Protein AF-A0A2T4GS84-F1 (afdb_monomer_lite)

pLDDT: mean 74.69, std 25.05, range [23.33, 98.88]

Foldseek 3Di:
DVVVVVLCVVQDDPPAWDDPADWVGPVNVVVLVVCVVPDPSPVPRFAWDLVPWGFQWTAGPVGTIDRDPCCVVQFAQTGGPPPLLVVLCPDPLVPDQALCQVDNDPCVVVLCVLFVQLPFPDQQNDWFFDDALQLALVLLVLLLVLLLVVDPDDDPCLVVQVVVCHPPVNDDEAEEAAALAQRDQPAASLQRHHNAPVSPPPDDHDPHHYFYDQDADPPCVVCVVVSVVRLVVRLVSVLVSQVDPPGHYQEYEDECFRVSSPRGHHDLVSVLSVVVSCVVVVHAYEYEQQNVALCLQPDRGPNVVSPHPDDHQKYWYDRHLQTTIMTGRPPSSPRPDPPSSRDRRRIGSSSSSVNRVSRDDDPDDPDPVPVSVVVVDPVVVDVPPPPPDPPPDDRDDVVSVVPDDDDPDDDDDDDDDDDDDCVVVVVVVVVVVVVVVVVVVVVVVVVVVVVVVVVVVVVVVVVVVVVVVVVVVVVVVVVVVVVVVVVVCVVCVVVVHHPVPPLDLPDDDPDPPDPVCVVVRVVSVVVNVVRPPPDDDDDPPCPPPVVVVVVVVVVVSCVVVD

Secondary structure (DSSP, 8-state):
-TTTGGGTTT-PPPSS-B--S-SS-HHHHHHHHHHTTTS--TT-S--EEEEEEEBTEEEESS--EEE-SSHHHHT-SS-BT-HHHHHHTTSGGGG----TTTS--TTHHHHIIIIIGGG--TT--EEEEESSHHHHHHHHHHHHHHHHH--SS--HHHHHHHTTT-TTTS---EEEEETT----SSHHHHHH--S-GGGTTT-------EEPPP---SSSGGGHHHHHHHHHHHHHHHHHHHHT-SS-EEEEEE-SSBTTTTSB---HHHHHHHHHHHHHHT-EEEEE-TTTTTTTTSSSSGGGGT--SS--SEEEE-GGGSSEEEEESSGGGS-SSTTSS--SSSS-HHHHHHHHHHHS--TT---HHHHHHHTTSSSSSS---S------PPSPPTTTTT--------------------HHHHHHHHHHHHHHHHHHHHHHHHHHHHHHHHHHHHHHHHHHHHHHHHHHHHHHHHHHHHHHHHHHHHHHHHTT--HHHHT-PPPPPP--S-HHHHHHHHHHHHHHHHHTTSSS--TTTHHHHHHHHHHHHHHHHHTTT-

Structure (mmCIF, N/CA/C/O backbone):
data_AF-A0A2T4GS84-F1
#
_entry.id   AF-A0A2T4GS84-F1
#
loop_
_atom_site.group_PDB
_atom_site.id
_atom_site.type_symbol
_atom_site.label_atom_id
_atom_site.label_alt_id
_atom_site.label_comp_id
_atom_site.label_asym_id
_atom_site.label_entity_id
_atom_site.label_seq_id
_atom_site.pdbx_PDB_ins_code
_atom_site.Cartn_x
_atom_site.Cartn_y
_atom_site.Cartn_z
_atom_site.occupancy
_atom_site.B_iso_or_equiv
_atom_site.auth_seq_id
_atom_site.auth_comp_id
_atom_site.auth_asym_id
_atom_site.auth_atom_id
_atom_site.pdbx_PDB_model_num
ATOM 1 N N . MET A 1 1 ? 3.187 22.545 -26.526 1.00 31.88 1 MET A N 1
ATOM 2 C CA . MET A 1 1 ? 2.895 21.251 -27.189 1.00 31.88 1 MET A CA 1
ATOM 3 C C . MET A 1 1 ? 3.954 20.871 -28.225 1.00 31.88 1 MET A C 1
ATOM 5 O O . MET A 1 1 ? 4.515 19.795 -28.086 1.00 31.88 1 MET A O 1
ATOM 9 N N . GLY A 1 2 ? 4.294 21.730 -29.199 1.00 28.81 2 GLY A N 1
ATOM 10 C CA . GLY A 1 2 ? 5.196 21.397 -30.325 1.00 28.81 2 GLY A CA 1
ATOM 11 C C . GLY A 1 2 ? 6.639 20.938 -30.027 1.00 28.81 2 GLY A C 1
ATOM 12 O O . GLY A 1 2 ? 7.370 20.663 -30.965 1.00 28.81 2 GLY A O 1
ATOM 13 N N . SER A 1 3 ? 7.059 20.828 -28.762 1.00 42.59 3 SER A N 1
ATOM 14 C CA . SER A 1 3 ? 8.371 20.295 -28.351 1.00 42.59 3 SER A CA 1
ATOM 15 C C . SER A 1 3 ? 8.328 18.879 -27.754 1.00 42.59 3 SER A C 1
ATOM 17 O O . SER A 1 3 ? 9.366 18.373 -27.338 1.00 42.59 3 SER A O 1
ATOM 19 N N . LEU A 1 4 ? 7.153 18.234 -27.693 1.00 39.06 4 LEU A N 1
ATOM 20 C CA . LEU A 1 4 ? 7.020 16.824 -27.288 1.00 39.06 4 LEU A CA 1
ATOM 21 C C . LEU A 1 4 ? 7.089 15.859 -28.480 1.00 39.06 4 LEU A C 1
ATOM 23 O O . LEU A 1 4 ? 7.761 14.841 -28.378 1.00 39.06 4 LEU A O 1
ATOM 27 N N . ALA A 1 5 ? 6.459 16.189 -29.613 1.00 36.66 5 ALA A N 1
ATOM 28 C CA . ALA A 1 5 ? 6.432 15.317 -30.794 1.00 36.66 5 ALA A CA 1
ATOM 29 C C . ALA A 1 5 ? 7.845 14.991 -31.319 1.00 36.66 5 ALA A C 1
ATOM 31 O O . ALA A 1 5 ? 8.177 13.831 -31.543 1.00 36.66 5 ALA A O 1
ATOM 32 N N . THR A 1 6 ? 8.719 15.996 -31.415 1.00 38.97 6 THR A N 1
ATOM 33 C CA . THR A 1 6 ? 10.112 15.838 -31.872 1.00 38.97 6 THR A CA 1
ATOM 34 C C . THR A 1 6 ? 10.964 14.958 -30.949 1.00 38.97 6 THR A C 1
ATOM 36 O O . THR A 1 6 ? 11.972 14.416 -31.386 1.00 38.97 6 THR A O 1
ATOM 39 N N . LEU A 1 7 ? 10.563 14.808 -29.682 1.00 43.84 7 LEU A N 1
ATOM 40 C CA . LEU A 1 7 ? 11.260 14.026 -28.652 1.00 43.84 7 LEU A CA 1
ATOM 41 C C . LEU A 1 7 ? 10.879 12.533 -28.669 1.00 43.84 7 LEU A C 1
ATOM 43 O O . LEU A 1 7 ? 11.503 11.740 -27.969 1.00 43.84 7 LEU A O 1
ATOM 47 N N . ILE A 1 8 ? 9.865 12.152 -29.454 1.00 46.38 8 ILE A N 1
ATOM 48 C CA . ILE A 1 8 ? 9.403 10.763 -29.609 1.00 46.38 8 ILE A CA 1
ATOM 49 C C . ILE A 1 8 ? 10.127 10.068 -30.775 1.00 46.38 8 ILE A C 1
ATOM 51 O O . ILE A 1 8 ? 10.397 8.875 -30.700 1.00 46.38 8 ILE A O 1
ATOM 55 N N . ASN A 1 9 ? 10.536 10.805 -31.814 1.00 40.22 9 ASN A N 1
ATOM 56 C CA . ASN A 1 9 ? 11.158 10.235 -33.020 1.00 40.22 9 ASN A CA 1
ATOM 57 C C . ASN A 1 9 ? 12.556 9.610 -32.809 1.00 40.22 9 ASN A C 1
ATOM 59 O O . ASN A 1 9 ? 13.092 9.017 -33.740 1.00 40.22 9 ASN A O 1
ATOM 63 N N . SER A 1 10 ? 13.151 9.726 -31.617 1.00 47.19 10 SER A N 1
ATOM 64 C CA . SER A 1 10 ? 14.379 9.012 -31.227 1.00 47.19 10 SER A CA 1
ATOM 65 C C . SER A 1 10 ? 14.136 7.895 -30.200 1.00 47.19 10 SER A C 1
ATOM 67 O O . SER A 1 10 ? 15.094 7.373 -29.637 1.00 47.19 10 SER A O 1
ATOM 69 N N . PHE A 1 11 ? 12.876 7.561 -29.905 1.00 61.47 11 PHE A N 1
ATOM 70 C CA . PHE A 1 11 ? 12.477 6.526 -28.949 1.00 61.47 11 PHE A CA 1
ATOM 71 C C . PHE A 1 11 ? 12.016 5.276 -29.711 1.00 61.47 11 PHE A C 1
ATOM 73 O O . PHE A 1 11 ? 10.823 5.013 -29.846 1.00 61.47 11 PHE A O 1
ATOM 80 N N . ALA A 1 12 ? 12.978 4.530 -30.253 1.00 73.25 12 ALA A N 1
ATOM 81 C CA . ALA A 1 12 ? 12.735 3.203 -30.810 1.00 73.25 12 ALA A CA 1
ATOM 82 C C . ALA A 1 12 ? 12.964 2.146 -29.721 1.00 73.25 12 ALA A C 1
ATOM 84 O O . ALA A 1 12 ? 14.000 2.157 -29.055 1.00 73.25 12 ALA A O 1
ATOM 85 N N . GLU A 1 13 ? 12.009 1.237 -29.541 1.00 84.19 13 GLU A N 1
ATOM 86 C CA . GLU A 1 13 ? 12.245 0.008 -28.779 1.00 84.19 13 GLU A CA 1
ATOM 87 C C . GLU A 1 13 ? 13.040 -0.997 -29.638 1.00 84.19 13 GLU A C 1
ATOM 89 O O . GLU A 1 13 ? 12.967 -0.933 -30.870 1.00 84.19 13 GLU A O 1
ATOM 94 N N . PRO A 1 14 ? 13.795 -1.929 -29.029 1.00 86.38 14 PRO A N 1
ATOM 95 C CA . PRO A 1 14 ? 14.330 -3.093 -29.727 1.00 86.38 14 PRO A CA 1
ATOM 96 C C . PRO A 1 14 ? 13.262 -3.844 -30.539 1.00 86.38 14 PRO A C 1
ATOM 98 O O . PRO A 1 14 ? 12.121 -3.989 -30.104 1.00 86.38 14 PRO A O 1
ATOM 101 N N . ASN A 1 15 ? 13.655 -4.391 -31.695 1.00 86.88 15 ASN A N 1
ATOM 102 C CA . ASN A 1 15 ? 12.763 -5.172 -32.569 1.00 86.88 15 ASN A CA 1
ATOM 103 C C . ASN A 1 15 ? 12.246 -6.478 -31.925 1.00 86.88 15 ASN A C 1
ATOM 105 O O . ASN A 1 15 ? 11.344 -7.112 -32.467 1.00 86.88 15 ASN A O 1
ATOM 109 N N . GLY A 1 16 ? 12.848 -6.907 -30.815 1.00 89.38 16 GLY A N 1
ATOM 110 C CA . GLY A 1 16 ? 12.534 -8.132 -30.091 1.00 89.38 16 GLY A CA 1
ATOM 111 C C . GLY A 1 16 ? 13.564 -8.407 -28.987 1.00 89.38 16 GLY A C 1
ATOM 112 O O . GLY A 1 16 ? 14.552 -7.672 -28.872 1.00 89.38 16 GLY A O 1
ATOM 113 N N . PRO A 1 17 ? 13.351 -9.452 -28.168 1.00 94.50 17 PRO A N 1
ATOM 114 C CA . PRO A 1 17 ? 14.347 -9.927 -27.216 1.00 94.50 17 PRO A CA 1
ATOM 115 C C . PRO A 1 17 ? 15.534 -10.594 -27.933 1.00 94.50 17 PRO A C 1
ATOM 117 O O . PRO A 1 17 ? 15.393 -11.142 -29.025 1.00 94.50 17 PRO A O 1
ATOM 120 N N . GLU A 1 18 ? 16.707 -10.575 -27.303 1.00 95.81 18 GLU A N 1
ATOM 121 C CA . GLU A 1 18 ? 17.960 -11.086 -27.865 1.00 95.81 18 GLU A CA 1
ATOM 122 C C . GLU A 1 18 ? 18.850 -11.649 -26.746 1.00 95.81 18 GLU A C 1
ATOM 124 O O . GLU A 1 18 ? 19.417 -10.892 -25.953 1.00 95.81 18 GLU A O 1
ATOM 129 N N . ALA A 1 19 ? 18.998 -12.974 -26.686 1.00 93.81 19 ALA A N 1
ATOM 130 C CA . ALA A 1 19 ? 19.914 -13.640 -25.760 1.00 93.81 19 ALA A CA 1
ATOM 131 C C . ALA A 1 19 ? 21.313 -13.788 -26.385 1.00 93.81 19 ALA A C 1
ATOM 133 O O . ALA A 1 19 ? 21.458 -14.275 -27.506 1.00 93.81 19 ALA A O 1
ATOM 134 N N . LYS A 1 20 ? 22.337 -13.371 -25.638 1.00 94.19 20 LYS A N 1
ATOM 135 C CA . LYS A 1 20 ? 23.769 -13.430 -25.977 1.00 94.19 20 LYS A CA 1
ATOM 136 C C . LYS A 1 20 ? 24.567 -14.312 -25.009 1.00 94.19 20 LYS A C 1
ATOM 138 O O . LYS A 1 20 ? 25.625 -14.812 -25.383 1.00 94.19 20 LYS A O 1
ATOM 143 N N . THR A 1 21 ? 24.075 -14.503 -23.785 1.00 95.25 21 THR A N 1
ATOM 144 C CA . THR A 1 21 ? 24.619 -15.414 -22.768 1.00 95.25 21 THR A CA 1
ATOM 145 C C . THR A 1 21 ? 23.491 -16.179 -22.076 1.00 95.25 21 THR A C 1
ATOM 147 O O . THR A 1 21 ? 22.311 -15.876 -22.247 1.00 95.25 21 THR A O 1
ATOM 150 N N . GLU A 1 22 ? 23.863 -17.141 -21.236 1.00 93.12 22 GLU A N 1
ATOM 151 C CA . GLU A 1 22 ? 22.982 -17.667 -20.190 1.00 93.12 22 GLU A CA 1
ATOM 152 C C . GLU A 1 22 ? 22.652 -16.580 -19.146 1.00 93.12 22 GLU A C 1
ATOM 154 O O . GLU A 1 22 ? 23.317 -15.539 -19.079 1.00 93.12 22 GLU A O 1
ATOM 159 N N . ILE A 1 23 ? 21.628 -16.835 -18.327 1.00 90.75 23 ILE A N 1
ATOM 160 C CA . ILE A 1 23 ? 21.209 -15.988 -17.203 1.00 90.75 23 ILE A CA 1
ATOM 161 C C . ILE A 1 23 ? 21.508 -16.770 -15.913 1.00 90.75 23 ILE A C 1
ATOM 163 O O . ILE A 1 23 ? 20.979 -17.861 -15.736 1.00 90.75 23 ILE A O 1
ATOM 167 N N . LEU A 1 24 ? 22.314 -16.288 -14.970 1.00 91.00 24 LEU A N 1
ATOM 168 C CA . LEU A 1 24 ? 23.033 -15.012 -14.925 1.00 91.00 24 LEU A CA 1
ATOM 169 C C . LEU A 1 24 ? 24.340 -15.064 -15.744 1.00 91.00 24 LEU A C 1
ATOM 171 O O . LEU A 1 24 ? 25.122 -16.000 -15.600 1.00 91.00 24 LEU A O 1
ATOM 175 N N . GLY A 1 25 ? 24.596 -14.046 -16.571 1.00 94.56 25 GLY A N 1
ATOM 176 C CA . GLY A 1 25 ? 25.769 -14.015 -17.450 1.00 94.56 25 GLY A CA 1
ATOM 177 C C . GLY A 1 25 ? 27.116 -13.821 -16.723 1.00 94.56 25 GLY A C 1
ATOM 178 O O . GLY A 1 25 ? 27.147 -13.487 -15.532 1.00 94.56 25 GLY A O 1
ATOM 179 N N . PRO A 1 26 ? 28.261 -14.014 -17.413 1.00 96.44 26 PRO A N 1
ATOM 180 C CA . PRO A 1 26 ? 29.587 -14.000 -16.790 1.00 96.44 26 PRO A CA 1
ATOM 181 C C . PRO A 1 26 ? 29.951 -12.702 -16.054 1.00 96.44 26 PRO A C 1
ATOM 183 O O . PRO A 1 26 ? 30.554 -12.766 -14.980 1.00 96.44 26 PRO A O 1
ATOM 186 N N . LYS A 1 27 ? 29.587 -11.522 -16.578 1.00 97.19 27 LYS A N 1
ATOM 187 C CA . LYS A 1 27 ? 29.788 -10.250 -15.859 1.00 97.19 27 LYS A CA 1
ATOM 188 C C . LYS A 1 27 ? 28.789 -10.123 -14.713 1.00 97.19 27 LYS A C 1
ATOM 190 O O . LYS A 1 27 ? 29.162 -9.672 -13.631 1.00 97.19 27 LYS A O 1
ATOM 195 N N . GLY A 1 28 ? 27.544 -10.546 -14.932 1.00 96.62 28 GLY A N 1
ATOM 196 C CA . GLY A 1 28 ? 26.498 -10.590 -13.918 1.00 96.62 28 GLY A CA 1
ATOM 197 C C . GLY A 1 28 ? 26.928 -11.370 -12.677 1.00 96.62 28 GLY A C 1
ATOM 198 O O . GLY A 1 28 ? 26.796 -10.853 -11.572 1.00 96.62 28 GLY A O 1
ATOM 199 N N . ILE A 1 29 ? 27.530 -12.552 -12.846 1.00 96.31 29 ILE A N 1
ATOM 200 C CA . ILE A 1 29 ? 28.062 -13.382 -11.751 1.00 96.31 29 ILE A CA 1
ATOM 201 C C . ILE A 1 29 ? 29.158 -12.641 -10.967 1.00 96.31 29 ILE A C 1
ATOM 203 O O . ILE A 1 29 ? 29.160 -12.663 -9.733 1.00 96.31 29 ILE A O 1
ATOM 207 N N . VAL A 1 30 ? 30.082 -11.960 -11.655 1.00 97.56 30 VAL A N 1
ATOM 208 C CA . VAL A 1 30 ? 31.152 -11.182 -11.001 1.00 97.56 30 VAL A CA 1
ATOM 209 C C . VAL A 1 30 ? 30.569 -10.024 -10.187 1.00 97.56 30 VAL A C 1
ATOM 211 O O . VAL A 1 30 ? 30.905 -9.883 -9.011 1.00 97.56 30 VAL A O 1
ATOM 214 N N . LEU A 1 31 ? 29.653 -9.246 -10.769 1.00 96.81 31 LEU A N 1
ATOM 215 C CA . LEU A 1 31 ? 29.044 -8.090 -10.107 1.00 96.81 31 LEU A CA 1
ATOM 216 C C . LEU A 1 31 ? 28.073 -8.493 -8.983 1.00 96.81 31 LEU A C 1
ATOM 218 O O . LEU A 1 31 ? 28.022 -7.822 -7.955 1.00 96.81 31 LEU A O 1
ATOM 222 N N . GLN A 1 32 ? 27.348 -9.608 -9.120 1.00 96.19 32 GLN A N 1
ATOM 223 C CA . GLN A 1 32 ? 26.542 -10.176 -8.034 1.00 96.19 32 GLN A CA 1
ATOM 224 C C . GLN A 1 32 ? 27.443 -10.606 -6.868 1.00 96.19 32 GLN A C 1
ATOM 226 O O . GLN A 1 32 ? 27.147 -10.298 -5.717 1.00 96.19 32 GLN A O 1
ATOM 231 N N . LYS A 1 33 ? 28.570 -11.274 -7.147 1.00 96.06 33 LYS A N 1
ATOM 232 C CA . LYS A 1 33 ? 29.539 -11.682 -6.120 1.00 96.06 33 LYS A CA 1
ATOM 233 C C . LYS A 1 33 ? 30.172 -10.485 -5.405 1.00 96.06 33 LYS A C 1
ATOM 235 O O . LYS A 1 33 ? 30.371 -10.559 -4.194 1.00 96.06 33 LYS A O 1
ATOM 240 N N . GLU A 1 34 ? 30.475 -9.407 -6.127 1.00 97.00 34 GLU A N 1
ATOM 241 C CA . GLU A 1 34 ? 30.950 -8.144 -5.552 1.00 97.00 34 GLU A CA 1
ATOM 242 C C . GLU A 1 34 ? 29.878 -7.517 -4.649 1.00 97.00 34 GLU A C 1
ATOM 244 O O . GLU A 1 34 ? 30.142 -7.259 -3.473 1.00 97.00 34 GLU A O 1
ATOM 249 N N . LEU A 1 35 ? 28.643 -7.382 -5.146 1.00 96.00 35 LEU A N 1
ATOM 250 C CA . LEU A 1 35 ? 27.502 -6.873 -4.383 1.00 96.00 35 LEU A CA 1
ATOM 251 C C . LEU A 1 35 ? 27.278 -7.671 -3.088 1.00 96.00 35 LEU A C 1
ATOM 253 O O . LEU A 1 35 ? 27.113 -7.070 -2.026 1.00 96.00 35 LEU A O 1
ATOM 257 N N . ASN A 1 36 ? 27.384 -9.004 -3.147 1.00 96.25 36 ASN A N 1
ATOM 258 C CA . ASN A 1 36 ? 27.209 -9.904 -2.003 1.00 96.25 36 ASN A CA 1
ATOM 259 C C . ASN A 1 36 ? 28.227 -9.705 -0.866 1.00 96.25 36 ASN A C 1
ATOM 261 O O . ASN A 1 36 ? 28.043 -10.242 0.226 1.00 96.25 36 ASN A O 1
ATOM 265 N N . THR A 1 37 ? 29.305 -8.942 -1.085 1.00 96.94 37 THR A N 1
ATOM 266 C CA . THR A 1 37 ? 30.232 -8.556 -0.007 1.00 96.94 37 THR A CA 1
ATOM 267 C C . THR A 1 37 ? 29.666 -7.461 0.907 1.00 96.94 37 THR A C 1
ATOM 269 O O . THR A 1 37 ? 30.186 -7.258 2.008 1.00 96.94 37 THR A O 1
ATOM 272 N N . HIS A 1 38 ? 28.619 -6.749 0.471 1.00 95.56 38 HIS A N 1
ATOM 273 C CA . HIS A 1 38 ? 28.065 -5.567 1.146 1.00 95.56 38 HIS A CA 1
ATOM 274 C C . HIS A 1 38 ? 26.530 -5.584 1.285 1.00 95.56 38 HIS A C 1
ATOM 276 O O . HIS A 1 38 ? 26.002 -5.015 2.241 1.00 95.56 38 HIS A O 1
ATOM 282 N N . LEU A 1 39 ? 25.813 -6.243 0.371 1.00 93.62 39 LEU A N 1
ATOM 283 C CA . LEU A 1 39 ? 24.357 -6.388 0.356 1.00 93.62 39 LEU A CA 1
ATOM 284 C C . LEU A 1 39 ? 23.998 -7.820 -0.053 1.00 93.62 39 LEU A C 1
ATOM 286 O O . LEU A 1 39 ? 24.470 -8.287 -1.082 1.00 93.62 39 LEU A O 1
ATOM 290 N N . ASP A 1 40 ? 23.142 -8.498 0.715 1.00 93.25 40 ASP A N 1
ATOM 291 C CA . ASP A 1 40 ? 22.683 -9.862 0.409 1.00 93.25 40 ASP A CA 1
ATOM 292 C C . ASP A 1 40 ? 22.035 -9.930 -0.984 1.00 93.25 40 ASP A C 1
ATOM 294 O O . ASP A 1 40 ? 20.929 -9.428 -1.196 1.00 93.25 40 ASP A O 1
ATOM 298 N N . SER A 1 41 ? 22.743 -10.536 -1.938 1.00 93.56 41 SER A N 1
ATOM 299 C CA . SER A 1 41 ? 22.372 -10.542 -3.355 1.00 93.56 41 SER A CA 1
ATOM 300 C C . SER A 1 41 ? 21.744 -11.864 -3.802 1.00 93.56 41 SER A C 1
ATOM 302 O O . SER A 1 41 ? 21.620 -12.109 -5.004 1.00 93.56 41 SER A O 1
ATOM 304 N N . ARG A 1 42 ? 21.357 -12.741 -2.864 1.00 91.12 42 ARG A N 1
ATOM 305 C CA . ARG A 1 42 ? 20.774 -14.068 -3.155 1.00 91.12 42 ARG A CA 1
ATOM 306 C C . ARG A 1 42 ? 19.402 -14.012 -3.840 1.00 91.12 42 ARG A C 1
ATOM 308 O O . ARG A 1 42 ? 18.909 -15.036 -4.293 1.00 91.12 42 ARG A O 1
ATOM 315 N N . THR A 1 43 ? 18.791 -12.831 -3.908 1.00 89.81 43 THR A N 1
ATOM 316 C CA . THR A 1 43 ? 17.533 -12.546 -4.619 1.00 89.81 43 THR A CA 1
ATOM 317 C C . THR A 1 43 ? 17.742 -11.864 -5.978 1.00 89.81 43 THR A C 1
ATOM 319 O O . THR A 1 43 ? 16.767 -11.528 -6.650 1.00 89.81 43 THR A O 1
ATOM 322 N N . VAL A 1 44 ? 18.993 -11.628 -6.390 1.00 92.25 44 VAL A N 1
ATOM 323 C CA . VAL A 1 44 ? 19.321 -11.038 -7.694 1.00 92.25 44 VAL A CA 1
ATOM 324 C C . VAL A 1 44 ? 19.257 -12.117 -8.771 1.00 92.25 44 VAL A C 1
ATOM 326 O O . VAL A 1 44 ? 20.126 -12.981 -8.834 1.00 92.25 44 VAL A O 1
ATOM 329 N N . ASN A 1 45 ? 18.251 -12.023 -9.640 1.00 90.25 45 ASN A N 1
ATOM 330 C CA . ASN A 1 45 ? 18.102 -12.905 -10.803 1.00 90.25 45 ASN A CA 1
ATOM 331 C C . ASN A 1 45 ? 18.865 -12.382 -12.038 1.00 90.25 45 ASN A C 1
ATOM 333 O O . ASN A 1 45 ? 19.338 -13.168 -12.850 1.00 90.25 45 ASN A O 1
ATOM 337 N N . ILE A 1 46 ? 18.966 -11.054 -12.193 1.00 93.06 46 ILE A N 1
ATOM 338 C CA . ILE A 1 46 ? 19.577 -10.366 -13.344 1.00 93.06 46 ILE A CA 1
ATOM 339 C C . ILE A 1 46 ? 20.323 -9.121 -12.840 1.00 93.06 46 ILE A C 1
ATOM 341 O O . ILE A 1 46 ? 19.768 -8.341 -12.064 1.00 93.06 46 ILE A O 1
ATOM 345 N N . MET A 1 47 ? 21.555 -8.897 -13.310 1.00 95.50 47 MET A N 1
ATOM 346 C CA . MET A 1 47 ? 22.287 -7.638 -13.103 1.00 95.50 47 MET A CA 1
ATOM 347 C C . MET A 1 47 ? 22.004 -6.681 -14.268 1.00 95.50 47 MET A C 1
ATOM 349 O O . MET A 1 47 ? 22.519 -6.858 -15.367 1.00 95.50 47 MET A O 1
ATOM 353 N N . CYS A 1 48 ? 21.142 -5.693 -14.034 1.00 96.81 48 CYS A N 1
ATOM 354 C CA . CYS A 1 48 ? 20.549 -4.858 -15.083 1.00 96.81 48 CYS A CA 1
ATOM 355 C C . CYS A 1 48 ? 21.473 -3.720 -15.561 1.00 96.81 48 CYS A C 1
ATOM 357 O O . CYS A 1 48 ? 22.179 -3.109 -14.761 1.00 96.81 48 CYS A O 1
ATOM 359 N N . ASP A 1 49 ? 21.381 -3.383 -16.847 1.00 97.06 49 ASP A N 1
ATOM 360 C CA . ASP A 1 49 ? 21.937 -2.183 -17.478 1.00 97.06 49 ASP A CA 1
ATOM 361 C C . ASP A 1 49 ? 20.773 -1.234 -17.814 1.00 97.06 49 ASP A C 1
ATOM 363 O O . ASP A 1 49 ? 20.108 -1.332 -18.854 1.00 97.06 49 ASP A O 1
ATOM 367 N N . TYR A 1 50 ? 20.452 -0.344 -16.873 1.00 96.38 50 TYR A N 1
ATOM 368 C CA . TYR A 1 50 ? 19.302 0.552 -17.004 1.00 96.38 50 TYR A CA 1
ATOM 369 C C . TYR A 1 50 ? 19.537 1.664 -18.031 1.00 96.38 50 TYR A C 1
ATOM 371 O O . TYR A 1 50 ? 18.574 2.198 -18.574 1.00 96.38 50 TYR A O 1
ATOM 379 N N . GLU A 1 51 ? 20.788 1.992 -18.340 1.00 94.50 51 GLU A N 1
ATOM 380 C CA . GLU A 1 51 ? 21.188 2.966 -19.352 1.00 94.50 51 GLU A CA 1
ATOM 381 C C . GLU A 1 51 ? 20.883 2.489 -20.782 1.00 94.50 51 GLU A C 1
ATOM 383 O O . GLU A 1 51 ? 20.516 3.317 -21.618 1.00 94.50 51 GLU A O 1
ATOM 388 N N . LYS A 1 52 ? 20.988 1.180 -21.059 1.00 94.50 52 LYS A N 1
ATOM 389 C CA . LYS A 1 52 ? 20.587 0.560 -22.340 1.00 94.50 52 LYS A CA 1
ATOM 390 C C . LYS A 1 52 ? 19.134 0.078 -22.380 1.00 94.50 52 LYS A C 1
ATOM 392 O O . LYS A 1 52 ? 18.601 -0.129 -23.468 1.00 94.50 52 LYS A O 1
ATOM 397 N N . SER A 1 53 ? 18.494 -0.112 -21.227 1.00 95.19 53 SER A N 1
ATOM 398 C CA . SER A 1 53 ? 17.090 -0.545 -21.138 1.00 95.19 53 SER A CA 1
ATOM 399 C C . SER A 1 53 ? 16.143 0.494 -21.751 1.00 95.19 53 SER A C 1
ATOM 401 O O . SER A 1 53 ? 16.266 1.691 -21.481 1.00 95.19 53 SER A O 1
ATOM 403 N N . GLN A 1 54 ? 15.182 0.065 -22.572 1.00 91.88 54 GLN A N 1
ATOM 404 C CA . GLN A 1 54 ? 14.429 0.964 -23.448 1.00 91.88 54 GLN A CA 1
ATOM 405 C C . GLN A 1 54 ? 12.972 0.517 -23.627 1.00 91.88 54 GLN A C 1
ATOM 407 O O . GLN A 1 54 ? 12.699 -0.543 -24.187 1.00 91.88 54 GLN A O 1
ATOM 412 N N . GLY A 1 55 ? 12.021 1.347 -23.182 1.00 88.38 55 GLY A N 1
ATOM 413 C CA . GLY A 1 55 ? 10.593 1.065 -23.352 1.00 88.38 55 GLY A CA 1
ATOM 414 C C . GLY A 1 55 ? 10.156 -0.194 -22.598 1.00 88.38 55 GLY A C 1
ATOM 415 O O . GLY A 1 55 ? 10.382 -0.278 -21.392 1.00 88.38 55 GLY A O 1
ATOM 416 N N . ASN A 1 56 ? 9.555 -1.167 -23.282 1.00 90.38 56 ASN A N 1
ATOM 417 C CA . ASN A 1 56 ? 9.205 -2.471 -22.697 1.00 90.38 56 ASN A CA 1
ATOM 418 C C . ASN A 1 56 ? 10.405 -3.422 -22.488 1.00 90.38 56 ASN A C 1
ATOM 420 O O . ASN A 1 56 ? 10.220 -4.516 -21.954 1.00 90.38 56 ASN A O 1
ATOM 424 N N . TYR A 1 57 ? 11.621 -3.042 -22.899 1.00 94.75 57 TYR A N 1
ATOM 425 C CA . TYR A 1 57 ? 12.783 -3.934 -22.887 1.00 94.75 57 TYR A CA 1
ATOM 426 C C . TYR A 1 57 ? 13.791 -3.608 -21.782 1.00 94.75 57 TYR A C 1
ATOM 428 O O . TYR A 1 57 ? 14.286 -2.482 -21.677 1.00 94.75 57 TYR A O 1
ATOM 436 N N . LEU A 1 58 ? 14.130 -4.627 -20.992 1.00 95.81 58 LEU A N 1
ATOM 437 C CA . LEU A 1 58 ? 15.182 -4.613 -19.978 1.00 95.81 58 LEU A CA 1
ATOM 438 C C . LEU A 1 58 ? 16.465 -5.196 -20.580 1.00 95.81 58 LEU A C 1
ATOM 440 O O . LEU A 1 58 ? 16.430 -6.258 -21.197 1.00 95.81 58 LEU A O 1
ATOM 444 N N . VAL A 1 59 ? 17.595 -4.522 -20.392 1.00 96.88 59 VAL A N 1
ATOM 445 C CA . VAL A 1 59 ? 18.919 -4.985 -20.832 1.00 96.88 59 VAL A CA 1
ATOM 446 C C . VAL A 1 59 ? 19.761 -5.345 -19.608 1.00 96.88 59 VAL A C 1
ATOM 448 O O . VAL A 1 59 ? 19.612 -4.722 -18.556 1.00 96.88 59 VAL A O 1
ATOM 451 N N . ASP A 1 60 ? 20.639 -6.343 -19.719 1.00 97.62 60 ASP A N 1
ATOM 452 C CA . ASP A 1 60 ? 21.601 -6.698 -18.667 1.00 97.62 60 ASP A CA 1
ATOM 453 C C . ASP A 1 60 ? 23.055 -6.308 -18.994 1.00 97.62 60 ASP A C 1
ATOM 455 O O . ASP A 1 60 ? 23.397 -5.895 -20.105 1.00 97.62 60 ASP A O 1
ATOM 459 N N . VAL A 1 61 ? 23.926 -6.415 -17.987 1.00 97.75 61 VAL A N 1
ATOM 460 C CA . VAL A 1 61 ? 25.356 -6.064 -18.087 1.00 97.75 61 VAL A CA 1
ATOM 461 C C . VAL A 1 61 ? 26.134 -6.922 -19.093 1.00 97.75 61 VAL A C 1
ATOM 463 O O . VAL A 1 61 ? 27.151 -6.478 -19.646 1.00 97.75 61 VAL A O 1
ATOM 466 N N . ASP A 1 62 ? 25.678 -8.149 -19.347 1.00 97.69 62 ASP A N 1
ATOM 467 C CA . ASP A 1 62 ? 26.281 -9.060 -20.316 1.00 97.69 62 ASP A CA 1
ATOM 468 C C . ASP A 1 62 ? 25.893 -8.693 -21.752 1.00 97.69 62 ASP A C 1
ATOM 470 O O . ASP A 1 62 ? 26.752 -8.755 -22.637 1.00 97.69 62 ASP A O 1
ATOM 474 N N . GLY A 1 63 ? 24.698 -8.129 -21.932 1.00 96.25 63 GLY A N 1
ATOM 475 C CA . GLY A 1 63 ? 24.183 -7.551 -23.169 1.00 96.25 63 GLY A CA 1
ATOM 476 C C . GLY A 1 63 ? 22.926 -8.249 -23.684 1.00 96.25 63 GLY A C 1
ATOM 477 O O . GLY A 1 63 ? 22.574 -8.052 -24.849 1.00 96.25 63 GLY A O 1
ATOM 478 N N . ASN A 1 64 ? 22.281 -9.075 -22.858 1.00 97.12 64 ASN A N 1
ATOM 479 C CA . ASN A 1 64 ? 21.003 -9.703 -23.171 1.00 97.12 64 ASN A CA 1
ATOM 480 C C . ASN A 1 64 ? 19.884 -8.655 -23.158 1.00 97.12 64 ASN A C 1
ATOM 482 O O . ASN A 1 64 ? 19.885 -7.756 -22.318 1.00 97.12 64 ASN A O 1
ATOM 486 N N . THR A 1 65 ? 18.921 -8.797 -24.065 1.00 96.56 65 THR A N 1
ATOM 487 C CA . THR A 1 65 ? 17.743 -7.928 -24.180 1.00 96.56 65 THR A CA 1
ATOM 488 C C . THR A 1 65 ? 16.492 -8.755 -23.902 1.00 96.56 65 THR A C 1
ATOM 490 O O . THR A 1 65 ? 16.195 -9.694 -24.639 1.00 96.56 65 THR A O 1
ATOM 493 N N . PHE A 1 66 ? 15.737 -8.405 -22.865 1.00 95.19 66 PHE A N 1
ATOM 494 C CA . PHE A 1 66 ? 14.536 -9.115 -22.424 1.00 95.19 66 PHE A CA 1
ATOM 495 C C . PHE A 1 66 ? 13.289 -8.259 -22.632 1.00 95.19 66 PHE A C 1
ATOM 497 O O . PHE A 1 66 ? 13.305 -7.068 -22.333 1.00 95.19 66 PHE A O 1
ATOM 504 N N . LEU A 1 67 ? 12.189 -8.868 -23.079 1.00 94.44 67 LEU A N 1
ATOM 505 C CA . LEU A 1 67 ? 10.864 -8.254 -22.985 1.00 94.44 67 LEU A CA 1
ATOM 506 C C . LEU A 1 67 ? 10.397 -8.338 -21.522 1.00 94.44 67 LEU A C 1
ATOM 508 O O . LEU A 1 67 ? 10.158 -9.433 -21.013 1.00 94.44 67 LEU A O 1
ATOM 512 N N . ASP A 1 68 ? 10.291 -7.203 -20.832 1.00 91.88 68 ASP A N 1
ATOM 513 C CA . ASP A 1 68 ? 10.007 -7.174 -19.395 1.00 91.88 68 ASP A CA 1
ATOM 514 C C . ASP A 1 68 ? 8.502 -7.132 -19.095 1.00 91.88 68 ASP A C 1
ATOM 516 O O . ASP A 1 68 ? 7.913 -6.082 -18.828 1.00 91.88 68 ASP A O 1
ATOM 520 N N . ALA A 1 69 ? 7.886 -8.314 -19.067 1.00 86.62 69 ALA A N 1
ATOM 521 C CA . ALA A 1 69 ? 6.511 -8.493 -18.600 1.00 86.62 69 ALA A CA 1
ATOM 522 C C . ALA A 1 69 ? 6.340 -8.312 -17.070 1.00 86.62 69 ALA A C 1
ATOM 524 O O . ALA A 1 69 ? 5.212 -8.264 -16.582 1.00 86.62 69 ALA A O 1
ATOM 525 N N . TYR A 1 70 ? 7.427 -8.199 -16.294 1.00 88.69 70 TYR A N 1
ATOM 526 C CA . TYR A 1 70 ? 7.390 -8.081 -14.831 1.00 88.69 70 TYR A CA 1
ATOM 527 C C . TYR A 1 70 ? 7.461 -6.625 -14.339 1.00 88.69 70 TYR A C 1
ATOM 529 O O . TYR A 1 70 ? 7.000 -6.318 -13.236 1.00 88.69 70 TYR A O 1
ATOM 537 N N . SER A 1 71 ? 7.990 -5.712 -15.163 1.00 88.69 71 SER A N 1
ATOM 538 C CA . SER A 1 71 ? 8.038 -4.251 -14.970 1.00 88.69 71 SER A CA 1
ATOM 539 C C . SER A 1 71 ? 8.510 -3.818 -13.571 1.00 88.69 71 SER A C 1
ATOM 541 O O . SER A 1 71 ? 7.928 -2.932 -12.937 1.00 88.69 71 SER A O 1
ATOM 543 N N . GLN A 1 72 ? 9.566 -4.475 -13.072 1.00 92.69 72 GLN A N 1
ATOM 544 C CA . GLN A 1 72 ? 10.105 -4.346 -11.706 1.00 92.69 72 GLN A CA 1
ATOM 545 C C . GLN A 1 72 ? 9.029 -4.518 -10.615 1.00 92.69 72 GLN A C 1
ATOM 547 O O . GLN A 1 72 ? 8.713 -3.587 -9.870 1.00 92.69 72 GLN A O 1
ATOM 552 N N . ILE A 1 73 ? 8.446 -5.718 -10.512 1.00 92.50 73 ILE A N 1
ATOM 553 C CA . ILE A 1 73 ? 7.343 -6.045 -9.584 1.00 92.50 73 ILE A CA 1
ATOM 554 C C . ILE A 1 73 ? 6.122 -5.121 -9.784 1.00 92.50 73 ILE A C 1
ATOM 556 O O . ILE A 1 73 ? 5.514 -4.644 -8.816 1.00 92.50 73 ILE A O 1
ATOM 560 N N . ALA A 1 74 ? 5.782 -4.848 -11.047 1.00 90.50 74 ALA A N 1
ATOM 561 C CA . ALA A 1 74 ? 4.724 -3.932 -11.471 1.00 90.50 74 ALA A CA 1
ATOM 562 C C . ALA A 1 74 ? 4.882 -2.498 -10.924 1.00 90.50 74 ALA A C 1
ATOM 564 O O . ALA A 1 74 ? 3.931 -1.929 -10.382 1.00 90.50 74 ALA A O 1
ATOM 565 N N . SER A 1 75 ? 6.080 -1.910 -11.052 1.00 92.31 75 SER A N 1
ATOM 566 C CA . SER A 1 75 ? 6.400 -0.548 -10.587 1.00 92.31 75 SER A CA 1
ATOM 567 C C . SER A 1 75 ? 6.870 0.446 -11.656 1.00 92.31 75 SER A C 1
ATOM 569 O O . SER A 1 75 ? 6.840 1.649 -11.388 1.00 92.31 75 SER A O 1
ATOM 571 N N . ILE A 1 76 ? 7.217 0.006 -12.870 1.00 89.06 76 ILE A N 1
ATOM 572 C CA . ILE A 1 76 ? 7.509 0.898 -14.007 1.00 89.06 76 ILE A CA 1
ATOM 573 C C . ILE A 1 76 ? 6.202 1.209 -14.772 1.00 89.06 76 ILE A C 1
ATOM 575 O O . ILE A 1 76 ? 5.590 0.285 -15.300 1.00 89.06 76 ILE A O 1
ATOM 579 N N . PRO A 1 77 ? 5.735 2.476 -14.857 1.00 83.06 77 PRO A N 1
ATOM 580 C CA . PRO A 1 77 ? 4.415 2.793 -15.422 1.00 83.06 77 PRO A CA 1
ATOM 581 C C . PRO A 1 77 ? 4.379 3.034 -16.939 1.00 83.06 77 PRO A C 1
ATOM 583 O O . PRO A 1 77 ? 3.318 2.889 -17.538 1.00 83.06 77 PRO A O 1
ATOM 586 N N . VAL A 1 78 ? 5.485 3.482 -17.549 1.00 85.38 78 VAL A N 1
ATOM 587 C CA . VAL A 1 78 ? 5.534 3.950 -18.957 1.00 85.38 78 VAL A CA 1
ATOM 588 C C . VAL A 1 78 ? 6.846 3.573 -19.672 1.00 85.38 78 VAL A C 1
ATOM 590 O O . VAL A 1 78 ? 7.342 4.322 -20.519 1.00 85.38 78 VAL A O 1
ATOM 593 N N . GLY A 1 79 ? 7.413 2.421 -19.304 1.00 86.69 79 GLY A N 1
ATOM 594 C CA . GLY A 1 79 ? 8.646 1.868 -19.873 1.00 86.69 79 GLY A CA 1
ATOM 595 C C . GLY A 1 79 ? 9.954 2.520 -19.394 1.00 86.69 79 GLY A C 1
ATOM 596 O O . GLY A 1 79 ? 9.973 3.602 -18.798 1.00 86.69 79 GLY A O 1
ATOM 597 N N . TYR A 1 80 ? 11.066 1.838 -19.668 1.00 89.75 80 TYR A N 1
ATOM 598 C CA . TYR A 1 80 ? 12.428 2.277 -19.369 1.00 89.75 80 TYR A CA 1
ATOM 599 C C . TYR A 1 80 ? 12.855 3.481 -20.222 1.00 89.75 80 TYR A C 1
ATOM 601 O O . TYR A 1 80 ? 12.446 3.627 -21.376 1.00 89.75 80 TYR A O 1
ATOM 609 N N . ASN A 1 81 ? 13.683 4.358 -19.640 1.00 89.06 81 ASN A N 1
ATOM 610 C CA . ASN A 1 81 ? 14.237 5.568 -20.269 1.00 89.06 81 ASN A CA 1
ATOM 611 C C . ASN A 1 81 ? 13.222 6.493 -20.977 1.00 89.06 81 ASN A C 1
ATOM 613 O O . ASN A 1 81 ? 13.594 7.255 -21.873 1.00 89.06 81 ASN A O 1
ATOM 617 N N . ASN A 1 82 ? 11.948 6.474 -20.562 1.00 84.56 82 ASN A N 1
ATOM 618 C CA . ASN A 1 82 ? 10.888 7.309 -21.130 1.00 84.56 82 ASN A CA 1
ATOM 619 C C . ASN A 1 82 ? 11.316 8.798 -21.210 1.00 84.56 82 ASN A C 1
ATOM 621 O O . ASN A 1 82 ? 11.698 9.363 -20.177 1.00 84.56 82 ASN A O 1
ATOM 625 N N . PRO A 1 83 ? 11.236 9.483 -22.373 1.00 81.06 83 PRO A N 1
ATOM 626 C CA . PRO A 1 83 ? 11.861 10.797 -22.540 1.00 81.06 83 PRO A CA 1
ATOM 627 C C . PRO A 1 83 ? 11.168 11.888 -21.719 1.00 81.06 83 PRO A C 1
ATOM 629 O O . PRO A 1 83 ? 11.794 12.881 -21.347 1.00 81.06 83 PRO A O 1
ATOM 632 N N . VAL A 1 84 ? 9.883 11.699 -21.402 1.00 81.69 84 VAL A N 1
ATOM 633 C CA . VAL A 1 84 ? 9.103 12.632 -20.583 1.00 81.69 84 VAL A CA 1
ATOM 634 C C . VAL A 1 84 ? 9.516 12.515 -19.114 1.00 81.69 84 VAL A C 1
ATOM 636 O O . VAL A 1 84 ? 9.781 13.538 -18.483 1.00 81.69 84 VAL A O 1
ATOM 639 N N . LEU A 1 85 ? 9.687 11.288 -18.597 1.00 82.00 85 LEU A N 1
ATOM 640 C CA . LEU A 1 85 ? 10.261 11.059 -17.262 1.00 82.00 85 LEU A CA 1
ATOM 641 C C . LEU A 1 85 ? 11.707 11.577 -17.183 1.00 82.00 85 LEU A C 1
ATOM 643 O O . LEU A 1 85 ? 12.057 12.271 -16.231 1.00 82.00 85 LEU A O 1
ATOM 647 N N . LYS A 1 86 ? 12.534 11.307 -18.204 1.00 83.94 86 LYS A N 1
ATOM 648 C CA . LYS A 1 86 ? 13.937 11.753 -18.275 1.00 83.94 86 LYS A CA 1
ATOM 649 C C . LYS A 1 86 ? 14.067 13.279 -18.274 1.00 83.94 86 LYS A C 1
ATOM 651 O O . LYS A 1 86 ? 14.965 13.811 -17.631 1.00 83.94 86 LYS A O 1
ATOM 656 N N . LYS A 1 87 ? 13.139 13.986 -18.928 1.00 84.56 87 LYS A N 1
ATOM 657 C CA . LYS A 1 87 ? 13.044 15.452 -18.892 1.00 84.56 87 LYS A CA 1
ATOM 658 C C . LYS A 1 87 ? 12.539 15.979 -17.543 1.00 84.56 87 LYS A C 1
ATOM 660 O O . LYS A 1 87 ? 13.058 16.976 -17.054 1.00 84.56 87 LYS A O 1
ATOM 665 N N . ALA A 1 88 ? 11.560 15.324 -16.917 1.00 84.12 88 ALA A N 1
ATOM 666 C CA . ALA A 1 88 ? 11.084 15.707 -15.584 1.00 84.12 88 ALA A CA 1
ATOM 667 C C . ALA A 1 88 ? 12.150 15.500 -14.493 1.00 84.12 88 ALA A C 1
ATOM 669 O O . ALA A 1 88 ? 12.278 16.332 -13.595 1.00 84.12 88 ALA A O 1
ATOM 670 N N . ALA A 1 89 ? 12.987 14.468 -14.630 1.00 84.44 89 ALA A N 1
ATOM 671 C CA . ALA A 1 89 ? 14.147 14.220 -13.774 1.00 84.44 89 ALA A CA 1
ATOM 672 C C . ALA A 1 89 ? 15.243 15.311 -13.857 1.00 84.44 89 ALA A C 1
ATOM 674 O O . ALA A 1 89 ? 16.182 15.287 -13.067 1.00 84.44 89 ALA A O 1
ATOM 675 N N . GLN A 1 90 ? 15.117 16.278 -14.776 1.00 85.94 90 GLN A N 1
ATOM 676 C CA . GLN A 1 90 ? 15.981 17.460 -14.901 1.00 85.94 90 GLN A CA 1
ATOM 677 C C . GLN A 1 90 ? 15.327 18.750 -14.357 1.00 85.94 90 GLN A C 1
ATOM 679 O O . GLN A 1 90 ? 15.890 19.832 -14.514 1.00 85.94 90 GLN A O 1
ATOM 684 N N . SER A 1 91 ? 14.135 18.670 -13.751 1.00 82.81 91 SER A N 1
ATOM 685 C CA . SER A 1 91 ? 13.426 19.842 -13.209 1.00 82.81 91 SER A CA 1
ATOM 686 C C . SER A 1 91 ? 13.997 20.318 -11.856 1.00 82.81 91 SER A C 1
ATOM 688 O O . SER A 1 91 ? 14.548 19.504 -11.108 1.00 82.81 91 SER A O 1
ATOM 690 N N . PRO A 1 92 ? 13.873 21.615 -11.495 1.00 80.69 92 PRO A N 1
ATOM 691 C CA . PRO A 1 92 ? 14.379 22.155 -10.223 1.00 80.69 92 PRO A CA 1
ATOM 692 C C . PRO A 1 92 ? 13.810 21.476 -8.967 1.00 80.69 92 PRO A C 1
ATOM 694 O O . PRO A 1 92 ? 14.443 21.477 -7.909 1.00 80.69 92 PRO A O 1
ATOM 697 N N . GLU A 1 93 ? 12.627 20.872 -9.081 1.00 81.12 93 GLU A N 1
ATOM 698 C CA . GLU A 1 93 ? 11.941 20.117 -8.030 1.00 81.12 93 GLU A CA 1
ATOM 699 C C . GLU A 1 93 ? 12.798 18.943 -7.546 1.00 81.12 93 GLU A C 1
ATOM 701 O O . GLU A 1 93 ? 12.840 18.675 -6.348 1.00 81.12 93 GLU A O 1
ATOM 706 N N . MET A 1 94 ? 13.551 18.317 -8.458 1.00 84.19 94 MET A N 1
ATOM 707 C CA . MET A 1 94 ? 14.378 17.131 -8.210 1.00 84.19 94 MET A CA 1
ATOM 708 C C . MET A 1 94 ? 15.559 17.373 -7.257 1.00 84.19 94 MET A C 1
ATOM 710 O O . MET A 1 94 ? 16.158 16.416 -6.769 1.00 84.19 94 MET A O 1
ATOM 714 N N . ILE A 1 95 ? 15.915 18.637 -7.003 1.00 85.56 95 ILE A N 1
ATOM 715 C CA . ILE A 1 95 ? 17.097 19.023 -6.216 1.00 85.56 95 ILE A CA 1
ATOM 716 C C . ILE A 1 95 ? 16.797 19.019 -4.707 1.00 85.56 95 ILE A C 1
ATOM 718 O O . ILE A 1 95 ? 17.694 18.789 -3.896 1.00 85.56 95 ILE A O 1
ATOM 722 N N . ASN A 1 96 ? 15.548 19.283 -4.306 1.00 86.31 96 ASN A N 1
ATOM 723 C CA . ASN A 1 96 ? 15.202 19.598 -2.919 1.00 86.31 96 ASN A CA 1
ATOM 724 C C . ASN A 1 96 ? 14.187 18.615 -2.335 1.00 86.31 96 ASN A C 1
ATOM 726 O O . ASN A 1 96 ? 13.062 18.507 -2.816 1.00 86.31 96 ASN A O 1
ATOM 730 N N . ARG A 1 97 ? 14.556 17.980 -1.216 1.00 88.81 97 ARG A N 1
ATOM 731 C CA . ARG A 1 97 ? 13.708 17.041 -0.470 1.00 88.81 97 ARG A CA 1
ATOM 732 C C . ARG A 1 97 ? 13.258 17.641 0.875 1.00 88.81 97 ARG A C 1
ATOM 734 O O . ARG A 1 97 ? 13.868 17.342 1.905 1.00 88.81 97 ARG A O 1
ATOM 741 N N . PRO A 1 98 ? 12.250 18.533 0.888 1.00 90.88 98 PRO A N 1
ATOM 742 C CA . PRO A 1 98 ? 11.806 19.210 2.101 1.00 90.88 98 PRO A CA 1
ATOM 743 C C . PRO A 1 98 ? 11.172 18.249 3.112 1.00 90.88 98 PRO A C 1
ATOM 745 O O . PRO A 1 98 ? 10.696 17.166 2.776 1.00 90.88 98 PRO A O 1
ATOM 748 N N . ALA A 1 99 ? 11.093 18.696 4.365 1.00 93.69 99 ALA A N 1
ATOM 749 C CA . ALA A 1 99 ? 10.212 18.089 5.355 1.00 93.69 99 ALA A CA 1
ATOM 750 C C . ALA A 1 99 ? 8.784 18.624 5.152 1.00 93.69 99 ALA A C 1
ATOM 752 O O . ALA A 1 99 ? 8.358 19.549 5.847 1.00 93.69 99 ALA A O 1
ATOM 753 N N . THR A 1 100 ? 8.072 18.095 4.150 1.00 92.12 100 THR A N 1
ATOM 754 C CA . THR A 1 100 ? 6.844 18.684 3.573 1.00 92.12 100 THR A CA 1
ATOM 755 C C . THR A 1 100 ? 5.744 18.971 4.602 1.00 92.12 100 THR A C 1
ATOM 757 O O . THR A 1 100 ? 4.995 19.928 4.445 1.00 92.12 100 THR A O 1
ATOM 760 N N . GLY A 1 101 ? 5.679 18.207 5.698 1.00 91.62 101 GLY A N 1
ATOM 761 C CA . GLY A 1 101 ? 4.726 18.429 6.794 1.00 91.62 101 GLY A CA 1
ATOM 762 C C . GLY A 1 101 ? 4.970 19.669 7.669 1.00 91.62 101 GLY A C 1
ATOM 763 O O . GLY A 1 101 ? 4.082 20.048 8.427 1.00 91.62 101 GLY A O 1
ATOM 764 N N . PHE A 1 102 ? 6.145 20.302 7.580 1.00 94.50 102 PHE A N 1
ATOM 765 C CA . PHE A 1 102 ? 6.467 21.570 8.260 1.00 94.50 102 PHE A CA 1
ATOM 766 C C . PHE A 1 102 ? 6.907 22.672 7.292 1.00 94.50 102 PHE A C 1
ATOM 768 O O . PHE A 1 102 ? 6.634 23.846 7.533 1.00 94.50 102 PHE A O 1
ATOM 775 N N . PHE A 1 103 ? 7.604 22.300 6.217 1.00 94.38 103 PHE A N 1
ATOM 776 C CA . PHE A 1 103 ? 8.198 23.216 5.245 1.00 94.38 103 PHE A CA 1
ATOM 777 C C . PHE A 1 103 ? 7.809 22.803 3.813 1.00 94.38 103 PHE A C 1
ATOM 779 O O . PHE A 1 103 ? 8.684 22.439 3.023 1.00 94.38 103 PHE A O 1
ATOM 786 N N . PRO A 1 104 ? 6.506 22.783 3.467 1.00 92.25 104 PRO A N 1
ATOM 787 C CA . PRO A 1 104 ? 6.075 22.521 2.099 1.00 92.25 104 PRO A CA 1
ATOM 788 C C . PRO A 1 104 ? 6.570 23.630 1.163 1.00 92.25 104 PRO A C 1
ATOM 790 O O . PRO A 1 104 ? 6.782 24.772 1.579 1.00 92.25 104 PRO A O 1
ATOM 793 N N . ARG A 1 105 ? 6.708 23.315 -0.128 1.00 89.88 105 ARG A N 1
ATOM 794 C CA . ARG A 1 105 ? 6.879 24.354 -1.151 1.00 89.88 105 ARG A CA 1
ATOM 795 C C . ARG A 1 105 ? 5.590 25.172 -1.278 1.00 89.88 105 ARG A C 1
ATOM 797 O O . ARG A 1 105 ? 4.498 24.622 -1.141 1.00 89.88 105 ARG A O 1
ATOM 804 N N . GLY A 1 106 ? 5.708 26.458 -1.617 1.00 91.69 106 GLY A N 1
ATOM 805 C CA . GLY A 1 106 ? 4.551 27.346 -1.818 1.00 91.69 106 GLY A CA 1
ATOM 806 C C . GLY A 1 106 ? 3.617 26.935 -2.967 1.00 91.69 106 GLY A C 1
ATOM 807 O O . GLY A 1 106 ? 2.471 27.365 -3.002 1.00 91.69 106 GLY A O 1
ATOM 808 N N . ASP A 1 107 ? 4.081 26.074 -3.874 1.00 89.88 107 ASP A N 1
ATOM 809 C CA . ASP A 1 107 ? 3.326 25.504 -4.995 1.00 89.88 107 ASP A CA 1
ATOM 810 C C . ASP A 1 107 ? 2.842 24.060 -4.752 1.00 89.88 107 ASP A C 1
ATOM 812 O O . ASP A 1 107 ? 2.196 23.475 -5.620 1.00 89.88 107 ASP A O 1
ATOM 816 N N . TYR A 1 108 ? 3.110 23.467 -3.581 1.00 91.00 108 TYR A N 1
ATOM 817 C CA . TYR A 1 108 ? 2.886 22.033 -3.363 1.00 91.00 108 TYR A CA 1
ATOM 818 C C . TYR A 1 108 ? 1.409 21.616 -3.473 1.00 91.00 108 TYR A C 1
ATOM 820 O O . TYR A 1 108 ? 1.117 20.533 -3.975 1.00 91.00 108 TYR A O 1
ATOM 828 N N . ALA A 1 109 ? 0.470 22.484 -3.081 1.00 92.19 109 ALA A N 1
ATOM 829 C CA . ALA A 1 109 ? -0.962 22.240 -3.278 1.00 92.19 109 ALA A CA 1
ATOM 830 C C . ALA A 1 109 ? -1.318 22.109 -4.773 1.00 92.19 109 ALA A C 1
ATOM 832 O O . ALA A 1 109 ? -1.970 21.144 -5.162 1.00 92.19 109 ALA A O 1
ATOM 833 N N . LYS A 1 110 ? -0.785 23.000 -5.620 1.00 90.69 110 LYS A N 1
ATOM 834 C CA . LYS A 1 110 ? -0.969 22.962 -7.078 1.00 90.69 110 LYS A CA 1
ATOM 835 C C . LYS A 1 110 ? -0.374 21.692 -7.693 1.00 90.69 110 LYS A C 1
ATOM 837 O O . LYS A 1 110 ? -1.005 21.074 -8.541 1.00 90.69 110 LYS A O 1
ATOM 842 N N . LEU A 1 111 ? 0.802 21.261 -7.226 1.00 88.06 111 LEU A N 1
ATOM 843 C CA . LEU A 1 111 ? 1.434 20.008 -7.662 1.00 88.06 111 LEU A CA 1
ATOM 844 C C . LEU A 1 111 ? 0.587 18.770 -7.302 1.00 88.06 111 LEU A C 1
ATOM 846 O O . LEU A 1 111 ? 0.511 17.815 -8.078 1.00 88.06 111 LEU A O 1
ATOM 850 N N . LEU A 1 112 ? -0.091 18.782 -6.149 1.00 92.25 112 LEU A N 1
ATOM 851 C CA . LEU A 1 112 ? -1.070 17.747 -5.813 1.00 92.25 112 LEU A CA 1
ATOM 852 C C . LEU A 1 112 ? -2.316 17.836 -6.707 1.00 92.25 112 LEU A C 1
ATOM 854 O O . LEU A 1 112 ? -2.758 16.805 -7.200 1.00 92.25 112 LEU A O 1
ATOM 858 N N . GLU A 1 113 ? -2.863 19.027 -6.950 1.00 91.44 113 GLU A N 1
ATOM 859 C CA . GLU A 1 113 ? -4.062 19.249 -7.776 1.00 91.44 113 GLU A CA 1
ATOM 860 C C . GLU A 1 113 ? -3.865 18.867 -9.255 1.00 91.44 113 GLU A C 1
ATOM 862 O O . GLU A 1 113 ? -4.702 18.174 -9.836 1.00 91.44 113 GLU A O 1
ATOM 867 N N . GLU A 1 114 ? -2.749 19.269 -9.869 1.00 85.19 114 GLU A N 1
ATOM 868 C CA . GLU A 1 114 ? -2.455 19.026 -11.289 1.00 85.19 114 GLU A CA 1
ATOM 869 C C . GLU A 1 114 ? -1.967 17.595 -11.576 1.00 85.19 114 GLU A C 1
ATOM 871 O O . GLU A 1 114 ? -2.099 17.129 -12.716 1.00 85.19 114 GLU A O 1
ATOM 876 N N . GLY A 1 115 ? -1.463 16.891 -10.553 1.00 87.38 115 GLY A N 1
ATOM 877 C CA . GLY A 1 115 ? -0.934 15.529 -10.633 1.00 87.38 115 GLY A CA 1
ATOM 878 C C . GLY A 1 115 ? -1.754 14.490 -9.871 1.00 87.38 115 GLY A C 1
ATOM 879 O O . GLY A 1 115 ? -2.517 13.732 -10.468 1.00 87.38 115 GLY A O 1
ATOM 880 N N . ILE A 1 116 ? -1.562 14.408 -8.553 1.00 93.00 116 ILE A N 1
ATOM 881 C CA . ILE A 1 116 ? -2.042 13.282 -7.735 1.00 93.00 116 ILE A CA 1
ATOM 882 C C . ILE A 1 116 ? -3.571 13.298 -7.558 1.00 93.00 116 ILE A C 1
ATOM 884 O O . ILE A 1 116 ? -4.236 12.294 -7.802 1.00 93.00 116 ILE A O 1
ATOM 888 N N . LEU A 1 117 ? -4.166 14.427 -7.177 1.00 95.19 117 LEU A N 1
ATOM 889 C CA . LEU A 1 117 ? -5.610 14.564 -6.939 1.00 95.19 117 LEU A CA 1
ATOM 890 C C . LEU A 1 117 ? -6.442 14.495 -8.232 1.00 95.19 117 LEU A C 1
ATOM 892 O O . LEU A 1 117 ? -7.620 14.152 -8.193 1.00 95.19 117 LEU A O 1
ATOM 896 N N . LYS A 1 118 ? -5.828 14.731 -9.393 1.00 92.81 118 LYS A N 1
ATOM 897 C CA . LYS A 1 118 ? -6.448 14.617 -10.727 1.00 92.81 118 LYS A CA 1
ATOM 898 C C . LYS A 1 118 ? -6.925 13.206 -11.081 1.00 92.81 118 LYS A C 1
ATOM 900 O O . LYS A 1 118 ? -7.750 13.044 -11.979 1.00 92.81 118 LYS A O 1
ATOM 905 N N . VAL A 1 119 ? -6.397 12.197 -10.390 1.00 93.31 119 VAL A N 1
ATOM 906 C CA . VAL A 1 119 ? -6.820 10.790 -10.475 1.00 93.31 119 VAL A CA 1
ATOM 907 C C . VAL A 1 119 ? -7.396 10.287 -9.147 1.00 93.31 119 VAL A C 1
ATOM 909 O O . VAL A 1 119 ? -7.462 9.082 -8.921 1.00 93.31 119 VAL A O 1
ATOM 912 N N . ALA A 1 120 ? -7.838 11.195 -8.268 1.00 95.56 120 ALA A N 1
ATOM 913 C CA . ALA A 1 120 ? -8.505 10.825 -7.027 1.00 95.56 120 ALA A CA 1
ATOM 914 C C . ALA A 1 120 ? -9.782 9.989 -7.294 1.00 95.56 120 ALA A C 1
ATOM 916 O O . ALA A 1 120 ? -10.512 10.257 -8.256 1.00 95.56 120 ALA A O 1
ATOM 917 N N . PRO A 1 121 ? -10.086 8.987 -6.450 1.00 92.88 121 PRO A N 1
ATOM 918 C CA . PRO A 1 121 ? -11.294 8.172 -6.562 1.00 92.88 121 PRO A CA 1
ATOM 919 C C . PRO A 1 121 ? -12.577 8.998 -6.462 1.00 92.88 121 PRO A C 1
ATOM 921 O O . PRO A 1 121 ? -12.622 10.045 -5.807 1.00 92.88 121 PRO A O 1
ATOM 924 N N . ARG A 1 122 ? -13.672 8.483 -7.033 1.00 88.81 122 ARG A N 1
ATOM 925 C CA . ARG A 1 122 ? -14.980 9.148 -6.969 1.00 88.81 122 ARG A CA 1
ATOM 926 C C . ARG A 1 122 ? -15.443 9.271 -5.513 1.00 88.81 122 ARG A C 1
ATOM 928 O O . ARG A 1 122 ? -15.878 8.296 -4.909 1.00 88.81 122 ARG A O 1
ATOM 935 N N . GLY A 1 123 ? -15.391 10.492 -4.984 1.00 91.06 123 GLY A N 1
ATOM 936 C CA . GLY A 1 123 ? -15.785 10.808 -3.610 1.00 91.06 123 GLY A CA 1
ATOM 937 C C . GLY A 1 123 ? -14.688 10.635 -2.555 1.00 91.06 123 GLY A C 1
ATOM 938 O O . GLY A 1 123 ? -15.004 10.765 -1.380 1.00 91.06 123 GLY A O 1
ATOM 939 N N . ALA A 1 124 ? -13.426 10.409 -2.940 1.00 93.81 124 ALA A N 1
ATOM 940 C CA . ALA A 1 124 ? -12.273 10.421 -2.030 1.00 93.81 124 ALA A CA 1
ATOM 941 C C . ALA A 1 124 ? -11.309 11.583 -2.365 1.00 93.81 124 ALA A C 1
ATOM 943 O O . ALA A 1 124 ? -10.238 11.352 -2.926 1.00 93.81 124 ALA A O 1
ATOM 944 N N . PRO A 1 125 ? -11.693 12.849 -2.093 1.00 94.81 125 PRO A N 1
ATOM 945 C CA . PRO A 1 125 ? -10.970 14.033 -2.567 1.00 94.81 125 PRO A CA 1
ATOM 946 C C . PRO A 1 125 ? -9.729 14.381 -1.733 1.00 94.81 125 PRO A C 1
ATOM 948 O O . PRO A 1 125 ? -8.980 15.283 -2.102 1.00 94.81 125 PRO A O 1
ATOM 951 N N . TYR A 1 126 ? -9.520 13.726 -0.589 1.00 96.19 126 TYR A N 1
ATOM 952 C CA . TYR A 1 126 ? -8.393 13.995 0.298 1.00 96.19 126 TYR A CA 1
ATOM 953 C C . TYR A 1 126 ? -7.278 12.980 0.076 1.00 96.19 126 TYR A C 1
ATOM 955 O O . TYR A 1 126 ? -7.551 11.817 -0.206 1.00 96.19 126 TYR A O 1
ATOM 963 N N . VAL A 1 127 ? -6.027 13.409 0.257 1.00 96.50 127 VAL A N 1
ATOM 964 C CA . VAL A 1 127 ? -4.841 12.551 0.154 1.00 96.50 127 VAL A CA 1
ATOM 965 C C . VAL A 1 127 ? -3.933 12.723 1.375 1.00 96.50 127 VAL A C 1
ATOM 967 O O . VAL A 1 127 ? -3.839 13.818 1.936 1.00 96.50 127 VAL A O 1
ATOM 970 N N . TRP A 1 128 ? -3.259 11.650 1.785 1.00 96.38 128 TRP A N 1
ATOM 971 C CA . TRP A 1 128 ? -2.104 11.686 2.687 1.00 96.38 128 TRP A CA 1
ATOM 972 C C . TRP A 1 128 ? -0.910 11.019 2.001 1.00 96.38 128 TRP A C 1
ATOM 974 O O . TRP A 1 128 ? -1.063 9.995 1.335 1.00 96.38 128 TRP A O 1
ATOM 984 N N . MET A 1 129 ? 0.271 11.619 2.146 1.00 95.88 129 MET A N 1
ATOM 985 C CA . MET A 1 129 ? 1.454 11.290 1.350 1.00 95.88 129 MET A CA 1
ATOM 986 C C . MET A 1 129 ? 2.514 10.543 2.164 1.00 95.88 129 MET A C 1
ATOM 988 O O . MET A 1 129 ? 2.845 10.922 3.286 1.00 95.88 129 MET A O 1
ATOM 992 N N . ALA A 1 130 ? 3.075 9.505 1.549 1.00 95.25 130 ALA A N 1
ATOM 993 C CA . ALA A 1 130 ? 3.948 8.509 2.156 1.00 95.25 130 ALA A CA 1
ATOM 994 C C . ALA A 1 130 ? 5.200 8.253 1.300 1.00 95.25 130 ALA A C 1
ATOM 996 O O . ALA A 1 130 ? 5.334 8.743 0.179 1.00 95.25 130 ALA A O 1
ATOM 997 N N . LEU A 1 131 ? 6.123 7.449 1.820 1.00 92.00 131 LEU A N 1
ATOM 998 C CA . LEU A 1 131 ? 7.443 7.221 1.220 1.00 92.00 131 LEU A CA 1
ATOM 999 C C . LEU A 1 131 ? 7.598 5.873 0.517 1.00 92.00 131 LEU A C 1
ATOM 1001 O O . LEU A 1 131 ? 8.463 5.718 -0.340 1.00 92.00 131 LEU A O 1
ATOM 1005 N N . SER A 1 132 ? 6.791 4.888 0.898 1.00 92.12 132 SER A N 1
ATOM 1006 C CA . SER A 1 132 ? 6.814 3.538 0.338 1.00 92.12 132 SER A CA 1
ATOM 1007 C C . SER A 1 132 ? 5.445 2.888 0.485 1.00 92.12 132 SER A C 1
ATOM 1009 O O . SER A 1 132 ? 4.682 3.259 1.375 1.00 92.12 132 SER A O 1
ATOM 1011 N N . CYS A 1 133 ? 5.169 1.867 -0.327 1.00 91.25 133 CYS A N 1
ATOM 1012 C CA . CYS A 1 133 ? 4.000 0.991 -0.198 1.00 91.25 133 CYS A CA 1
ATOM 1013 C C . CYS A 1 133 ? 3.696 0.572 1.253 1.00 91.25 133 CYS A C 1
ATOM 1015 O O . CYS A 1 133 ? 2.547 0.547 1.677 1.00 91.25 133 CYS A O 1
ATOM 1017 N N . THR A 1 134 ? 4.732 0.276 2.037 1.00 92.19 134 THR A N 1
ATOM 1018 C CA . THR A 1 134 ? 4.568 -0.248 3.395 1.00 92.19 134 THR A CA 1
ATOM 1019 C C . THR A 1 134 ? 4.295 0.856 4.430 1.00 92.19 134 THR A C 1
ATOM 1021 O O . THR A 1 134 ? 3.488 0.659 5.334 1.00 92.19 134 THR A O 1
ATOM 1024 N N . ASP A 1 135 ? 4.896 2.041 4.262 1.00 93.50 135 ASP A N 1
ATOM 1025 C CA . ASP A 1 135 ? 4.613 3.251 5.063 1.00 93.50 135 ASP A CA 1
ATOM 1026 C C . ASP A 1 135 ? 3.164 3.737 4.860 1.00 93.50 135 ASP A C 1
ATOM 1028 O O . ASP A 1 135 ? 2.511 4.147 5.819 1.00 93.50 135 ASP A O 1
ATOM 1032 N N . VAL A 1 136 ? 2.611 3.595 3.644 1.00 97.12 136 VAL A N 1
ATOM 1033 C CA . VAL A 1 136 ? 1.179 3.838 3.383 1.00 97.12 136 VAL A CA 1
ATOM 1034 C C . VAL A 1 136 ? 0.300 2.922 4.226 1.00 97.12 136 VAL A C 1
ATOM 1036 O O . VAL A 1 136 ? -0.583 3.408 4.933 1.00 97.12 136 VAL A O 1
ATOM 1039 N N . ASN A 1 137 ? 0.538 1.610 4.155 1.00 98.12 137 ASN A N 1
ATOM 1040 C CA . ASN A 1 137 ? -0.349 0.635 4.778 1.00 98.12 137 ASN A CA 1
ATOM 1041 C C . ASN A 1 137 ? -0.334 0.747 6.315 1.00 98.12 137 ASN A C 1
ATOM 1043 O O . ASN A 1 137 ? -1.391 0.709 6.940 1.00 98.12 137 ASN A O 1
ATOM 1047 N N . GLU A 1 138 ? 0.813 1.030 6.943 1.00 97.56 138 GLU A N 1
ATOM 1048 C CA . GLU A 1 138 ? 0.826 1.359 8.380 1.00 97.56 138 GLU A CA 1
ATOM 1049 C C . GLU A 1 138 ? 0.223 2.741 8.694 1.00 97.56 138 GLU A C 1
ATOM 1051 O O . GLU A 1 138 ? -0.347 2.939 9.771 1.00 97.56 138 GLU A O 1
ATOM 1056 N N . GLY A 1 139 ? 0.291 3.691 7.757 1.00 97.06 139 GLY A N 1
ATOM 1057 C CA . GLY A 1 139 ? -0.419 4.970 7.814 1.00 97.06 139 GLY A CA 1
ATOM 1058 C C . GLY A 1 139 ? -1.938 4.803 7.918 1.00 97.06 139 GLY A C 1
ATOM 1059 O O . GLY A 1 139 ? -2.549 5.375 8.821 1.00 97.06 139 GLY A O 1
ATOM 1060 N N . VAL A 1 140 ? -2.544 3.974 7.062 1.00 97.69 140 VAL A N 1
ATOM 1061 C CA . VAL A 1 140 ? -4.006 3.775 7.040 1.00 97.69 140 VAL A CA 1
ATOM 1062 C C . VAL A 1 140 ? -4.526 2.952 8.213 1.00 97.69 140 VAL A C 1
ATOM 1064 O O . VAL A 1 140 ? -5.611 3.250 8.704 1.00 97.69 140 VAL A O 1
ATOM 1067 N N . TYR A 1 141 ? -3.755 1.996 8.747 1.00 98.38 141 TYR A N 1
ATOM 1068 C CA . TYR A 1 141 ? -4.147 1.314 9.990 1.00 98.38 141 TYR A CA 1
ATOM 1069 C C . TYR A 1 141 ? -4.199 2.299 11.161 1.00 98.38 141 TYR A C 1
ATOM 1071 O O . TYR A 1 141 ? -5.170 2.313 11.913 1.00 98.38 141 TYR A O 1
ATOM 1079 N N . LYS A 1 142 ? -3.202 3.189 11.282 1.00 96.94 142 LYS A N 1
ATOM 1080 C CA . LYS A 1 142 ? -3.232 4.274 12.275 1.00 96.94 142 LYS A CA 1
ATOM 1081 C C . LYS A 1 142 ? -4.416 5.218 12.043 1.00 96.94 142 LYS A C 1
ATOM 1083 O O . LYS A 1 142 ? -5.070 5.576 13.015 1.00 96.94 142 LYS A O 1
ATOM 1088 N N . ALA A 1 143 ? -4.720 5.588 10.795 1.00 96.94 143 ALA A N 1
ATOM 1089 C CA . ALA A 1 143 ? -5.888 6.411 10.469 1.00 96.94 143 ALA A CA 1
ATOM 1090 C C . ALA A 1 143 ? -7.196 5.749 10.933 1.00 96.94 143 ALA A C 1
ATOM 1092 O O . ALA A 1 143 ? -7.977 6.372 11.649 1.00 96.94 143 ALA A O 1
ATOM 1093 N N . ALA A 1 144 ? -7.385 4.465 10.616 1.00 97.62 144 ALA A N 1
ATOM 1094 C CA . ALA A 1 144 ? -8.557 3.699 11.022 1.00 97.62 144 ALA A CA 1
ATOM 1095 C C . ALA A 1 144 ? -8.660 3.522 12.546 1.00 97.62 144 ALA A C 1
ATOM 1097 O O . ALA A 1 144 ? -9.732 3.732 13.101 1.00 97.62 144 ALA A O 1
ATOM 1098 N N . PHE A 1 145 ? -7.565 3.213 13.251 1.00 97.38 145 PHE A N 1
ATOM 1099 C CA . PHE A 1 145 ? -7.570 3.109 14.718 1.00 97.38 145 PHE A CA 1
ATOM 1100 C C . PHE A 1 145 ? -7.837 4.449 15.417 1.00 97.38 145 PHE A C 1
ATOM 1102 O O . PHE A 1 145 ? -8.493 4.479 16.459 1.00 97.38 145 PHE A O 1
ATOM 1109 N N . ILE A 1 146 ? -7.339 5.559 14.862 1.00 95.12 146 ILE A N 1
ATOM 1110 C CA . ILE A 1 146 ? -7.616 6.909 15.366 1.00 95.12 146 ILE A CA 1
ATOM 1111 C C . ILE A 1 146 ? -9.096 7.243 15.172 1.00 95.12 146 ILE A C 1
ATOM 1113 O O . ILE A 1 146 ? -9.762 7.616 16.139 1.00 95.12 146 ILE A O 1
ATOM 1117 N N . TRP A 1 147 ? -9.608 7.052 13.954 1.00 94.94 147 TRP A N 1
ATOM 1118 C CA . TRP A 1 147 ? -11.000 7.321 13.613 1.00 94.94 147 TRP A CA 1
ATOM 1119 C C . TRP A 1 147 ? -11.963 6.449 14.425 1.00 94.94 147 TRP A C 1
ATOM 1121 O O . TRP A 1 147 ? -12.829 6.995 15.096 1.00 94.94 147 TRP A O 1
ATOM 1131 N N . TYR A 1 148 ? -11.749 5.131 14.493 1.00 95.31 148 TYR A N 1
ATOM 1132 C CA . TYR A 1 148 ? -12.595 4.183 15.235 1.00 95.31 148 TYR A CA 1
ATOM 1133 C C . TYR A 1 148 ? -12.685 4.480 16.744 1.00 95.31 148 TYR A C 1
ATOM 1135 O O . TYR A 1 148 ? -13.674 4.151 17.393 1.00 95.31 148 TYR A O 1
ATOM 1143 N N . ARG A 1 149 ? -11.675 5.138 17.336 1.00 91.75 149 ARG A N 1
ATOM 1144 C CA . ARG A 1 149 ? -11.752 5.607 18.732 1.00 91.75 149 ARG A CA 1
ATOM 1145 C C . ARG A 1 149 ? -12.635 6.855 18.897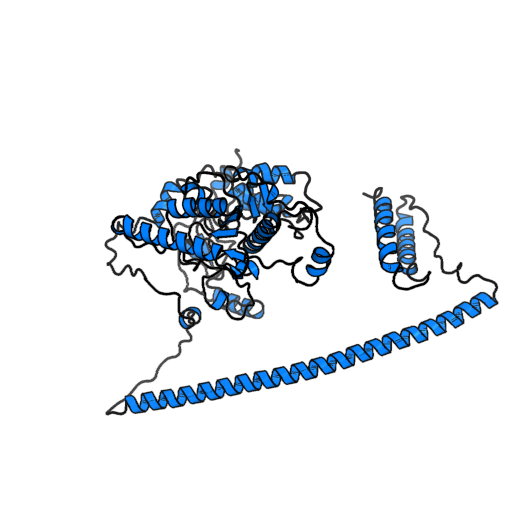 1.00 91.75 149 ARG A C 1
ATOM 1147 O O . ARG A 1 149 ? -13.111 7.074 20.009 1.00 91.75 149 ARG A O 1
ATOM 1154 N N . CYS A 1 150 ? -12.822 7.669 17.852 1.00 74.75 150 CYS A N 1
ATOM 1155 C CA . CYS A 1 150 ? -13.613 8.914 17.809 1.00 74.75 150 CYS A CA 1
ATOM 1156 C C . CYS A 1 150 ? -13.304 9.972 18.903 1.00 74.75 150 CYS A C 1
ATOM 1158 O O . CYS A 1 150 ? -14.134 10.846 19.161 1.00 74.75 150 CYS A O 1
ATOM 1160 N N . ARG A 1 151 ? -12.143 9.930 19.581 1.00 69.75 151 ARG A N 1
ATOM 1161 C CA . ARG A 1 151 ? -11.867 10.793 20.756 1.00 69.75 151 ARG A CA 1
ATOM 1162 C C . ARG A 1 151 ? -11.117 12.073 20.401 1.00 69.75 151 ARG A C 1
ATOM 1164 O O . ARG A 1 151 ? -10.000 12.004 19.893 1.00 69.75 151 ARG A O 1
ATOM 1171 N N . LYS A 1 152 ? -11.719 13.213 20.758 1.00 67.69 152 LYS A N 1
ATOM 1172 C CA . LYS A 1 152 ? -11.101 14.553 20.744 1.00 67.69 152 LYS A CA 1
ATOM 1173 C C . LYS A 1 152 ? -10.531 14.952 22.111 1.00 67.69 152 LYS A C 1
ATOM 1175 O O . LYS A 1 152 ? -9.561 15.698 22.159 1.00 67.69 152 LYS A O 1
ATOM 1180 N N . ASP A 1 153 ? -11.087 14.394 23.185 1.00 83.25 153 ASP A N 1
ATOM 1181 C CA . ASP A 1 153 ? -10.611 14.540 24.560 1.00 83.25 153 ASP A CA 1
ATOM 1182 C C . ASP A 1 153 ? -9.983 13.220 25.039 1.00 83.25 153 ASP A C 1
ATOM 1184 O O . ASP A 1 153 ? -10.542 12.142 24.810 1.00 83.25 153 ASP A O 1
ATOM 1188 N N . TRP A 1 154 ? -8.831 13.299 25.710 1.00 90.62 154 TRP A N 1
ATOM 1189 C CA . TRP A 1 154 ? -8.088 12.147 26.240 1.00 90.62 154 TRP A CA 1
ATOM 1190 C C . TRP A 1 154 ? -7.982 12.219 27.759 1.00 90.62 154 TRP A C 1
ATOM 1192 O O . TRP A 1 154 ? -7.838 13.303 28.322 1.00 90.62 154 TRP A O 1
ATOM 1202 N N . THR A 1 155 ? -8.008 11.070 28.434 1.00 93.75 155 THR A N 1
ATOM 1203 C CA . THR A 1 155 ? -7.793 11.036 29.889 1.00 93.75 155 THR A CA 1
ATOM 1204 C C . THR A 1 155 ? -6.302 11.067 30.239 1.00 93.75 155 THR A C 1
ATOM 1206 O O . THR A 1 155 ? -5.462 10.563 29.493 1.00 93.75 155 THR A O 1
ATOM 1209 N N . GLU A 1 156 ? -5.958 11.578 31.425 1.00 96.25 156 GLU A N 1
ATOM 1210 C CA . GLU A 1 156 ? -4.593 11.482 31.979 1.00 96.25 156 GLU A CA 1
ATOM 1211 C C . GLU A 1 156 ? -4.089 10.028 32.047 1.00 96.25 156 GLU A C 1
ATOM 1213 O O . GLU A 1 156 ? -2.900 9.758 31.885 1.00 96.25 156 GLU A O 1
ATOM 1218 N N . GLU A 1 157 ? -4.991 9.057 32.229 1.00 96.44 157 GLU A N 1
ATOM 1219 C CA . GLU A 1 157 ? -4.632 7.643 32.154 1.00 96.44 157 GLU A CA 1
ATOM 1220 C C . GLU A 1 157 ? -4.272 7.208 30.728 1.00 96.44 157 GLU A C 1
ATOM 1222 O O . GLU A 1 157 ? -3.276 6.510 30.555 1.00 96.44 157 GLU A O 1
ATOM 1227 N N . GLU A 1 158 ? -5.016 7.627 29.703 1.00 94.62 158 GLU A N 1
ATOM 1228 C CA . GLU A 1 158 ? -4.685 7.348 28.299 1.00 94.62 158 GLU A CA 1
ATOM 1229 C C . GLU A 1 158 ? -3.340 7.971 27.907 1.00 94.62 158 GLU A C 1
ATOM 1231 O O . GLU A 1 158 ? -2.487 7.281 27.346 1.00 94.62 158 GLU A O 1
ATOM 1236 N N . LEU A 1 159 ? -3.112 9.235 28.277 1.00 95.25 159 LEU A N 1
ATOM 1237 C CA . LEU A 1 159 ? -1.860 9.958 28.026 1.00 95.25 159 LEU A CA 1
ATOM 1238 C C . LEU A 1 159 ? -0.660 9.329 28.758 1.00 95.25 159 LEU A C 1
ATOM 1240 O O . LEU A 1 159 ? 0.449 9.292 28.223 1.00 95.25 159 LEU A O 1
ATOM 1244 N N . ARG A 1 160 ? -0.869 8.783 29.963 1.00 97.88 160 ARG A N 1
ATOM 1245 C CA . ARG A 1 160 ? 0.162 8.055 30.720 1.00 97.88 160 ARG A CA 1
ATOM 1246 C C . ARG A 1 160 ? 0.421 6.650 30.166 1.00 97.88 160 ARG A C 1
ATOM 1248 O O . ARG A 1 160 ? 1.570 6.217 30.131 1.00 97.88 160 ARG A O 1
ATOM 1255 N N . THR A 1 161 ? -0.625 5.913 29.790 1.00 97.94 161 THR A N 1
ATOM 1256 C CA . THR A 1 161 ? -0.524 4.492 29.402 1.00 97.94 161 THR A CA 1
ATOM 1257 C C . THR A 1 161 ? -0.046 4.296 27.966 1.00 97.94 161 THR A C 1
ATOM 1259 O O . THR A 1 161 ? 0.712 3.356 27.722 1.00 97.94 161 THR A O 1
ATOM 1262 N N . CYS A 1 162 ? -0.356 5.209 27.035 1.00 96.06 162 CYS A N 1
ATOM 1263 C CA . CYS A 1 162 ? 0.168 5.127 25.666 1.00 96.06 162 CYS A CA 1
ATOM 1264 C C . CYS A 1 162 ? 1.705 5.212 25.628 1.00 96.06 162 CYS A C 1
ATOM 1266 O O . CYS A 1 162 ? 2.350 4.456 24.908 1.00 96.06 162 CYS A O 1
ATOM 1268 N N . MET A 1 163 ? 2.306 6.039 26.493 1.00 97.69 163 MET A N 1
ATOM 1269 C CA . MET A 1 163 ? 3.762 6.168 26.648 1.00 97.69 163 MET A CA 1
ATOM 1270 C C . MET A 1 163 ? 4.439 4.935 27.276 1.00 97.69 163 MET A C 1
ATOM 1272 O O . MET A 1 163 ? 5.665 4.886 27.365 1.00 97.69 163 MET A O 1
ATOM 1276 N N . LEU A 1 164 ? 3.652 3.946 27.711 1.00 97.88 164 LEU A N 1
ATOM 1277 C CA . LEU A 1 164 ? 4.097 2.665 28.265 1.00 97.88 164 LEU A CA 1
ATOM 1278 C C . LEU A 1 164 ? 3.691 1.471 27.379 1.00 97.88 164 LEU A C 1
ATOM 1280 O O . LEU A 1 164 ? 3.895 0.328 27.784 1.00 97.88 164 LEU A O 1
ATOM 1284 N N . ASN A 1 165 ? 3.121 1.720 26.191 1.00 96.88 165 ASN A N 1
ATOM 1285 C CA . ASN A 1 165 ? 2.498 0.723 25.310 1.00 96.88 165 ASN A CA 1
ATOM 1286 C C . ASN A 1 165 ? 1.381 -0.093 26.002 1.00 96.88 165 ASN A C 1
ATOM 1288 O O . ASN A 1 165 ? 1.252 -1.296 25.780 1.00 96.88 165 ASN A O 1
ATOM 1292 N N . GLN A 1 166 ? 0.594 0.548 26.873 1.00 97.69 166 GLN A N 1
ATOM 1293 C CA . GLN A 1 166 ? -0.459 -0.080 27.681 1.00 97.69 166 GLN A CA 1
ATOM 1294 C C . GLN A 1 166 ? -1.849 0.477 27.346 1.00 97.69 166 GLN A C 1
ATOM 1296 O O . GLN A 1 166 ? -2.001 1.654 27.013 1.00 97.69 166 GLN A O 1
ATOM 1301 N N . ALA A 1 167 ? -2.882 -0.353 27.499 1.00 94.56 167 ALA A N 1
ATOM 1302 C CA . ALA A 1 167 ? -4.273 0.096 27.483 1.00 94.56 167 ALA A CA 1
ATOM 1303 C C . ALA A 1 167 ? -4.555 1.041 28.673 1.00 94.56 167 ALA A C 1
ATOM 1305 O O . ALA A 1 167 ? -3.933 0.917 29.724 1.00 94.56 167 ALA A O 1
ATOM 1306 N N . THR A 1 168 ? -5.482 1.999 28.583 1.00 93.00 168 THR A N 1
ATOM 1307 C CA . THR A 1 168 ? -6.381 2.345 27.453 1.00 93.00 168 THR A CA 1
ATOM 1308 C C . THR A 1 168 ? -5.721 3.216 26.362 1.00 93.00 168 THR A C 1
ATOM 1310 O O . THR A 1 168 ? -6.226 3.297 25.235 1.00 93.00 168 THR A O 1
ATOM 1313 N N . GLY A 1 169 ? -4.569 3.832 26.656 1.00 94.62 169 GLY A N 1
ATOM 1314 C CA . GLY A 1 169 ? -3.858 4.730 25.740 1.00 94.62 169 GLY A CA 1
ATOM 1315 C C . GLY A 1 169 ? -3.355 4.054 24.461 1.00 94.62 169 GLY A C 1
ATOM 1316 O O . GLY A 1 169 ? -3.503 4.603 23.370 1.00 94.62 169 GLY A O 1
ATOM 1317 N N . SER A 1 170 ? -2.827 2.838 24.584 1.00 95.69 170 SER A N 1
ATOM 1318 C CA . SER A 1 170 ? -2.590 1.898 23.485 1.00 95.69 170 SER A CA 1
ATOM 1319 C C . SER A 1 170 ? -3.680 0.819 23.531 1.00 95.69 170 SER A C 1
ATOM 1321 O O . SER A 1 170 ? -3.553 -0.124 24.313 1.00 95.69 170 SER A O 1
ATOM 1323 N N . PRO A 1 171 ? -4.787 0.952 22.776 1.00 95.06 171 PRO A N 1
ATOM 1324 C CA . PRO A 1 171 ? -5.853 -0.044 22.790 1.00 95.06 171 PRO A CA 1
ATOM 1325 C C . PRO A 1 171 ? -5.440 -1.322 22.059 1.00 95.06 171 PRO A C 1
ATOM 1327 O O . PRO A 1 171 ? -4.674 -1.269 21.097 1.00 95.06 171 PRO A O 1
ATOM 1330 N N . ASP A 1 172 ? -6.030 -2.447 22.459 1.00 95.94 172 ASP A N 1
ATOM 1331 C CA . ASP A 1 172 ? -6.058 -3.638 21.614 1.00 95.94 172 ASP A CA 1
ATOM 1332 C C . ASP A 1 172 ? -7.167 -3.468 20.564 1.00 95.94 172 ASP A C 1
ATOM 1334 O O . ASP A 1 172 ? -8.344 -3.329 20.904 1.00 95.94 172 ASP A O 1
ATOM 1338 N N . LEU A 1 173 ? -6.765 -3.388 19.296 1.00 97.94 173 LEU A N 1
ATOM 1339 C CA . LEU A 1 173 ? -7.618 -3.250 18.116 1.00 97.94 173 LEU A CA 1
ATOM 1340 C C . LEU A 1 173 ? -6.995 -4.049 16.970 1.00 97.94 173 LEU A C 1
ATOM 1342 O O . LEU A 1 173 ? -5.771 -4.205 16.900 1.00 97.94 173 LEU A O 1
ATOM 1346 N N . ALA A 1 174 ? -7.830 -4.499 16.036 1.00 98.69 174 ALA A N 1
ATOM 1347 C CA . ALA A 1 174 ? -7.403 -5.316 14.909 1.00 98.69 174 ALA A CA 1
ATOM 1348 C C . ALA A 1 174 ? -7.783 -4.748 13.536 1.00 98.69 174 ALA A C 1
ATOM 1350 O O . ALA A 1 174 ? -8.776 -4.039 13.378 1.00 98.69 174 ALA A O 1
ATOM 1351 N N . VAL A 1 175 ? -6.999 -5.120 12.521 1.00 98.88 175 VAL A N 1
ATOM 1352 C CA . VAL A 1 175 ? -7.361 -4.981 11.104 1.00 98.88 175 VAL A CA 1
ATOM 1353 C C . VAL A 1 175 ? -7.600 -6.378 10.549 1.00 98.88 175 VAL A C 1
ATOM 1355 O O . VAL A 1 175 ? -6.702 -7.221 10.587 1.00 98.88 175 VAL A O 1
ATOM 1358 N N . LEU A 1 176 ? -8.804 -6.634 10.043 1.00 98.88 176 LEU A N 1
ATOM 1359 C CA . LEU A 1 176 ? -9.109 -7.886 9.364 1.00 98.88 176 LEU A CA 1
ATOM 1360 C C . LEU A 1 176 ? -8.455 -7.879 7.980 1.00 98.88 176 LEU A C 1
ATOM 1362 O O . LEU A 1 176 ? -8.545 -6.913 7.224 1.00 98.88 176 LEU A O 1
ATOM 1366 N N . SER A 1 177 ? -7.774 -8.977 7.682 1.00 98.75 177 SER A N 1
ATOM 1367 C CA . SER A 1 177 ? -7.020 -9.205 6.448 1.00 98.75 177 SER A CA 1
ATOM 1368 C C . SER A 1 177 ? -7.488 -10.485 5.764 1.00 98.75 177 SER A C 1
ATOM 1370 O O . SER A 1 177 ? -8.382 -11.167 6.270 1.00 98.75 177 SER A O 1
ATOM 1372 N N . PHE A 1 178 ? -6.873 -10.845 4.639 1.00 98.56 178 PHE A N 1
ATOM 1373 C CA . PHE A 1 178 ? -7.205 -12.063 3.907 1.00 98.56 178 PHE A CA 1
ATOM 1374 C C . PHE A 1 178 ? -6.014 -13.024 3.812 1.00 98.56 178 PHE A C 1
ATOM 1376 O O . PHE A 1 178 ? -4.858 -12.613 3.691 1.00 98.56 178 PHE A O 1
ATOM 1383 N N . LYS A 1 179 ? -6.299 -14.331 3.844 1.00 96.44 179 LYS A N 1
ATOM 1384 C CA . LYS A 1 179 ? -5.341 -15.386 3.480 1.00 96.44 179 LYS A CA 1
ATOM 1385 C C . LYS A 1 179 ? -4.776 -15.093 2.090 1.00 96.44 179 LYS A C 1
ATOM 1387 O O . LYS A 1 179 ? -5.491 -14.562 1.247 1.00 96.44 179 LYS A O 1
ATOM 1392 N N . SER A 1 180 ? -3.500 -15.409 1.882 1.00 94.69 180 SER A N 1
ATOM 1393 C CA . SER A 1 180 ? -2.738 -15.077 0.669 1.00 94.69 180 SER A CA 1
ATOM 1394 C C . SER A 1 180 ? -2.578 -13.579 0.341 1.00 94.69 180 SER A C 1
ATOM 1396 O O . SER A 1 180 ? -1.876 -13.276 -0.613 1.00 94.69 180 SER A O 1
ATOM 1398 N N . GLY A 1 181 ? -3.114 -12.631 1.120 1.00 96.12 181 GLY A N 1
ATOM 1399 C CA . GLY A 1 181 ? -2.935 -11.195 0.843 1.00 96.12 181 GLY A CA 1
ATOM 1400 C C . GLY A 1 181 ? -1.515 -10.678 1.122 1.00 96.12 181 GLY A C 1
ATOM 1401 O O . GLY A 1 181 ? -0.808 -11.219 1.981 1.00 96.12 181 GLY A O 1
ATOM 1402 N N . PHE A 1 182 ? -1.086 -9.615 0.438 1.00 97.94 182 PHE A N 1
ATOM 1403 C CA . PHE A 1 182 ? 0.206 -8.952 0.642 1.00 97.94 182 PHE A CA 1
ATOM 1404 C C . PHE A 1 182 ? 0.077 -7.435 0.787 1.00 97.94 182 PHE A C 1
ATOM 1406 O O . PHE A 1 182 ? -0.164 -6.711 -0.171 1.00 97.94 182 PHE A O 1
ATOM 1413 N N . HIS A 1 183 ? 0.360 -6.950 1.9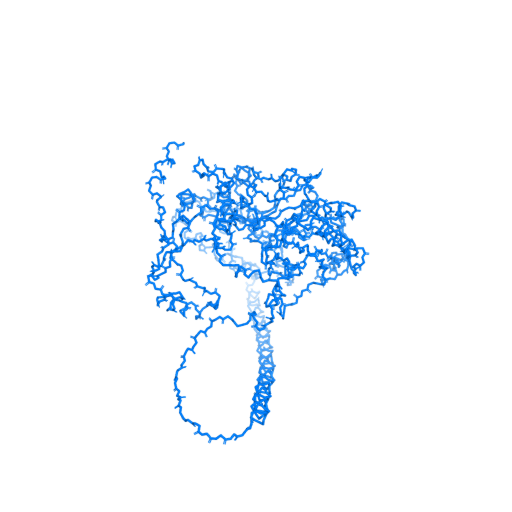95 1.00 98.12 183 HIS A N 1
ATOM 1414 C CA . HIS A 1 183 ? 0.230 -5.541 2.369 1.00 98.12 183 HIS A CA 1
ATOM 1415 C C . HIS A 1 183 ? 1.549 -4.915 2.860 1.00 98.12 183 HIS A C 1
ATOM 1417 O O . HIS A 1 183 ? 1.584 -3.723 3.164 1.00 98.12 183 HIS A O 1
ATOM 1423 N N . GLY A 1 184 ? 2.646 -5.679 2.946 1.00 96.62 184 GLY A N 1
ATOM 1424 C CA . GLY A 1 184 ? 3.986 -5.159 3.243 1.00 96.62 184 GLY A CA 1
ATOM 1425 C C . GLY A 1 184 ? 4.810 -6.000 4.224 1.00 96.62 184 GLY A C 1
ATOM 1426 O O . GLY A 1 184 ? 4.494 -7.156 4.502 1.00 96.62 184 GLY A O 1
ATOM 1427 N N . ARG A 1 185 ? 5.926 -5.427 4.704 1.00 96.25 185 ARG A N 1
ATOM 1428 C CA . ARG A 1 185 ? 6.944 -6.132 5.519 1.00 96.25 185 ARG A CA 1
ATOM 1429 C C . ARG A 1 185 ? 7.380 -5.414 6.815 1.00 96.25 185 ARG A C 1
ATOM 1431 O O . ARG A 1 185 ? 8.264 -5.912 7.501 1.00 96.25 185 ARG A O 1
ATOM 1438 N N . LEU A 1 186 ? 6.774 -4.277 7.171 1.00 96.50 186 LEU A N 1
ATOM 1439 C CA . LEU A 1 186 ? 6.880 -3.665 8.513 1.00 96.50 186 LEU A CA 1
ATOM 1440 C C . LEU A 1 186 ? 5.852 -4.306 9.468 1.00 96.50 186 LEU A C 1
ATOM 1442 O O . LEU A 1 186 ? 4.896 -4.918 9.004 1.00 96.50 186 LEU A O 1
ATOM 1446 N N . PHE A 1 187 ? 6.027 -4.198 10.786 1.00 96.19 187 PHE A N 1
ATOM 1447 C CA . PHE A 1 187 ? 5.329 -5.029 11.784 1.00 96.19 187 PHE A CA 1
ATOM 1448 C C . PHE A 1 187 ? 3.796 -5.158 11.645 1.00 96.19 187 PHE A C 1
ATOM 1450 O O . PHE A 1 187 ? 3.274 -6.270 11.766 1.00 96.19 187 PHE A O 1
ATOM 1457 N N . ALA A 1 188 ? 3.069 -4.069 11.384 1.00 96.56 188 ALA A N 1
ATOM 1458 C CA . ALA A 1 188 ? 1.613 -4.087 11.220 1.00 96.56 188 ALA A CA 1
ATOM 1459 C C . ALA A 1 188 ? 1.201 -4.508 9.799 1.00 96.56 188 ALA A C 1
ATOM 1461 O O . ALA A 1 188 ? 0.306 -5.332 9.626 1.00 96.56 188 ALA A O 1
ATOM 1462 N N . SER A 1 189 ? 1.909 -4.026 8.774 1.00 97.38 189 SER A N 1
ATOM 1463 C CA . SER A 1 189 ? 1.709 -4.471 7.379 1.00 97.38 189 SER A CA 1
ATOM 1464 C C . SER A 1 189 ? 2.026 -5.958 7.156 1.00 97.38 189 SER A C 1
ATOM 1466 O O . SER A 1 189 ? 1.443 -6.622 6.298 1.00 97.38 189 SER A O 1
ATOM 1468 N N . LEU A 1 190 ? 2.921 -6.506 7.977 1.00 97.94 190 LEU A N 1
ATOM 1469 C CA . LEU A 1 190 ? 3.258 -7.913 8.004 1.00 97.94 190 LEU A CA 1
ATOM 1470 C C . LEU A 1 190 ? 2.200 -8.713 8.766 1.00 97.94 190 LEU A C 1
ATOM 1472 O O . LEU A 1 190 ? 1.958 -9.861 8.410 1.00 97.94 190 LEU A O 1
ATOM 1476 N N . ALA A 1 191 ? 1.523 -8.138 9.766 1.00 97.56 191 ALA A N 1
ATOM 1477 C CA . ALA A 1 191 ? 0.406 -8.803 10.438 1.00 97.56 191 ALA A CA 1
ATOM 1478 C C . ALA A 1 191 ? -0.739 -9.105 9.460 1.00 97.56 191 ALA A C 1
ATOM 1480 O O . ALA A 1 191 ? -1.255 -10.224 9.466 1.00 97.56 191 ALA A O 1
ATOM 1481 N N . THR A 1 192 ? -1.069 -8.175 8.560 1.00 98.31 192 THR A N 1
ATOM 1482 C CA . THR A 1 192 ? -2.090 -8.392 7.521 1.00 98.31 192 THR A CA 1
ATOM 1483 C C . THR A 1 192 ? -1.589 -9.204 6.316 1.00 98.31 192 THR A C 1
ATOM 1485 O O . THR A 1 192 ? -2.393 -9.841 5.648 1.00 98.31 192 THR A O 1
ATOM 1488 N N . THR A 1 193 ? -0.277 -9.276 6.062 1.00 97.94 193 THR A N 1
ATOM 1489 C CA . THR A 1 193 ? 0.313 -10.100 4.981 1.00 97.94 193 THR A CA 1
ATOM 1490 C C . THR A 1 193 ? 0.307 -11.602 5.304 1.00 97.94 193 THR A C 1
ATOM 1492 O O . THR A 1 193 ? 0.658 -11.996 6.418 1.00 97.94 193 THR A O 1
ATOM 1495 N N . ARG A 1 194 ? -0.046 -12.468 4.340 1.00 94.62 194 ARG A N 1
ATOM 1496 C CA . ARG A 1 194 ? -0.255 -13.927 4.511 1.00 94.62 194 ARG A CA 1
ATOM 1497 C C . ARG A 1 194 ? 0.247 -14.808 3.340 1.00 94.62 194 ARG A C 1
ATOM 1499 O O . ARG A 1 194 ? -0.233 -15.928 3.191 1.00 94.62 194 ARG A O 1
ATOM 1506 N N . THR A 1 195 ? 1.192 -14.339 2.517 1.00 90.38 195 THR A N 1
ATOM 1507 C CA . THR A 1 195 ? 1.603 -15.020 1.263 1.00 90.38 195 THR A CA 1
ATOM 1508 C C . THR A 1 195 ? 2.523 -16.235 1.400 1.00 90.38 195 THR A C 1
ATOM 1510 O O . THR A 1 195 ? 2.165 -17.314 0.938 1.00 90.38 195 THR A O 1
ATOM 1513 N N . LYS A 1 196 ? 3.721 -16.052 1.970 1.00 90.38 196 LYS A N 1
ATOM 1514 C CA . LYS A 1 196 ? 4.824 -17.037 1.989 1.00 90.38 196 LYS A CA 1
ATOM 1515 C C . LYS A 1 196 ? 5.358 -17.199 3.416 1.00 90.38 196 LYS A C 1
ATOM 1517 O O . LYS A 1 196 ? 5.334 -16.243 4.195 1.00 90.38 196 LYS A O 1
ATOM 1522 N N . THR A 1 197 ? 5.847 -18.380 3.770 1.00 90.56 197 THR A N 1
ATOM 1523 C CA . THR A 1 197 ? 6.299 -18.725 5.130 1.00 90.56 197 THR A CA 1
ATOM 1524 C C . THR A 1 197 ? 7.540 -17.921 5.522 1.00 90.56 197 THR A C 1
ATOM 1526 O O . THR A 1 197 ? 7.559 -17.283 6.578 1.00 90.56 197 THR A O 1
ATOM 1529 N N . LEU A 1 198 ? 8.540 -17.851 4.638 1.00 91.56 198 LEU A N 1
ATOM 1530 C CA . LEU A 1 198 ? 9.770 -17.074 4.826 1.00 91.56 198 LEU A CA 1
ATOM 1531 C C . LEU A 1 198 ? 9.543 -15.553 4.898 1.00 91.56 198 LEU A C 1
ATOM 1533 O O . LEU A 1 198 ? 10.444 -14.823 5.299 1.00 91.56 198 LEU A O 1
ATOM 1537 N N . HIS A 1 199 ? 8.352 -15.047 4.557 1.00 92.81 199 HIS A N 1
ATOM 1538 C CA . HIS A 1 199 ? 8.010 -13.644 4.815 1.00 92.81 199 HIS A CA 1
ATOM 1539 C C . HIS A 1 199 ? 7.699 -13.371 6.295 1.00 92.81 199 HIS A C 1
ATOM 1541 O O . HIS A 1 199 ? 7.783 -12.217 6.706 1.00 92.81 199 HIS A O 1
ATOM 1547 N N . LYS A 1 200 ? 7.308 -14.389 7.080 1.00 94.00 200 LYS A N 1
ATOM 1548 C CA . LYS A 1 200 ? 6.762 -14.223 8.443 1.00 94.00 200 LYS A CA 1
ATOM 1549 C C . LYS A 1 200 ? 7.536 -14.941 9.549 1.00 94.00 200 LYS A C 1
ATOM 1551 O O . LYS A 1 200 ? 7.340 -14.607 10.715 1.00 94.00 200 LYS A O 1
ATOM 1556 N N . LEU A 1 201 ? 8.334 -15.952 9.204 1.00 95.56 201 LEU A N 1
ATOM 1557 C CA . LEU A 1 201 ? 9.064 -16.772 10.171 1.00 95.56 201 LEU A CA 1
ATOM 1558 C C . LEU A 1 201 ? 9.979 -15.905 11.060 1.00 95.56 201 LEU A C 1
ATOM 1560 O O . LEU A 1 201 ? 10.554 -14.928 10.592 1.00 95.56 201 LEU A O 1
ATOM 1564 N N . ASP A 1 202 ? 10.071 -16.256 12.344 1.00 96.81 202 ASP A N 1
ATOM 1565 C CA . ASP A 1 202 ? 10.872 -15.591 13.388 1.00 96.81 202 ASP A CA 1
ATOM 1566 C C . ASP A 1 202 ? 10.565 -14.100 13.683 1.00 96.81 202 ASP A C 1
ATOM 1568 O O . ASP A 1 202 ? 11.199 -13.507 14.559 1.00 96.81 202 ASP A O 1
ATOM 1572 N N . ILE A 1 203 ? 9.563 -13.487 13.036 1.00 97.44 203 ILE A N 1
ATOM 1573 C CA . ILE A 1 203 ? 9.211 -12.068 13.225 1.00 97.44 203 ILE A CA 1
ATOM 1574 C C . ILE A 1 203 ? 8.005 -11.914 14.181 1.00 97.44 203 ILE A C 1
ATOM 1576 O O . ILE A 1 203 ? 6.919 -12.421 13.884 1.00 97.44 203 ILE A O 1
ATOM 1580 N N . PRO A 1 204 ? 8.130 -11.171 15.305 1.00 96.31 204 PRO A N 1
ATOM 1581 C CA . PRO A 1 204 ? 6.994 -10.814 16.161 1.00 96.31 204 PRO A CA 1
ATOM 1582 C C . PRO A 1 204 ? 5.906 -10.060 15.385 1.00 96.31 204 PRO A C 1
ATOM 1584 O O . PRO A 1 204 ? 6.211 -9.188 14.577 1.00 96.31 204 PRO A O 1
ATOM 1587 N N . THR A 1 205 ? 4.628 -10.362 15.621 1.00 95.38 205 THR A N 1
ATOM 1588 C CA . THR A 1 205 ? 3.521 -9.768 14.850 1.00 95.38 205 THR A CA 1
ATOM 1589 C C . THR A 1 205 ? 2.216 -9.716 15.653 1.00 95.38 205 THR A C 1
ATOM 1591 O O . THR A 1 205 ? 2.103 -10.346 16.705 1.00 95.38 205 THR A O 1
ATOM 1594 N N . PHE A 1 206 ? 1.232 -8.954 15.172 1.00 96.31 206 PHE A N 1
ATOM 1595 C CA . PHE A 1 206 ? -0.046 -8.743 15.858 1.00 96.31 206 PHE A CA 1
ATOM 1596 C C . PHE A 1 206 ? -1.033 -9.900 15.624 1.00 96.31 206 PHE A C 1
ATOM 1598 O O . PHE A 1 206 ? -1.148 -10.425 14.512 1.00 96.31 206 PHE A O 1
ATOM 1605 N N . ASN A 1 207 ? -1.795 -10.272 16.660 1.00 96.12 207 ASN A N 1
ATOM 1606 C CA . ASN A 1 207 ? -2.836 -11.302 16.574 1.00 96.12 207 ASN A CA 1
ATOM 1607 C C . ASN A 1 207 ? -4.151 -10.731 16.007 1.00 96.12 207 ASN A C 1
ATOM 1609 O O . ASN A 1 207 ? -5.142 -10.550 16.722 1.00 96.12 207 ASN A O 1
ATOM 1613 N N . TRP A 1 208 ? -4.124 -10.410 14.714 1.00 98.50 208 TRP A N 1
ATOM 1614 C CA . TRP A 1 208 ? -5.247 -9.870 13.942 1.00 98.50 208 TRP A CA 1
ATOM 1615 C C . TRP A 1 208 ? -5.891 -10.935 13.032 1.00 98.50 208 TRP A C 1
ATOM 1617 O O . TRP A 1 208 ? -5.187 -11.857 12.592 1.00 98.50 208 TRP A O 1
ATOM 1627 N N . PRO A 1 209 ? -7.202 -10.828 12.723 1.00 98.50 209 PRO A N 1
ATOM 1628 C CA . PRO A 1 209 ? -7.921 -11.856 11.985 1.00 98.50 209 PRO A CA 1
ATOM 1629 C C . PRO A 1 209 ? -7.519 -11.917 10.508 1.00 98.50 209 PRO A C 1
ATOM 1631 O O . PRO A 1 209 ? -7.161 -10.917 9.877 1.00 98.50 209 PRO A O 1
ATOM 1634 N N . GLN A 1 210 ? -7.629 -13.122 9.948 1.00 97.38 210 GLN A N 1
ATOM 1635 C CA . GLN A 1 210 ? -7.482 -13.386 8.519 1.00 97.38 210 GLN A CA 1
ATOM 1636 C C . GLN A 1 210 ? -8.665 -14.215 8.006 1.00 97.38 210 GLN A C 1
ATOM 1638 O O . GLN A 1 210 ? -8.803 -15.393 8.345 1.00 97.38 210 GLN A O 1
ATOM 1643 N N . ALA A 1 211 ? -9.504 -13.609 7.173 1.00 98.19 211 ALA A N 1
ATOM 1644 C CA . ALA A 1 211 ? -10.554 -14.310 6.451 1.00 98.19 211 ALA A CA 1
ATOM 1645 C C . ALA A 1 211 ? -9.974 -15.100 5.262 1.00 98.19 211 ALA A C 1
ATOM 1647 O O . ALA A 1 211 ? -8.907 -14.764 4.746 1.00 98.19 211 ALA A O 1
ATOM 1648 N N . PRO A 1 212 ? -10.632 -16.172 4.800 1.00 97.19 212 PRO A N 1
ATOM 1649 C CA . PRO A 1 212 ? -10.358 -16.735 3.480 1.00 97.19 212 PRO A CA 1
ATOM 1650 C C . PRO A 1 212 ? -10.710 -15.740 2.359 1.00 97.19 212 PRO A C 1
ATOM 1652 O O . PRO A 1 212 ? -11.664 -14.975 2.483 1.00 97.19 212 PRO A O 1
ATOM 1655 N N . PHE A 1 213 ? -9.943 -15.770 1.269 1.00 96.56 213 PHE A N 1
ATOM 1656 C CA . PHE A 1 213 ? -10.235 -15.047 0.028 1.00 96.56 213 PHE A CA 1
ATOM 1657 C C . PHE A 1 213 ? -10.832 -16.020 -1.009 1.00 96.56 213 PHE A C 1
ATOM 1659 O O . PHE A 1 213 ? -10.469 -17.200 -0.966 1.00 96.56 213 PHE A O 1
ATOM 1666 N N . PRO A 1 214 ? -11.723 -15.578 -1.918 1.00 92.94 214 PRO A N 1
ATOM 1667 C CA . PRO A 1 214 ? -12.263 -16.414 -2.989 1.00 92.94 214 PRO A CA 1
ATOM 1668 C C . PRO A 1 214 ? -11.187 -17.131 -3.813 1.00 92.94 214 PRO A C 1
ATOM 1670 O O . PRO A 1 214 ? -10.243 -16.522 -4.306 1.00 92.94 214 PRO A O 1
ATOM 1673 N N . LEU A 1 215 ? -11.358 -18.444 -3.965 1.00 92.69 215 LEU A N 1
ATOM 1674 C CA . LEU A 1 215 ? -10.584 -19.283 -4.875 1.00 92.69 215 LEU A CA 1
ATOM 1675 C C . LEU A 1 215 ? -11.562 -19.803 -5.926 1.00 92.69 215 LEU A C 1
ATOM 1677 O O . LEU A 1 215 ? -12.221 -20.823 -5.726 1.00 92.69 215 LEU A O 1
ATOM 1681 N N . LEU A 1 216 ? -11.726 -19.025 -6.994 1.00 91.56 216 LEU A N 1
ATOM 1682 C CA . LEU A 1 216 ? -12.688 -19.317 -8.052 1.00 91.56 216 LEU A CA 1
ATOM 1683 C C . LEU A 1 216 ? -12.280 -20.588 -8.808 1.00 91.56 216 LEU A C 1
ATOM 1685 O O . LEU A 1 216 ? -11.105 -20.805 -9.104 1.00 91.56 216 LEU A O 1
ATOM 1689 N N . LYS A 1 217 ? -13.263 -21.423 -9.144 1.00 93.06 217 LYS A N 1
ATOM 1690 C CA . LYS A 1 217 ? -13.105 -22.516 -10.104 1.00 93.06 217 LYS A CA 1
ATOM 1691 C C . LYS A 1 217 ? -13.217 -21.964 -11.528 1.00 93.06 217 LYS A C 1
ATOM 1693 O O . LYS A 1 217 ? -14.018 -21.057 -11.763 1.00 93.06 217 LYS A O 1
ATOM 1698 N N . TYR A 1 218 ? -12.473 -22.565 -12.455 1.00 88.56 218 TYR A N 1
ATOM 1699 C CA . TYR A 1 218 ? -12.418 -22.205 -13.875 1.00 88.56 218 TYR A CA 1
ATOM 1700 C C . TYR A 1 218 ? -12.730 -23.435 -14.759 1.00 88.56 218 TYR A C 1
ATOM 1702 O O . TYR A 1 218 ? -12.311 -24.528 -14.370 1.00 88.56 218 TYR A O 1
ATOM 1710 N N . PRO A 1 219 ? -13.395 -23.289 -15.928 1.00 95.56 219 PRO A N 1
ATOM 1711 C CA . PRO A 1 219 ? -13.957 -22.055 -16.499 1.00 95.56 219 PRO A CA 1
ATOM 1712 C C . PRO A 1 219 ? -14.996 -21.386 -15.588 1.00 95.56 219 PRO A C 1
ATOM 1714 O O . PRO A 1 219 ? -15.625 -22.044 -14.759 1.00 95.56 219 PRO A O 1
ATOM 1717 N N . LEU A 1 220 ? -15.125 -20.059 -15.667 1.00 87.50 220 LEU A N 1
ATOM 1718 C CA . LEU A 1 220 ? -15.997 -19.306 -14.752 1.00 87.50 220 LEU A CA 1
ATOM 1719 C C . LEU A 1 220 ? -17.476 -19.564 -15.066 1.00 87.50 220 LEU A C 1
ATOM 1721 O O . LEU A 1 220 ? -18.319 -19.592 -14.169 1.00 87.50 220 LEU A O 1
ATOM 1725 N N . GLU A 1 221 ? -17.751 -19.791 -16.345 1.00 93.94 221 GLU A N 1
ATOM 1726 C CA . GLU A 1 221 ? -19.036 -20.017 -16.992 1.00 93.94 221 GLU A CA 1
ATOM 1727 C C . GLU A 1 221 ? -19.685 -21.321 -16.500 1.00 93.94 221 GLU A C 1
ATOM 1729 O O . GLU A 1 221 ? -20.870 -21.340 -16.167 1.00 93.94 221 GLU A O 1
ATOM 1734 N N . ASP A 1 222 ? -18.883 -22.379 -16.341 1.00 96.44 222 ASP A N 1
ATOM 1735 C CA . ASP A 1 222 ? -19.304 -23.691 -15.827 1.00 96.44 222 ASP A CA 1
ATOM 1736 C C . ASP A 1 222 ? -19.494 -23.709 -14.297 1.00 96.44 222 ASP A C 1
ATOM 1738 O O . ASP A 1 222 ? -20.026 -24.666 -13.721 1.00 96.44 222 ASP A O 1
ATOM 1742 N N . HIS A 1 223 ? -19.038 -22.663 -13.601 1.00 95.88 223 HIS A N 1
ATOM 1743 C CA . HIS A 1 223 ? -18.896 -22.653 -12.144 1.00 95.88 223 HIS A CA 1
ATOM 1744 C C . HIS A 1 223 ? -19.557 -21.464 -11.433 1.00 95.88 223 HIS A C 1
ATOM 1746 O O . HIS A 1 223 ? -19.385 -21.309 -10.223 1.00 95.88 223 HIS A O 1
ATOM 1752 N N . ILE A 1 224 ? -20.382 -20.680 -12.137 1.00 95.50 224 ILE A N 1
ATOM 1753 C CA . ILE A 1 224 ? -21.070 -19.472 -11.635 1.00 95.50 224 ILE A CA 1
ATOM 1754 C C . ILE A 1 224 ? -21.695 -19.679 -10.243 1.00 95.50 224 ILE A C 1
ATOM 1756 O O . ILE A 1 224 ? -21.386 -18.945 -9.304 1.00 95.50 224 ILE A O 1
ATOM 1760 N N . GLU A 1 225 ? -22.557 -20.688 -10.081 1.00 96.56 225 GLU A N 1
ATOM 1761 C CA . GLU A 1 225 ? -23.265 -20.925 -8.814 1.00 96.56 225 GLU A CA 1
ATOM 1762 C C . GLU A 1 225 ? -22.377 -21.526 -7.716 1.00 96.56 225 GLU A C 1
ATOM 1764 O O . GLU A 1 225 ? -22.672 -21.350 -6.538 1.00 96.56 225 GLU A O 1
ATOM 1769 N N . ASP A 1 226 ? -21.287 -22.213 -8.052 1.00 96.25 226 ASP A N 1
ATOM 1770 C CA . ASP A 1 226 ? -20.337 -22.718 -7.052 1.00 96.25 226 ASP A CA 1
ATOM 1771 C C . ASP A 1 226 ? -19.435 -21.598 -6.530 1.00 96.25 226 ASP A C 1
ATOM 1773 O O . ASP A 1 226 ? -19.301 -21.427 -5.318 1.00 96.25 226 ASP A O 1
ATOM 1777 N N . ASN A 1 227 ? -18.905 -20.779 -7.438 1.00 96.94 227 ASN A N 1
ATOM 1778 C CA . ASN A 1 227 ? -18.104 -19.601 -7.124 1.00 96.94 227 ASN A CA 1
ATOM 1779 C C . ASN A 1 227 ? -18.897 -18.611 -6.253 1.00 96.94 227 ASN A C 1
ATOM 1781 O O . ASN A 1 227 ? -18.415 -18.166 -5.216 1.00 96.94 227 ASN A O 1
ATOM 1785 N N . LYS A 1 228 ? -20.163 -18.356 -6.599 1.00 97.38 228 LYS A N 1
ATOM 1786 C CA . LYS A 1 228 ? -21.090 -17.507 -5.833 1.00 97.38 228 LYS A CA 1
ATOM 1787 C C . LYS A 1 228 ? -21.382 -18.030 -4.417 1.00 97.38 228 LYS A C 1
ATOM 1789 O O . LYS A 1 228 ? -21.450 -17.236 -3.479 1.00 97.38 228 LYS A O 1
ATOM 1794 N N . LYS A 1 229 ? -21.535 -19.350 -4.229 1.00 96.62 229 LYS A N 1
ATOM 1795 C CA . LYS A 1 229 ? -21.690 -19.961 -2.889 1.00 96.62 229 LYS A CA 1
ATOM 1796 C C . LYS A 1 229 ? -20.409 -19.838 -2.063 1.00 96.62 229 LYS A C 1
ATOM 1798 O O . LYS A 1 229 ? -20.486 -19.586 -0.863 1.00 96.62 229 LYS A O 1
ATOM 1803 N N . GLU A 1 230 ? -19.248 -20.006 -2.692 1.00 95.06 230 GLU A N 1
ATOM 1804 C CA . GLU A 1 230 ? -17.945 -19.907 -2.030 1.00 95.06 230 GLU A CA 1
ATOM 1805 C C . GLU A 1 230 ? -17.633 -18.463 -1.600 1.00 95.06 230 GLU A C 1
ATOM 1807 O O . GLU A 1 230 ? -17.252 -18.231 -0.452 1.00 95.06 230 GLU A O 1
ATOM 1812 N N . GLU A 1 231 ? -17.903 -17.475 -2.460 1.00 98.00 231 GLU A N 1
ATOM 1813 C CA . GLU A 1 231 ? -17.836 -16.051 -2.104 1.00 98.00 231 GLU A CA 1
ATOM 1814 C C . GLU A 1 231 ? -18.760 -15.716 -0.927 1.00 98.00 231 GLU A C 1
ATOM 1816 O O . GLU A 1 231 ? -18.323 -15.076 0.031 1.00 98.00 231 GLU A O 1
ATOM 1821 N N . GLN A 1 232 ? -20.008 -16.199 -0.944 1.00 98.31 232 GLN A N 1
ATOM 1822 C CA . GLN A 1 232 ? -20.950 -16.007 0.160 1.00 98.31 232 GLN A CA 1
ATOM 1823 C C . GLN A 1 232 ? -20.436 -16.631 1.469 1.00 98.31 232 GLN A C 1
ATOM 1825 O O . GLN A 1 232 ? -20.429 -15.966 2.506 1.00 98.31 232 GLN A O 1
ATOM 1830 N N . ARG A 1 233 ? -19.920 -17.867 1.422 1.00 97.25 233 ARG A N 1
ATOM 1831 C CA . ARG A 1 233 ? -19.320 -18.552 2.580 1.00 97.25 233 ARG A CA 1
ATOM 1832 C C . ARG A 1 233 ? -18.154 -17.760 3.178 1.00 97.25 233 ARG A C 1
ATOM 1834 O O . ARG A 1 233 ? -17.974 -17.753 4.396 1.00 97.25 233 ARG A O 1
ATOM 1841 N N . TYR A 1 234 ? -17.370 -17.083 2.345 1.00 97.44 234 TYR A N 1
ATOM 1842 C CA . TYR A 1 234 ? -16.258 -16.245 2.790 1.00 97.44 234 TYR A CA 1
ATOM 1843 C C . TYR A 1 234 ? -16.705 -14.884 3.329 1.00 97.44 234 TYR A C 1
ATOM 1845 O O . TYR A 1 234 ? -16.159 -14.435 4.334 1.00 97.44 234 TYR A O 1
ATOM 1853 N N . LEU A 1 235 ? -17.756 -14.279 2.772 1.00 98.69 235 LEU A N 1
ATOM 1854 C CA . LEU A 1 235 ? -18.397 -13.092 3.349 1.00 98.69 235 LEU A CA 1
ATOM 1855 C C . LEU A 1 235 ? -19.000 -13.376 4.735 1.00 98.69 235 LEU A C 1
ATOM 1857 O O . LEU A 1 235 ? -18.924 -12.526 5.622 1.00 98.69 235 LEU A O 1
ATOM 1861 N N . ASP A 1 236 ? -19.560 -14.565 4.955 1.00 98.56 236 ASP A N 1
ATOM 1862 C CA . ASP A 1 236 ? -20.090 -14.963 6.264 1.00 98.56 236 ASP A CA 1
ATOM 1863 C C . ASP A 1 236 ? -18.982 -15.287 7.282 1.00 98.56 236 ASP A C 1
ATOM 1865 O O . ASP A 1 236 ? -19.108 -14.937 8.457 1.00 98.56 236 ASP A O 1
ATOM 1869 N N . GLU A 1 237 ? -17.847 -15.840 6.843 1.00 98.50 237 GLU A N 1
ATOM 1870 C CA . GLU A 1 237 ? -16.651 -15.985 7.687 1.00 98.50 237 GLU A CA 1
ATOM 1871 C C . GLU A 1 237 ? -16.011 -14.626 8.032 1.00 98.50 237 GLU A C 1
ATOM 1873 O O . GLU A 1 237 ? -15.549 -14.453 9.158 1.00 98.50 237 GLU A O 1
ATOM 1878 N N . VAL A 1 238 ? -16.039 -13.626 7.135 1.00 98.75 238 VAL A N 1
ATOM 1879 C CA . VAL A 1 238 ? -15.632 -12.238 7.451 1.00 98.75 238 VAL A CA 1
ATOM 1880 C C . VAL A 1 238 ? -16.508 -11.652 8.562 1.00 98.75 238 VAL A C 1
ATOM 1882 O O . VAL A 1 238 ? -15.971 -11.107 9.528 1.00 98.75 238 VAL A O 1
ATOM 1885 N N . LYS A 1 239 ? -17.841 -11.797 8.469 1.00 98.75 239 LYS A N 1
ATOM 1886 C CA . LYS A 1 239 ? -18.779 -11.363 9.524 1.00 98.75 239 LYS A CA 1
ATOM 1887 C C . LYS A 1 239 ? -18.455 -12.055 10.847 1.00 98.75 239 LYS A C 1
ATOM 1889 O O . LYS A 1 239 ? -18.210 -11.381 11.841 1.00 98.75 239 LYS A O 1
ATOM 1894 N N . ARG A 1 240 ? -18.362 -13.391 10.845 1.00 98.69 240 ARG A N 1
ATOM 1895 C CA . ARG A 1 240 ? -18.064 -14.186 12.045 1.00 98.69 240 ARG A CA 1
ATOM 1896 C C . ARG A 1 240 ? -16.723 -13.799 12.677 1.00 98.69 240 ARG A C 1
ATOM 1898 O O . ARG A 1 240 ? -16.640 -13.690 13.895 1.00 98.69 240 ARG A O 1
ATOM 1905 N N . LEU A 1 241 ? -15.681 -13.585 11.870 1.00 98.69 241 LEU A N 1
ATOM 1906 C CA . LEU A 1 241 ? -14.363 -13.173 12.356 1.00 98.69 241 LEU A CA 1
ATOM 1907 C C . LEU A 1 241 ? -14.362 -11.763 12.944 1.00 98.69 241 LEU A C 1
ATOM 1909 O O . LEU A 1 241 ? -13.659 -11.557 13.922 1.00 98.69 241 LEU A O 1
ATOM 1913 N N . HIS A 1 242 ? -15.129 -10.819 12.393 1.00 98.38 242 HIS A N 1
ATOM 1914 C CA . HIS A 1 242 ? -15.328 -9.512 13.020 1.00 98.38 242 HIS A CA 1
ATOM 1915 C C . HIS A 1 242 ? -16.075 -9.649 14.354 1.00 98.38 242 HIS A C 1
ATOM 1917 O O . HIS A 1 242 ? -15.600 -9.189 15.389 1.00 98.38 242 HIS A O 1
ATOM 1923 N N . ASP A 1 243 ? -17.234 -10.310 14.327 1.00 98.00 243 ASP A N 1
ATOM 1924 C CA . ASP A 1 243 ? -18.188 -10.336 15.438 1.00 98.00 243 ASP A CA 1
ATOM 1925 C C . ASP A 1 243 ? -17.710 -11.207 16.620 1.00 98.00 243 ASP A C 1
ATOM 1927 O O . ASP A 1 243 ? -18.229 -11.078 17.727 1.00 98.00 243 ASP A O 1
ATOM 1931 N N . SER A 1 244 ? -16.726 -12.092 16.400 1.00 97.94 244 SER A N 1
ATOM 1932 C CA . SER A 1 244 ? -16.178 -13.010 17.410 1.00 97.94 244 SER A CA 1
ATOM 1933 C C . SER A 1 244 ? -14.656 -12.902 17.622 1.00 97.94 244 SER A C 1
ATOM 1935 O O . SER A 1 244 ? -14.051 -13.865 18.110 1.00 97.94 244 SER A O 1
ATOM 1937 N N . TRP A 1 245 ? -13.998 -11.802 17.231 1.00 98.44 245 TRP A N 1
ATOM 1938 C CA . TRP A 1 245 ? -12.573 -11.618 17.551 1.00 98.44 245 TRP A CA 1
ATOM 1939 C C . TRP A 1 245 ? -12.357 -11.281 19.034 1.00 98.44 245 TRP A C 1
ATOM 1941 O O . TRP A 1 245 ? -13.265 -10.831 19.728 1.00 98.44 245 TRP A O 1
ATOM 1951 N N . HIS A 1 246 ? -11.137 -11.506 19.532 1.00 97.25 246 HIS A N 1
ATOM 1952 C CA . HIS A 1 246 ? -10.799 -11.278 20.947 1.00 97.25 246 HIS A CA 1
ATOM 1953 C C . HIS A 1 246 ? -10.706 -9.784 21.316 1.00 97.25 246 HIS A C 1
ATOM 1955 O O . HIS A 1 246 ? -10.914 -9.426 22.473 1.00 97.25 246 HIS A O 1
ATOM 1961 N N . CYS A 1 247 ? -10.462 -8.923 20.324 1.00 97.44 247 CYS A N 1
ATOM 1962 C CA . CYS A 1 247 ? -10.458 -7.465 20.427 1.00 97.44 247 CYS A CA 1
ATOM 1963 C C . CYS A 1 247 ? -11.200 -6.836 19.226 1.00 97.44 247 CYS A C 1
ATOM 1965 O O . CYS A 1 247 ? -11.324 -7.493 18.187 1.00 97.44 247 CYS A O 1
ATOM 1967 N N . PRO A 1 248 ? -11.700 -5.587 19.319 1.00 98.06 248 PRO A N 1
ATOM 1968 C CA . PRO A 1 248 ? -12.497 -4.990 18.249 1.00 98.06 248 PRO A CA 1
ATOM 1969 C C . PRO A 1 248 ? -11.719 -4.824 16.937 1.00 98.06 248 PRO A C 1
ATOM 1971 O O . PRO A 1 248 ? -10.602 -4.299 16.908 1.00 98.06 248 PRO A O 1
ATOM 1974 N N . VAL A 1 249 ? -12.337 -5.228 15.829 1.00 98.69 249 VAL A N 1
ATOM 1975 C CA . VAL A 1 249 ? -11.834 -4.956 14.478 1.00 98.69 249 VAL A CA 1
ATOM 1976 C C . VAL A 1 249 ? -12.236 -3.531 14.087 1.00 98.69 249 VAL A C 1
ATOM 1978 O O . VAL A 1 249 ? -13.408 -3.186 14.142 1.00 98.69 249 VAL A O 1
ATOM 1981 N N . ALA A 1 250 ? -11.270 -2.705 13.682 1.00 98.44 250 ALA A N 1
ATOM 1982 C CA . ALA A 1 250 ? -11.486 -1.305 13.296 1.00 98.44 250 ALA A CA 1
ATOM 1983 C C . ALA A 1 250 ? -11.506 -1.083 11.770 1.00 98.44 250 ALA A C 1
ATOM 1985 O O . ALA A 1 250 ? -11.956 -0.037 11.296 1.00 98.44 250 ALA A O 1
ATOM 1986 N N . ALA A 1 251 ? -10.997 -2.046 10.993 1.00 98.75 251 ALA A N 1
ATOM 1987 C CA . ALA A 1 251 ? -10.929 -1.973 9.535 1.00 98.75 251 ALA A CA 1
ATOM 1988 C C . ALA A 1 251 ? -10.866 -3.355 8.869 1.00 98.75 251 ALA A C 1
ATOM 1990 O O . ALA A 1 251 ? -10.421 -4.329 9.482 1.00 98.75 251 ALA A O 1
ATOM 1991 N N . ILE A 1 252 ? -11.227 -3.401 7.586 1.00 98.88 252 ILE A N 1
ATOM 1992 C CA . ILE A 1 252 ? -10.922 -4.497 6.656 1.00 98.88 252 ILE A CA 1
ATOM 1993 C C . ILE A 1 252 ? -9.971 -3.955 5.582 1.00 98.88 252 ILE A C 1
ATOM 1995 O O . ILE A 1 252 ? -10.266 -2.912 4.999 1.00 98.88 252 ILE A O 1
ATOM 1999 N N . ILE A 1 253 ? -8.870 -4.661 5.292 1.00 98.88 253 ILE A N 1
ATOM 2000 C CA . ILE A 1 253 ? -8.005 -4.387 4.129 1.00 98.88 253 ILE A CA 1
ATOM 2001 C C . ILE A 1 253 ? -8.080 -5.517 3.096 1.00 98.88 253 ILE A C 1
ATOM 2003 O O . ILE A 1 253 ? -8.065 -6.690 3.470 1.00 98.88 253 ILE A O 1
ATOM 2007 N N . VAL A 1 254 ? -8.165 -5.174 1.804 1.00 98.75 254 VAL A N 1
ATOM 2008 C CA . VAL A 1 254 ? -8.226 -6.142 0.694 1.00 98.75 254 VAL A CA 1
ATOM 2009 C C . VAL A 1 254 ? -7.535 -5.619 -0.576 1.00 98.75 254 VAL A C 1
ATOM 2011 O O . VAL A 1 254 ? -7.718 -4.463 -0.947 1.00 98.75 254 VAL A O 1
ATOM 2014 N N . GLU A 1 255 ? -6.759 -6.461 -1.263 1.00 98.69 255 GLU A N 1
ATOM 2015 C CA . GLU A 1 255 ? -6.296 -6.206 -2.643 1.00 98.69 255 GLU A CA 1
ATOM 2016 C C . GLU A 1 255 ? -7.442 -6.482 -3.640 1.00 98.69 255 GLU A C 1
ATOM 2018 O O . GLU A 1 255 ? -8.151 -7.476 -3.463 1.00 98.69 255 GLU A O 1
ATOM 2023 N N . PRO A 1 256 ? -7.622 -5.701 -4.725 1.00 97.44 256 PRO A N 1
ATOM 2024 C CA . PRO A 1 256 ? -8.620 -6.027 -5.747 1.00 97.44 256 PRO A CA 1
ATOM 2025 C C . PRO A 1 256 ? -8.359 -7.323 -6.518 1.00 97.44 256 PRO A C 1
ATOM 2027 O O . PRO A 1 256 ? -9.298 -7.961 -6.990 1.00 97.44 256 PRO A O 1
ATOM 2030 N N . ILE A 1 257 ? -7.082 -7.679 -6.662 1.00 95.81 257 ILE A N 1
ATOM 2031 C CA . ILE A 1 257 ? -6.574 -8.945 -7.195 1.00 95.81 257 ILE A CA 1
ATOM 2032 C C . ILE A 1 257 ? -5.339 -9.255 -6.345 1.00 95.81 257 ILE A C 1
ATOM 2034 O O . ILE A 1 257 ? -4.405 -8.448 -6.324 1.00 95.81 257 ILE A O 1
ATOM 2038 N N . GLN A 1 258 ? -5.340 -10.365 -5.603 1.00 93.62 258 GLN A N 1
ATOM 2039 C CA . GLN A 1 258 ? -4.249 -10.672 -4.668 1.00 93.62 258 GLN A CA 1
ATOM 2040 C C . GLN A 1 258 ? -2.980 -11.052 -5.426 1.00 93.62 258 GLN A C 1
ATOM 2042 O O . GLN A 1 258 ? -2.878 -12.175 -5.905 1.00 93.62 258 GLN A O 1
ATOM 2047 N N . SER A 1 259 ? -1.998 -10.159 -5.518 1.00 89.25 259 SER A N 1
ATOM 2048 C CA . SER A 1 259 ? -0.913 -10.305 -6.498 1.00 89.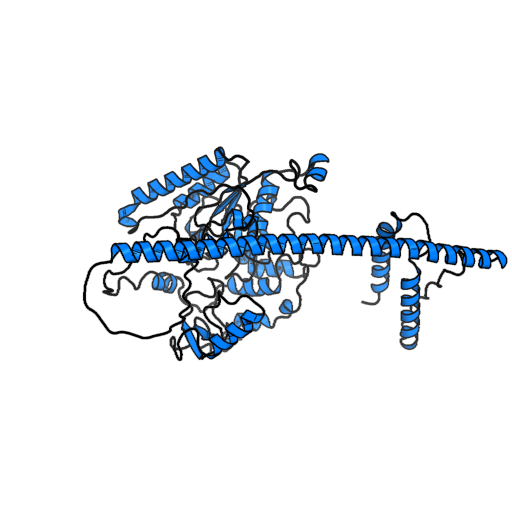25 259 SER A CA 1
ATOM 2049 C C . SER A 1 259 ? 0.141 -11.333 -6.056 1.00 89.25 259 SER A C 1
ATOM 2051 O O . SER A 1 259 ? 0.195 -12.451 -6.560 1.00 89.25 259 SER A O 1
ATOM 2053 N N . GLU A 1 260 ? 0.924 -11.030 -5.011 1.00 87.88 260 GLU A N 1
ATOM 2054 C CA . GLU A 1 260 ? 1.875 -11.990 -4.403 1.00 87.88 260 GLU A CA 1
ATOM 2055 C C . GLU A 1 260 ? 1.174 -13.231 -3.799 1.00 87.88 260 GLU A C 1
ATOM 2057 O O . GLU A 1 260 ? 1.839 -14.196 -3.410 1.00 87.88 260 GLU A O 1
ATOM 2062 N N . GLY A 1 261 ? -0.161 -13.196 -3.712 1.00 82.50 261 GLY A N 1
ATOM 2063 C CA . GLY A 1 261 ? -1.043 -14.291 -3.316 1.00 82.50 261 GLY A CA 1
ATOM 2064 C C . GLY A 1 261 ? -1.298 -15.358 -4.380 1.00 82.50 261 GLY A C 1
ATOM 2065 O O . GLY A 1 261 ? -1.971 -16.335 -4.047 1.00 82.50 261 GLY A O 1
ATOM 2066 N N . ARG A 1 262 ? -0.719 -15.206 -5.586 1.00 84.62 262 ARG A N 1
ATOM 2067 C CA . ARG A 1 262 ? -0.973 -15.969 -6.831 1.00 84.62 262 ARG A CA 1
ATOM 2068 C C . ARG A 1 262 ? -2.200 -15.495 -7.616 1.00 84.62 262 ARG A C 1
ATOM 2070 O O . ARG A 1 262 ? -3.033 -16.302 -8.012 1.00 84.62 262 ARG A O 1
ATOM 2077 N N . ASP A 1 263 ? -2.287 -14.185 -7.811 1.00 89.38 263 ASP A N 1
ATOM 2078 C CA . ASP A 1 263 ? -3.250 -13.513 -8.694 1.00 89.38 263 ASP A CA 1
ATOM 2079 C C . ASP A 1 263 ? -4.715 -13.944 -8.466 1.00 89.38 263 ASP A C 1
ATOM 2081 O O . ASP A 1 263 ? -5.493 -14.132 -9.399 1.00 89.38 263 ASP A O 1
ATOM 2085 N N . ASN A 1 264 ? -5.115 -14.108 -7.195 1.00 91.12 264 ASN A N 1
ATOM 2086 C CA . ASN A 1 264 ? -6.470 -14.560 -6.864 1.00 91.12 264 ASN A CA 1
ATOM 2087 C C . ASN A 1 264 ? -7.493 -13.456 -7.179 1.00 91.12 264 ASN A C 1
ATOM 2089 O O . ASN A 1 264 ? -7.382 -12.327 -6.685 1.00 91.12 264 ASN A O 1
ATOM 2093 N N . HIS A 1 265 ? -8.524 -13.809 -7.947 1.00 94.88 265 HIS A N 1
ATOM 2094 C CA . HIS A 1 265 ? -9.641 -12.940 -8.314 1.00 94.88 265 HIS A CA 1
ATOM 2095 C C . HIS A 1 265 ? -10.889 -13.195 -7.454 1.00 94.88 265 HIS A C 1
ATOM 2097 O O . HIS A 1 265 ? -11.103 -14.293 -6.946 1.00 94.88 265 HIS A O 1
ATOM 2103 N N . ALA A 1 266 ? -11.751 -12.182 -7.355 1.00 95.62 266 ALA A N 1
ATOM 2104 C CA . ALA A 1 266 ? -13.102 -12.277 -6.804 1.00 95.62 266 ALA A CA 1
ATOM 2105 C C . ALA A 1 266 ? -14.066 -11.400 -7.623 1.00 95.62 266 ALA A C 1
ATOM 2107 O O . ALA A 1 266 ? -13.641 -10.474 -8.322 1.00 95.62 266 ALA A O 1
ATOM 2108 N N . SER A 1 267 ? -15.365 -11.678 -7.550 1.00 97.12 267 SER A N 1
ATOM 2109 C CA . SER A 1 267 ? -16.389 -10.955 -8.300 1.00 97.12 267 SER A CA 1
ATOM 2110 C C . SER A 1 267 ? -16.605 -9.526 -7.773 1.00 97.12 267 SER A C 1
ATOM 2112 O O . SER A 1 267 ? -16.441 -9.256 -6.579 1.00 97.12 267 SER A O 1
ATOM 2114 N N . PRO A 1 268 ? -17.096 -8.595 -8.615 1.00 97.00 268 PRO A N 1
ATOM 2115 C CA . PRO A 1 268 ? -17.643 -7.315 -8.156 1.00 97.00 268 PRO A CA 1
ATOM 2116 C C . PRO A 1 268 ? -18.669 -7.437 -7.015 1.00 97.00 268 PRO A C 1
ATOM 2118 O O . PRO A 1 268 ? -18.760 -6.544 -6.173 1.00 97.00 268 PRO A O 1
ATOM 2121 N N . GLY A 1 269 ? -19.432 -8.537 -6.961 1.00 97.62 269 GLY A N 1
ATOM 2122 C CA . GLY A 1 269 ? -20.422 -8.796 -5.913 1.00 97.62 269 GLY A CA 1
ATOM 2123 C C . GLY A 1 269 ? -19.790 -9.034 -4.541 1.00 97.62 269 GLY A C 1
ATOM 2124 O O . GLY A 1 269 ? -20.288 -8.503 -3.543 1.00 97.62 269 GLY A O 1
ATOM 2125 N N . PHE A 1 270 ? -18.658 -9.743 -4.491 1.00 98.44 270 PHE A N 1
ATOM 2126 C CA . PHE A 1 270 ? -17.875 -9.943 -3.270 1.00 98.44 270 PHE A CA 1
ATOM 2127 C C . PHE A 1 270 ? -17.422 -8.600 -2.681 1.00 98.44 270 PHE A C 1
ATOM 2129 O O . PHE A 1 270 ? -17.693 -8.305 -1.517 1.00 98.44 270 PHE A O 1
ATOM 2136 N N . PHE A 1 271 ? -16.839 -7.720 -3.500 1.00 98.44 271 PHE A N 1
ATOM 2137 C CA . PHE A 1 271 ? -16.359 -6.416 -3.034 1.00 98.44 271 PHE A CA 1
ATOM 2138 C C . PHE A 1 271 ? -17.483 -5.422 -2.687 1.00 98.44 271 PHE A C 1
ATOM 2140 O O . PHE A 1 271 ? -17.353 -4.693 -1.700 1.00 98.44 271 PHE A O 1
ATOM 2147 N N . LYS A 1 272 ? -18.622 -5.428 -3.406 1.00 98.25 272 LYS A N 1
ATOM 2148 C CA . LYS A 1 272 ? -19.835 -4.692 -2.976 1.00 98.25 272 LYS A CA 1
ATOM 2149 C C . LYS A 1 272 ? -20.301 -5.163 -1.593 1.00 98.25 272 LYS A C 1
ATOM 2151 O O . LYS A 1 272 ? -20.644 -4.338 -0.747 1.00 98.25 272 LYS A O 1
ATOM 2156 N N . SER A 1 273 ? -20.268 -6.472 -1.349 1.00 98.31 273 SER A N 1
ATOM 2157 C CA . SER A 1 273 ? -20.680 -7.068 -0.074 1.00 98.31 273 SER A CA 1
ATOM 2158 C C . SER A 1 273 ? -19.700 -6.761 1.061 1.00 98.31 273 SER A C 1
ATOM 2160 O O . SER A 1 273 ? -20.146 -6.494 2.173 1.00 98.31 273 SER A O 1
ATOM 2162 N N . LEU A 1 274 ? -18.387 -6.702 0.795 1.00 98.50 274 LEU A N 1
ATOM 2163 C CA . LEU A 1 274 ? -17.403 -6.216 1.770 1.00 98.50 274 LEU A CA 1
ATOM 2164 C C . LEU A 1 274 ? -17.661 -4.754 2.163 1.00 98.50 274 LEU A C 1
ATOM 2166 O O . LEU A 1 274 ? -17.713 -4.467 3.357 1.00 98.50 274 LEU A O 1
ATOM 2170 N N . GLN A 1 275 ? -17.913 -3.853 1.201 1.00 97.88 275 GLN A N 1
ATOM 2171 C CA . GLN A 1 275 ? -18.261 -2.456 1.510 1.00 97.88 275 GLN A CA 1
ATOM 2172 C C . GLN A 1 275 ? -19.562 -2.347 2.329 1.00 97.88 275 GLN A C 1
ATOM 2174 O O . GLN A 1 275 ? -19.714 -1.426 3.130 1.00 97.88 275 GLN A O 1
ATOM 2179 N N . GLN A 1 276 ? -20.521 -3.258 2.140 1.00 98.38 276 GLN A N 1
ATOM 2180 C CA . GLN A 1 276 ? -21.729 -3.273 2.966 1.00 98.38 276 GLN A CA 1
ATOM 2181 C C . GLN A 1 276 ? -21.430 -3.775 4.387 1.00 98.38 276 GLN A C 1
ATOM 2183 O O . GLN A 1 276 ? -21.808 -3.117 5.350 1.00 98.38 276 GLN A O 1
ATOM 2188 N N . ILE A 1 277 ? -20.662 -4.862 4.527 1.00 98.50 277 ILE A N 1
ATOM 2189 C CA . ILE A 1 277 ? -20.244 -5.413 5.827 1.00 98.50 277 ILE A CA 1
ATOM 2190 C C . ILE A 1 277 ? -19.500 -4.372 6.675 1.00 98.50 277 ILE A C 1
ATOM 2192 O O . ILE A 1 277 ? -19.728 -4.327 7.885 1.00 98.50 277 ILE A O 1
ATOM 2196 N N . THR A 1 278 ? -18.637 -3.541 6.074 1.00 98.31 278 THR A N 1
ATOM 2197 C CA . THR A 1 278 ? -17.911 -2.493 6.809 1.00 98.31 278 THR A CA 1
ATOM 2198 C C . THR A 1 278 ? -18.827 -1.363 7.278 1.00 98.31 278 THR A C 1
ATOM 2200 O O . THR A 1 278 ? -18.757 -0.973 8.444 1.00 98.31 278 THR A O 1
ATOM 2203 N N . LYS A 1 279 ? -19.747 -0.896 6.420 1.00 97.38 279 LYS A N 1
ATOM 2204 C CA . LYS A 1 279 ? -20.778 0.099 6.775 1.00 97.38 279 LYS A CA 1
ATOM 2205 C C . LYS A 1 279 ? -21.674 -0.381 7.909 1.00 97.38 279 LYS A C 1
ATOM 2207 O O . LYS A 1 279 ? -21.838 0.338 8.888 1.00 97.38 279 LYS A O 1
ATOM 2212 N N . ASP A 1 280 ? -22.203 -1.601 7.795 1.00 97.88 280 ASP A N 1
ATOM 2213 C CA . ASP A 1 280 ? -23.111 -2.208 8.779 1.00 97.88 280 ASP A CA 1
ATOM 2214 C C . ASP A 1 280 ? -22.472 -2.319 10.178 1.00 97.88 280 ASP A C 1
ATOM 2216 O O . ASP A 1 280 ? -23.178 -2.427 11.179 1.00 97.88 280 ASP A O 1
ATOM 2220 N N . ARG A 1 281 ? -21.132 -2.308 10.246 1.00 97.50 281 ARG A N 1
ATOM 2221 C CA . ARG A 1 281 ? -20.326 -2.442 11.471 1.00 97.50 281 ARG A CA 1
ATOM 2222 C C . ARG A 1 281 ? -19.644 -1.147 11.922 1.00 97.50 281 ARG A C 1
ATOM 2224 O O . ARG A 1 281 ? -19.055 -1.134 12.999 1.00 97.50 281 ARG A O 1
ATOM 2231 N N . GLY A 1 282 ? -19.715 -0.069 11.138 1.00 96.50 282 GLY A N 1
ATOM 2232 C CA . GLY A 1 282 ? -19.042 1.198 11.446 1.00 96.50 282 GLY A CA 1
ATOM 2233 C C . GLY A 1 282 ? -17.510 1.107 11.435 1.00 96.50 282 GLY A C 1
ATOM 2234 O O . GLY A 1 282 ? -16.854 1.744 12.256 1.00 96.50 282 GLY A O 1
ATOM 2235 N N . ILE A 1 283 ? -16.938 0.301 10.535 1.00 97.88 283 ILE A N 1
ATOM 2236 C CA . ILE A 1 283 ? -15.486 0.074 10.401 1.00 97.88 283 ILE A CA 1
ATOM 2237 C C . ILE A 1 283 ? -14.975 0.548 9.035 1.00 97.88 283 ILE A C 1
ATOM 2239 O O . ILE A 1 283 ? -15.742 0.651 8.082 1.00 97.88 283 ILE A O 1
ATOM 2243 N N . VAL A 1 284 ? -13.672 0.812 8.918 1.00 98.38 284 VAL A N 1
ATOM 2244 C CA . VAL A 1 284 ? -13.076 1.378 7.692 1.00 98.38 284 VAL A CA 1
ATOM 2245 C C . VAL A 1 284 ? -12.842 0.303 6.623 1.00 98.38 284 VAL A C 1
ATOM 2247 O O . VAL A 1 284 ? -12.200 -0.713 6.897 1.00 98.38 284 VAL A O 1
ATOM 2250 N N . PHE A 1 285 ? -13.286 0.542 5.386 1.00 98.62 285 PHE A N 1
ATOM 2251 C CA . PHE A 1 285 ? -12.921 -0.270 4.222 1.00 98.62 285 PHE A CA 1
ATOM 2252 C C . PHE A 1 285 ? -11.683 0.293 3.512 1.00 98.62 285 PHE A C 1
ATOM 2254 O O . PHE A 1 285 ? -11.700 1.404 2.976 1.00 98.62 285 PHE A O 1
ATOM 2261 N N . ILE A 1 286 ? -10.603 -0.490 3.506 1.00 98.75 286 ILE A N 1
ATOM 2262 C CA . ILE A 1 286 ? -9.310 -0.140 2.915 1.00 98.75 286 ILE A CA 1
ATOM 2263 C C . ILE A 1 286 ? -9.085 -1.015 1.677 1.00 98.75 286 ILE A C 1
ATOM 2265 O O . ILE A 1 286 ? -8.986 -2.238 1.783 1.00 98.75 286 ILE A O 1
ATOM 2269 N N . VAL A 1 287 ? -8.965 -0.394 0.505 1.00 98.62 287 VAL A N 1
ATOM 2270 C CA . VAL A 1 287 ? -8.621 -1.099 -0.739 1.00 98.62 287 VAL A CA 1
ATOM 2271 C C . VAL A 1 287 ? -7.146 -0.890 -1.066 1.00 98.62 287 VAL A C 1
ATOM 2273 O O . VAL A 1 287 ? -6.686 0.245 -1.197 1.00 98.62 287 VAL A O 1
ATOM 2276 N N . ASP A 1 288 ? -6.402 -1.985 -1.194 1.00 98.75 288 ASP A N 1
ATOM 2277 C CA . ASP A 1 288 ? -4.972 -1.964 -1.479 1.00 98.75 288 ASP A CA 1
ATOM 2278 C C . ASP A 1 288 ? -4.699 -2.001 -2.987 1.00 98.75 288 ASP A C 1
ATOM 2280 O O . ASP A 1 288 ? -4.657 -3.062 -3.609 1.00 98.75 288 ASP A O 1
ATOM 2284 N N . GLU A 1 289 ? -4.526 -0.821 -3.586 1.00 98.12 289 GLU A N 1
ATOM 2285 C CA . GLU A 1 289 ? -4.249 -0.655 -5.018 1.00 98.12 289 GLU A CA 1
ATOM 2286 C C . GLU A 1 289 ? -2.781 -0.327 -5.308 1.00 98.12 289 GLU A C 1
ATOM 2288 O O . GLU A 1 289 ? -2.432 0.148 -6.394 1.00 98.12 289 GLU A O 1
ATOM 2293 N N . ILE A 1 290 ? -1.886 -0.650 -4.367 1.00 98.12 290 ILE A N 1
ATOM 2294 C CA . ILE A 1 290 ? -0.435 -0.492 -4.515 1.00 98.12 290 ILE A CA 1
ATOM 2295 C C . ILE A 1 290 ? 0.102 -1.217 -5.754 1.00 98.12 290 ILE A C 1
ATOM 2297 O O . ILE A 1 290 ? 1.080 -0.746 -6.333 1.00 98.12 290 ILE A O 1
ATOM 2301 N N . GLN A 1 291 ? -0.509 -2.333 -6.171 1.00 96.19 291 GLN A N 1
ATOM 2302 C CA . GLN A 1 291 ? -0.083 -3.116 -7.339 1.00 96.19 291 GLN A CA 1
ATOM 2303 C C . GLN A 1 291 ? -1.078 -3.100 -8.509 1.00 96.19 291 GLN A C 1
ATOM 2305 O O . GLN A 1 291 ? -0.640 -3.015 -9.659 1.00 96.19 291 GLN A O 1
ATOM 2310 N N . THR A 1 292 ? -2.385 -3.150 -8.244 1.00 94.12 292 THR A N 1
ATOM 2311 C CA . THR A 1 292 ? -3.435 -3.19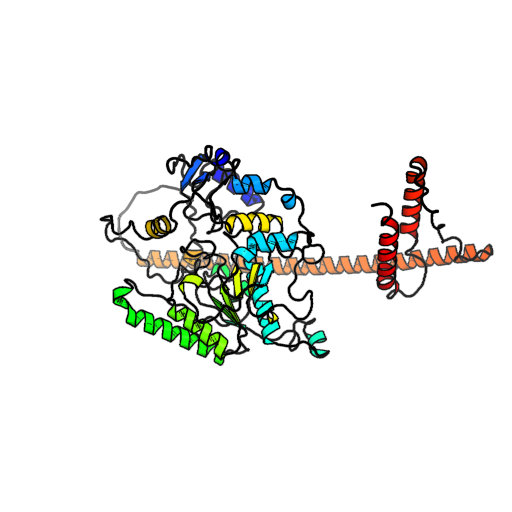7 -9.281 1.00 94.12 292 THR A CA 1
ATOM 2312 C C . THR A 1 292 ? -3.666 -1.854 -9.975 1.00 94.12 292 THR A C 1
ATOM 2314 O O . THR A 1 292 ? -4.036 -1.833 -11.155 1.00 94.12 292 THR A O 1
ATOM 2317 N N . GLY A 1 293 ? -3.407 -0.750 -9.267 1.00 90.62 293 GLY A N 1
ATOM 2318 C CA . GLY A 1 293 ? -3.629 0.612 -9.736 1.00 90.62 293 GLY A CA 1
ATOM 2319 C C . GLY A 1 293 ? -2.697 1.062 -10.866 1.00 90.62 293 GLY A C 1
ATOM 2320 O O . GLY A 1 293 ? -1.713 0.410 -11.228 1.00 90.62 293 GLY A O 1
ATOM 2321 N N . VAL A 1 294 ? -3.025 2.234 -11.413 1.00 90.12 294 VAL A N 1
ATOM 2322 C CA . VAL A 1 294 ? -2.416 2.855 -12.598 1.00 90.12 294 VAL A CA 1
ATOM 2323 C C . VAL A 1 294 ? -2.548 1.975 -13.849 1.00 90.12 294 VAL A C 1
ATOM 2325 O O . VAL A 1 294 ? -1.572 1.529 -14.447 1.00 90.12 294 VAL A O 1
ATOM 2328 N N . ARG A 1 295 ? -3.796 1.797 -14.300 1.00 86.38 295 ARG A N 1
ATOM 2329 C CA . ARG A 1 295 ? -4.172 1.343 -15.660 1.00 86.38 295 ARG A CA 1
ATOM 2330 C C . ARG A 1 295 ? -3.891 -0.107 -16.053 1.00 86.38 295 ARG A C 1
ATOM 2332 O O . ARG A 1 295 ? -4.414 -0.514 -17.087 1.00 86.38 295 ARG A O 1
ATOM 2339 N N . SER A 1 296 ? -3.196 -0.907 -15.245 1.00 81.19 296 SER A N 1
ATOM 2340 C CA . SER A 1 296 ? -2.951 -2.337 -15.532 1.00 81.19 296 SER A CA 1
ATOM 2341 C C . SER A 1 296 ? -4.223 -3.157 -15.780 1.00 81.19 296 SER A C 1
ATOM 2343 O O . SER A 1 296 ? -4.193 -4.101 -16.556 1.00 81.19 296 SER A O 1
ATOM 2345 N N . THR A 1 297 ? -5.350 -2.779 -15.173 1.00 83.44 297 THR A N 1
ATOM 2346 C CA . THR A 1 297 ? -6.651 -3.454 -15.335 1.00 83.44 297 THR A CA 1
ATOM 2347 C C . THR A 1 297 ? -7.569 -2.774 -16.364 1.00 83.44 297 THR A C 1
ATOM 2349 O O . THR A 1 297 ? -8.762 -3.061 -16.419 1.00 83.44 297 THR A O 1
ATOM 2352 N N . GLY A 1 298 ? -7.075 -1.812 -17.154 1.00 81.12 298 GLY A N 1
ATOM 2353 C CA . GLY A 1 298 ? -7.874 -1.045 -18.125 1.00 81.12 298 GLY A CA 1
ATOM 2354 C C . GLY A 1 298 ? -8.743 0.086 -17.537 1.00 81.12 298 GLY A C 1
ATOM 2355 O O . GLY A 1 298 ? -9.298 0.885 -18.296 1.00 81.12 298 GLY A O 1
ATOM 2356 N N . LYS A 1 299 ? -8.821 0.201 -16.206 1.00 85.69 299 LYS A N 1
ATOM 2357 C CA . LYS A 1 299 ? -9.331 1.357 -15.435 1.00 85.69 299 LYS A CA 1
ATOM 2358 C C . LYS A 1 299 ? -8.175 2.020 -14.682 1.00 85.69 299 LYS A C 1
ATOM 2360 O O . LYS A 1 299 ? -7.136 1.383 -14.548 1.00 85.69 299 LYS A O 1
ATOM 2365 N N . PHE A 1 300 ? -8.281 3.274 -14.217 1.00 90.12 300 PHE A N 1
ATOM 2366 C CA . PHE A 1 300 ? -7.127 3.867 -13.512 1.00 90.12 300 PHE A CA 1
ATOM 2367 C C . PHE A 1 300 ? -6.864 3.124 -12.199 1.00 90.12 300 PHE A C 1
ATOM 2369 O O . PHE A 1 300 ? -5.732 2.704 -11.962 1.00 90.12 300 PHE A O 1
ATOM 2376 N N . TRP A 1 301 ? -7.920 2.893 -11.427 1.00 95.00 301 TRP A N 1
ATOM 2377 C CA . TRP A 1 301 ? -7.960 1.999 -10.275 1.00 95.00 301 TRP A CA 1
ATOM 2378 C C . TRP A 1 301 ? -8.822 0.770 -10.600 1.00 95.00 301 TRP A C 1
ATOM 2380 O O . TRP A 1 301 ? -9.843 0.888 -11.280 1.00 95.00 301 TRP A O 1
ATOM 2390 N N . ALA A 1 302 ? -8.443 -0.415 -10.128 1.00 94.56 302 ALA A N 1
ATOM 2391 C CA . ALA A 1 302 ? -9.184 -1.650 -10.367 1.00 94.56 302 ALA A CA 1
ATOM 2392 C C . ALA A 1 302 ? -10.570 -1.672 -9.694 1.00 94.56 302 ALA A C 1
ATOM 2394 O O . ALA A 1 302 ? -11.499 -2.243 -10.268 1.00 94.56 302 ALA A O 1
ATOM 2395 N N . TYR A 1 303 ? -10.760 -0.993 -8.554 1.00 95.62 303 TYR A N 1
ATOM 2396 C CA . TYR A 1 303 ? -12.072 -0.883 -7.894 1.00 95.62 303 TYR A CA 1
ATOM 2397 C C . TYR A 1 303 ? -13.134 -0.209 -8.791 1.00 95.62 303 TYR A C 1
ATOM 2399 O O . TYR A 1 303 ? -14.334 -0.408 -8.596 1.00 95.62 303 TYR A O 1
ATOM 2407 N N . GLU A 1 304 ? -12.729 0.561 -9.813 1.00 95.19 304 GLU A N 1
ATOM 2408 C CA . GLU A 1 304 ? -13.648 1.167 -10.789 1.00 95.19 304 GLU A CA 1
ATOM 2409 C C . GLU A 1 304 ? -14.403 0.127 -11.638 1.00 95.19 304 GLU A C 1
ATOM 2411 O O . GLU A 1 304 ? -15.333 0.494 -12.362 1.00 95.19 304 GLU A O 1
ATOM 2416 N N . HIS A 1 305 ? -13.997 -1.146 -11.619 1.00 94.56 305 HIS A N 1
ATOM 2417 C CA . HIS A 1 305 ? -14.755 -2.255 -12.212 1.00 94.56 305 HIS A CA 1
ATOM 2418 C C . HIS A 1 305 ? -15.895 -2.747 -11.321 1.00 94.56 305 HIS A C 1
ATOM 2420 O O . HIS A 1 305 ? -16.781 -3.446 -11.803 1.00 94.56 305 HIS A O 1
ATOM 2426 N N . TRP A 1 306 ? -15.891 -2.401 -10.032 1.00 95.50 306 TRP A N 1
ATOM 2427 C CA . TRP A 1 306 ? -16.869 -2.931 -9.088 1.00 95.50 306 TRP A CA 1
ATOM 2428 C C . TRP A 1 306 ? -18.203 -2.203 -9.111 1.00 95.50 306 TRP A C 1
ATOM 2430 O O . TRP A 1 306 ? -19.188 -2.816 -8.733 1.00 95.50 306 TRP A O 1
ATOM 2440 N N . ASP A 1 307 ? -18.256 -0.933 -9.532 1.00 92.69 307 ASP A N 1
ATOM 2441 C CA . ASP A 1 307 ? -19.477 -0.108 -9.483 1.00 92.69 307 ASP A CA 1
ATOM 2442 C C . ASP A 1 307 ? -20.080 -0.039 -8.056 1.00 92.69 307 ASP A C 1
ATOM 2444 O O . ASP A 1 307 ? -21.214 -0.434 -7.780 1.00 92.69 307 ASP A O 1
ATOM 2448 N N . LEU A 1 308 ? -19.269 0.392 -7.086 1.00 93.81 308 LEU A N 1
ATOM 2449 C CA . LEU A 1 308 ? -19.673 0.439 -5.677 1.00 93.81 308 LEU A CA 1
ATOM 2450 C C . LEU A 1 308 ? -20.844 1.416 -5.432 1.00 93.81 308 LEU A C 1
ATOM 2452 O O . LEU A 1 308 ? -20.835 2.526 -5.971 1.00 93.81 308 LEU A O 1
ATOM 2456 N N . PRO A 1 309 ? -21.811 1.069 -4.556 1.00 91.25 309 PRO A N 1
ATOM 2457 C CA . PRO A 1 309 ? -22.973 1.915 -4.259 1.00 91.25 309 PRO A CA 1
ATOM 2458 C C . PRO A 1 309 ? -22.636 3.205 -3.485 1.00 91.25 309 PRO A C 1
ATOM 2460 O O . PRO A 1 309 ? -23.488 4.080 -3.349 1.00 91.25 309 PRO A O 1
ATOM 2463 N N . SER A 1 310 ? -21.412 3.350 -2.970 1.00 93.56 310 SER A N 1
ATOM 2464 C CA . SER A 1 310 ? -20.889 4.600 -2.399 1.00 93.56 310 SER A CA 1
ATOM 2465 C C . SER A 1 310 ? -19.382 4.733 -2.660 1.00 93.56 310 SER A C 1
ATOM 2467 O O . SER A 1 310 ? -18.750 3.741 -3.041 1.00 93.56 310 SER A O 1
ATOM 2469 N N . PRO A 1 311 ? -18.771 5.902 -2.384 1.00 93.56 311 PRO A N 1
ATOM 2470 C CA . PRO A 1 311 ? -17.318 6.024 -2.267 1.00 93.56 311 PRO A CA 1
ATOM 2471 C C . PRO A 1 311 ? -16.716 4.982 -1.311 1.00 93.56 311 PRO A C 1
ATOM 2473 O O . PRO A 1 311 ? -17.394 4.506 -0.396 1.00 93.56 311 PRO A O 1
ATOM 2476 N N . LEU A 1 312 ? -15.445 4.647 -1.536 1.00 93.75 312 LEU A N 1
ATOM 2477 C CA . LEU A 1 312 ? -14.595 3.914 -0.592 1.00 93.75 312 LEU A CA 1
ATOM 2478 C C . LEU A 1 312 ? -14.185 4.813 0.577 1.00 93.75 312 LEU A C 1
ATOM 2480 O O . LEU A 1 312 ? -14.062 6.026 0.398 1.00 93.75 312 LEU A O 1
ATOM 2484 N N . ASP A 1 313 ? -13.903 4.227 1.741 1.00 97.31 313 ASP A N 1
ATOM 2485 C CA . ASP A 1 313 ? -13.368 4.977 2.882 1.00 97.31 313 ASP A CA 1
ATOM 2486 C C . ASP A 1 313 ? -11.900 5.346 2.638 1.00 97.31 313 ASP A C 1
ATOM 2488 O O . ASP A 1 313 ? -11.537 6.520 2.739 1.00 97.31 313 ASP A O 1
ATOM 2492 N N . ILE A 1 314 ? -11.080 4.354 2.258 1.00 98.38 314 ILE A N 1
ATOM 2493 C CA . ILE A 1 314 ? -9.649 4.491 1.958 1.00 98.38 314 ILE A CA 1
ATOM 2494 C C . ILE A 1 314 ? -9.246 3.642 0.738 1.00 98.38 314 ILE A C 1
ATOM 2496 O O . ILE A 1 314 ? -9.691 2.507 0.571 1.00 98.38 314 ILE A O 1
ATOM 2500 N N . ILE A 1 315 ? -8.319 4.164 -0.070 1.00 98.12 315 ILE A N 1
ATOM 2501 C CA . ILE A 1 315 ? -7.565 3.409 -1.087 1.00 98.12 315 ILE A CA 1
ATOM 2502 C C . ILE A 1 315 ? -6.077 3.773 -1.029 1.00 98.12 315 ILE A C 1
ATOM 2504 O O . ILE A 1 315 ? -5.731 4.953 -0.942 1.00 98.12 315 ILE A O 1
ATOM 2508 N N . THR A 1 316 ? -5.195 2.776 -1.090 1.00 98.56 316 THR A N 1
ATOM 2509 C CA . THR A 1 316 ? -3.735 2.954 -1.000 1.00 98.56 316 THR A CA 1
ATOM 2510 C C . THR A 1 316 ? -3.058 2.832 -2.364 1.00 98.56 316 THR A C 1
ATOM 2512 O O . THR A 1 316 ? -3.529 2.119 -3.248 1.00 98.56 316 THR A O 1
ATOM 2515 N N . PHE A 1 317 ? -1.954 3.558 -2.564 1.00 97.94 317 PHE A N 1
ATOM 2516 C CA . PHE A 1 317 ? -1.228 3.588 -3.834 1.00 97.94 317 PHE A CA 1
ATOM 2517 C C . PHE A 1 317 ? 0.291 3.676 -3.651 1.00 97.94 317 PHE A C 1
ATOM 2519 O O . PHE A 1 317 ? 0.796 4.299 -2.714 1.00 97.94 317 PHE A O 1
ATOM 2526 N N . SER A 1 318 ? 1.034 3.061 -4.577 1.00 97.56 318 SER A N 1
ATOM 2527 C CA . SER A 1 318 ? 2.492 3.176 -4.705 1.00 97.56 318 SER A CA 1
ATOM 2528 C C . SER A 1 318 ? 2.945 2.611 -6.070 1.00 97.56 318 SER A C 1
ATOM 2530 O O . SER A 1 318 ? 2.245 2.790 -7.068 1.00 97.56 318 SER A O 1
ATOM 2532 N N . LYS A 1 319 ? 4.111 1.944 -6.123 1.00 95.44 319 LYS A N 1
ATOM 2533 C CA . LYS A 1 319 ? 4.694 1.255 -7.290 1.00 95.44 319 LYS A CA 1
ATOM 2534 C C . LYS A 1 319 ? 4.589 2.086 -8.575 1.00 95.44 319 LYS A C 1
ATOM 2536 O O . LYS A 1 319 ? 5.280 3.098 -8.681 1.00 95.44 319 LYS A O 1
ATOM 2541 N N . LYS A 1 320 ? 3.720 1.698 -9.524 1.00 93.56 320 LYS A N 1
ATOM 2542 C CA . LYS A 1 320 ? 3.535 2.370 -10.823 1.00 93.56 320 LYS A CA 1
ATOM 2543 C C . LYS A 1 320 ? 3.366 3.878 -10.674 1.00 93.56 320 LYS A C 1
ATOM 2545 O O . LYS A 1 320 ? 3.919 4.632 -11.467 1.00 93.56 320 LYS A O 1
ATOM 2550 N N . PHE A 1 321 ? 2.663 4.329 -9.636 1.00 93.56 321 PHE A N 1
ATOM 2551 C CA . PHE A 1 321 ? 2.334 5.742 -9.466 1.00 93.56 321 PHE A CA 1
ATOM 2552 C C . PHE A 1 321 ? 3.522 6.624 -9.039 1.00 93.56 321 PHE A C 1
ATOM 2554 O O . PHE A 1 321 ? 3.367 7.836 -8.980 1.00 93.56 321 PHE A O 1
ATOM 2561 N N . GLN A 1 322 ? 4.708 6.053 -8.786 1.00 91.94 322 GLN A N 1
ATOM 2562 C CA . GLN A 1 322 ? 5.965 6.721 -8.392 1.00 91.94 322 GLN A CA 1
ATOM 2563 C C . GLN A 1 322 ? 5.951 7.424 -7.025 1.00 91.94 322 GLN A C 1
ATOM 2565 O O . GLN A 1 322 ? 6.907 7.279 -6.263 1.00 91.94 322 GLN A O 1
ATOM 2570 N N . ALA A 1 323 ? 4.888 8.149 -6.685 1.00 94.50 323 ALA A N 1
ATOM 2571 C CA . ALA A 1 323 ? 4.583 8.562 -5.322 1.00 94.50 323 ALA A CA 1
ATOM 2572 C C . ALA A 1 323 ? 3.882 7.430 -4.552 1.00 94.50 323 ALA A C 1
ATOM 2574 O O . ALA A 1 323 ? 3.305 6.518 -5.146 1.00 94.50 323 ALA A O 1
ATOM 2575 N N . ALA A 1 324 ? 3.914 7.502 -3.222 1.00 96.88 324 ALA A N 1
ATOM 2576 C CA . ALA A 1 324 ? 3.149 6.629 -2.340 1.00 96.88 324 ALA A CA 1
ATOM 2577 C C . ALA A 1 324 ? 2.212 7.471 -1.464 1.00 96.88 324 ALA A C 1
ATOM 2579 O O . ALA A 1 324 ? 2.545 8.598 -1.095 1.00 96.88 324 ALA A O 1
ATOM 2580 N N . GLY A 1 325 ? 1.043 6.941 -1.131 1.00 97.44 325 GLY A N 1
ATOM 2581 C CA . GLY A 1 325 ? 0.045 7.639 -0.327 1.00 97.44 325 GLY A CA 1
ATOM 2582 C C . GLY A 1 325 ? -1.281 6.892 -0.293 1.00 97.44 325 GLY A C 1
ATOM 2583 O O . GLY A 1 325 ? -1.393 5.783 -0.813 1.00 97.44 325 GLY A O 1
ATOM 2584 N N . TYR A 1 326 ? -2.289 7.504 0.318 1.00 97.94 326 TYR A N 1
ATOM 2585 C CA . TYR A 1 326 ? -3.662 7.012 0.267 1.00 97.94 326 TYR A CA 1
ATOM 2586 C C . TYR A 1 326 ? -4.649 8.154 0.040 1.00 97.94 326 TYR A C 1
ATOM 2588 O O . TYR A 1 326 ? -4.438 9.264 0.536 1.00 97.94 326 TYR A O 1
ATOM 2596 N N . TYR A 1 327 ? -5.732 7.874 -0.687 1.00 98.19 327 TYR A N 1
ATOM 2597 C CA . TYR A 1 327 ? -6.893 8.763 -0.746 1.00 98.19 327 TYR A CA 1
ATOM 2598 C C . TYR A 1 327 ? -7.936 8.338 0.280 1.00 98.19 327 TYR A C 1
ATOM 2600 O O . TYR A 1 327 ? -8.017 7.158 0.629 1.00 98.19 327 TYR A O 1
ATOM 2608 N N . PHE A 1 328 ? -8.750 9.287 0.736 1.00 97.69 328 PHE A N 1
ATOM 2609 C CA . PHE A 1 328 ? -9.832 9.025 1.681 1.00 97.69 328 PHE A CA 1
ATOM 2610 C C . PHE A 1 328 ? -11.052 9.929 1.461 1.00 97.69 328 PHE A C 1
ATOM 2612 O O . PHE A 1 328 ? -10.930 11.047 0.950 1.00 97.69 328 PHE A O 1
ATOM 2619 N N . SER A 1 329 ? -12.237 9.422 1.818 1.00 95.50 329 SER A N 1
ATOM 2620 C CA . SER A 1 329 ? -13.530 10.095 1.603 1.00 95.50 329 SER A CA 1
ATOM 2621 C C . SER A 1 329 ? -14.039 10.852 2.826 1.00 95.50 329 SER A C 1
ATOM 2623 O O . SER A 1 329 ? -14.268 12.058 2.731 1.00 95.50 329 SER A O 1
ATOM 2625 N N . ASN A 1 330 ? -14.174 10.194 3.983 1.00 93.38 330 ASN A N 1
ATOM 2626 C CA . ASN A 1 330 ? -14.563 10.874 5.218 1.00 93.38 330 ASN A CA 1
ATOM 2627 C C . ASN A 1 330 ? -13.403 11.770 5.712 1.00 93.38 330 ASN A C 1
ATOM 2629 O O . ASN A 1 330 ? -12.346 11.235 6.058 1.00 93.38 330 ASN A O 1
ATOM 2633 N N . PRO A 1 331 ? -13.562 13.110 5.806 1.00 92.38 331 PRO A N 1
ATOM 2634 C CA . PRO A 1 331 ? -12.510 13.992 6.313 1.00 92.38 331 PRO A CA 1
ATOM 2635 C C . PRO A 1 331 ? -12.070 13.669 7.750 1.00 92.38 331 PRO A C 1
ATOM 2637 O O . PRO A 1 331 ? -10.948 14.014 8.110 1.00 92.38 331 PRO A O 1
ATOM 2640 N N . GLU A 1 332 ? -12.891 12.985 8.553 1.00 90.81 332 GLU A N 1
ATOM 2641 C CA . GLU A 1 332 ? -12.555 12.543 9.917 1.00 90.81 332 GLU A CA 1
ATOM 2642 C C . GLU A 1 332 ? -11.487 11.435 9.968 1.00 90.81 332 GLU A C 1
ATOM 2644 O O . GLU A 1 332 ? -10.908 11.190 11.023 1.00 90.81 332 GLU A O 1
ATOM 2649 N N . LEU A 1 333 ? -11.176 10.784 8.838 1.00 92.69 333 LEU A N 1
ATOM 2650 C CA . LEU A 1 333 ? -10.021 9.879 8.723 1.00 92.69 333 LEU A CA 1
ATOM 2651 C C . LEU A 1 333 ? -8.681 10.645 8.771 1.00 92.69 333 LEU A C 1
ATOM 2653 O O . LEU A 1 333 ? -7.615 10.038 8.899 1.00 92.69 333 LEU A O 1
ATOM 2657 N N . ARG A 1 334 ? -8.718 11.985 8.703 1.00 91.50 334 ARG A N 1
ATOM 2658 C CA . ARG A 1 334 ? -7.620 12.857 9.129 1.00 91.50 334 ARG A CA 1
ATOM 2659 C C . ARG A 1 334 ? -7.720 13.066 10.650 1.00 91.50 334 ARG A C 1
ATOM 2661 O O . ARG A 1 334 ? -8.730 13.605 11.097 1.00 91.50 334 ARG A O 1
ATOM 2668 N N . PRO A 1 335 ? -6.677 12.729 11.434 1.00 89.06 335 PRO A N 1
ATOM 2669 C CA . PRO A 1 335 ? -6.666 12.956 12.875 1.00 89.06 335 PRO A CA 1
ATOM 2670 C C . PRO A 1 335 ? -6.975 14.404 13.254 1.00 89.06 335 PRO A C 1
ATOM 2672 O O . PRO A 1 335 ? -6.500 15.345 12.616 1.00 89.06 335 PRO A O 1
ATOM 2675 N N . GLU A 1 336 ? -7.724 14.557 14.340 1.00 86.50 336 GLU A N 1
ATOM 2676 C CA . GLU A 1 336 ? -8.088 15.837 14.954 1.00 86.50 336 GLU A CA 1
ATOM 2677 C C . GLU A 1 336 ? -6.875 16.673 15.402 1.00 86.50 336 GLU A C 1
ATOM 2679 O O . GLU A 1 336 ? -6.903 17.899 15.298 1.00 86.50 336 GLU A O 1
ATOM 2684 N N . ALA A 1 337 ? -5.798 16.024 15.856 1.00 89.06 337 ALA A N 1
ATOM 2685 C CA . ALA A 1 337 ? -4.546 16.661 16.240 1.00 89.06 337 ALA A CA 1
ATOM 2686 C C . ALA A 1 337 ? -3.404 16.351 15.260 1.00 89.06 337 ALA A C 1
ATOM 2688 O O . ALA A 1 337 ? -3.227 15.232 14.767 1.00 89.06 337 ALA A O 1
ATOM 2689 N N . ALA A 1 338 ? -2.570 17.367 15.030 1.00 90.31 338 ALA A N 1
ATOM 2690 C CA . ALA A 1 338 ? -1.359 17.257 14.228 1.00 90.31 338 ALA A CA 1
ATOM 2691 C C . ALA A 1 338 ? -0.364 16.228 14.804 1.00 90.31 338 ALA A C 1
ATOM 2693 O O . ALA A 1 338 ? -0.440 15.817 15.959 1.00 90.31 338 ALA A O 1
ATOM 2694 N N . LEU A 1 339 ? 0.610 15.832 13.982 1.00 92.56 339 LEU A N 1
ATOM 2695 C CA . LEU A 1 339 ? 1.689 14.885 14.308 1.00 92.56 339 LEU A CA 1
ATOM 2696 C C . LEU A 1 339 ? 1.265 13.422 14.575 1.00 92.56 339 LEU A C 1
ATOM 2698 O O . LEU A 1 339 ? 2.134 12.554 14.579 1.00 92.56 339 LEU A O 1
ATOM 2702 N N . ARG A 1 340 ? -0.036 13.103 14.699 1.00 92.31 340 ARG A N 1
ATOM 2703 C CA . ARG A 1 340 ? -0.521 11.712 14.864 1.00 92.31 340 ARG A CA 1
ATOM 2704 C C . ARG A 1 340 ? -0.329 10.841 13.609 1.00 92.31 340 ARG A C 1
ATOM 2706 O O . ARG A 1 340 ? 0.023 9.669 13.724 1.00 92.31 340 ARG A O 1
ATOM 2713 N N . LEU A 1 341 ? -0.499 11.416 12.413 1.00 92.19 341 LEU A N 1
ATOM 2714 C CA . LEU A 1 341 ? -0.140 10.802 11.123 1.00 92.19 341 LEU A CA 1
ATOM 2715 C C . LEU A 1 341 ? 0.944 11.630 10.431 1.00 92.19 341 LEU A C 1
ATOM 2717 O O . LEU A 1 341 ? 0.664 12.498 9.602 1.00 92.19 341 LEU A O 1
ATOM 2721 N N . PHE A 1 342 ? 2.194 11.376 10.812 1.00 93.69 342 PHE A N 1
ATOM 2722 C CA . PHE A 1 342 ? 3.342 12.171 10.392 1.00 93.69 342 PHE A CA 1
ATOM 2723 C C . PHE A 1 342 ? 4.588 11.302 10.198 1.00 93.69 342 PHE A C 1
ATOM 2725 O O . PHE A 1 342 ? 4.808 10.342 10.936 1.00 93.69 342 PHE A O 1
ATOM 2732 N N . ASN A 1 343 ? 5.423 11.673 9.230 1.00 93.31 343 ASN A N 1
ATOM 2733 C CA . ASN A 1 343 ? 6.818 11.254 9.117 1.00 93.31 343 ASN A CA 1
ATOM 2734 C C . ASN A 1 343 ? 7.637 12.442 8.573 1.00 93.31 343 ASN A C 1
ATOM 2736 O O . ASN A 1 343 ? 7.064 13.466 8.204 1.00 93.31 343 ASN A O 1
ATOM 2740 N N . THR A 1 344 ? 8.970 12.346 8.554 1.00 93.81 344 THR A N 1
ATOM 2741 C CA . THR A 1 344 ? 9.852 13.488 8.244 1.00 93.81 344 THR A CA 1
ATOM 2742 C C . THR A 1 344 ? 9.549 14.166 6.908 1.00 93.81 344 THR A C 1
ATOM 2744 O O . THR A 1 344 ? 9.669 15.383 6.820 1.00 93.81 344 THR A O 1
ATOM 2747 N N . TRP A 1 345 ? 9.181 13.405 5.875 1.00 94.12 345 TRP A N 1
ATOM 2748 C CA . TRP A 1 345 ? 9.107 13.905 4.499 1.00 94.12 345 TRP A CA 1
ATOM 2749 C C . TRP A 1 345 ? 7.668 14.081 3.983 1.00 94.12 345 TRP A C 1
ATOM 2751 O O . TRP A 1 345 ? 7.457 14.975 3.169 1.00 94.12 345 TRP A O 1
ATOM 2761 N N . LEU A 1 346 ? 6.691 13.307 4.487 1.00 93.12 346 LEU A N 1
ATOM 2762 C CA . LEU A 1 346 ? 5.288 13.255 4.028 1.00 93.12 346 LEU A CA 1
ATOM 2763 C C . LEU A 1 346 ? 5.162 13.276 2.499 1.00 93.12 346 LEU A C 1
ATOM 2765 O O . LEU A 1 346 ? 4.728 14.255 1.892 1.00 93.12 346 LEU A O 1
ATOM 2769 N N . GLY A 1 347 ? 5.578 12.173 1.879 1.00 92.25 347 GLY A N 1
ATOM 2770 C CA . GLY A 1 347 ? 5.778 12.102 0.438 1.00 92.25 347 GLY A CA 1
ATOM 2771 C C . GLY A 1 347 ? 7.152 12.607 0.023 1.00 92.25 347 GLY A C 1
ATOM 2772 O O . GLY A 1 347 ? 8.108 12.603 0.797 1.00 92.25 347 GLY A O 1
ATOM 2773 N N . ASP A 1 348 ? 7.243 12.999 -1.242 1.00 90.75 348 ASP A N 1
ATOM 2774 C CA . ASP A 1 348 ? 8.460 13.497 -1.870 1.00 90.75 348 ASP A CA 1
ATOM 2775 C C . ASP A 1 348 ? 8.050 14.318 -3.112 1.00 90.75 348 ASP A C 1
ATOM 2777 O O . ASP A 1 348 ? 7.409 13.750 -4.005 1.00 90.75 348 ASP A O 1
ATOM 2781 N N . PRO A 1 349 ? 8.341 15.634 -3.200 1.00 89.69 349 PRO A N 1
ATOM 2782 C CA . PRO A 1 349 ? 7.949 16.449 -4.352 1.00 89.69 349 PRO A CA 1
ATOM 2783 C C . PRO A 1 349 ? 8.479 15.906 -5.683 1.00 89.69 349 PRO A C 1
ATOM 2785 O O . PRO A 1 349 ? 7.746 15.904 -6.669 1.00 89.69 349 PRO A O 1
ATOM 2788 N N . CYS A 1 350 ? 9.690 15.340 -5.695 1.00 90.19 350 CYS A N 1
ATOM 2789 C CA . CYS A 1 350 ? 10.285 14.699 -6.868 1.00 90.19 350 CYS A CA 1
ATOM 2790 C C . CYS A 1 350 ? 9.401 13.547 -7.372 1.00 90.19 350 CYS A C 1
ATOM 2792 O O . CYS A 1 350 ? 9.188 13.370 -8.570 1.00 90.19 350 CYS A O 1
ATOM 2794 N N . ARG A 1 351 ? 8.836 12.766 -6.441 1.00 91.19 351 ARG A N 1
ATOM 2795 C CA . ARG A 1 351 ? 7.927 11.658 -6.763 1.00 91.19 351 ARG A CA 1
ATOM 2796 C C . ARG A 1 351 ? 6.533 12.138 -7.145 1.00 91.19 351 ARG A C 1
ATOM 2798 O O . ARG A 1 351 ? 5.911 11.482 -7.969 1.00 91.19 351 ARG A O 1
ATOM 2805 N N . ALA A 1 352 ? 6.070 13.278 -6.632 1.00 89.94 352 ALA A N 1
ATOM 2806 C CA . ALA A 1 352 ? 4.815 13.889 -7.070 1.00 89.94 352 ALA A CA 1
ATOM 2807 C C . ALA A 1 352 ? 4.876 14.378 -8.534 1.00 89.94 352 ALA A C 1
ATOM 2809 O O . ALA A 1 352 ? 3.925 14.140 -9.275 1.00 89.94 352 ALA A O 1
ATOM 2810 N N . VAL A 1 353 ? 6.005 14.942 -8.992 1.00 88.25 353 VAL A N 1
ATOM 2811 C CA . VAL A 1 353 ? 6.210 15.279 -10.421 1.00 88.25 353 VAL A CA 1
ATOM 2812 C C . VAL A 1 353 ? 6.175 14.023 -11.308 1.00 88.25 353 VAL A C 1
ATOM 2814 O O . VAL A 1 353 ? 5.526 14.000 -12.352 1.00 88.25 353 VAL A O 1
ATOM 2817 N N . LEU A 1 354 ? 6.832 12.936 -10.889 1.00 87.25 354 LEU A N 1
ATOM 2818 C CA . LEU A 1 354 ? 6.786 11.668 -11.632 1.00 87.25 354 LEU A CA 1
ATOM 2819 C C . LEU A 1 354 ? 5.388 11.012 -11.583 1.00 87.25 354 LEU A C 1
ATOM 2821 O O . LEU A 1 354 ? 4.973 10.377 -12.554 1.00 87.25 354 LEU A O 1
ATOM 2825 N N . ALA A 1 355 ? 4.643 11.207 -10.490 1.00 89.12 355 ALA A N 1
ATOM 2826 C CA . ALA A 1 355 ? 3.262 10.757 -10.339 1.00 89.12 355 ALA A CA 1
ATOM 2827 C C . ALA A 1 355 ? 2.292 11.522 -11.248 1.00 89.12 355 ALA A C 1
ATOM 2829 O O . ALA A 1 355 ? 1.407 10.898 -11.825 1.00 89.12 355 ALA A O 1
ATOM 2830 N N . GLU A 1 356 ? 2.474 12.834 -11.450 1.00 86.31 356 GLU A N 1
ATOM 2831 C CA . GLU A 1 356 ? 1.703 13.604 -12.437 1.00 86.31 356 GLU A CA 1
ATOM 2832 C C . GLU A 1 356 ? 1.815 12.974 -13.830 1.00 86.31 356 GLU A C 1
ATOM 2834 O O . GLU A 1 356 ? 0.804 12.751 -14.497 1.00 86.31 356 GLU A O 1
ATOM 2839 N N . LEU A 1 357 ? 3.027 12.619 -14.261 1.00 81.38 357 LEU A N 1
ATOM 2840 C CA . LEU A 1 357 ? 3.230 12.010 -15.575 1.00 81.38 357 LEU A CA 1
ATOM 2841 C C . LEU A 1 357 ? 2.526 10.650 -15.694 1.00 81.38 357 LEU A C 1
ATOM 2843 O O . LEU A 1 357 ? 1.876 10.397 -16.708 1.00 81.38 357 LEU A O 1
ATOM 2847 N N . ALA A 1 358 ? 2.547 9.827 -14.642 1.00 78.69 358 ALA A N 1
ATOM 2848 C CA . ALA A 1 358 ? 1.749 8.601 -14.577 1.00 78.69 358 ALA A CA 1
ATOM 2849 C C . ALA A 1 358 ? 0.224 8.871 -14.513 1.00 78.69 358 ALA A C 1
ATOM 2851 O O . ALA A 1 358 ? -0.564 8.103 -15.072 1.00 78.69 358 ALA A O 1
ATOM 2852 N N . ALA A 1 359 ? -0.217 9.972 -13.894 1.00 80.56 359 ALA A N 1
ATOM 2853 C CA . ALA A 1 359 ? -1.616 10.400 -13.857 1.00 80.56 359 ALA A CA 1
ATOM 2854 C C . ALA A 1 359 ? -2.123 10.850 -15.236 1.00 80.56 359 ALA A C 1
ATOM 2856 O O . ALA A 1 359 ? -3.253 10.525 -15.613 1.00 80.56 359 ALA A O 1
ATOM 2857 N N . THR A 1 360 ? -1.311 11.560 -16.025 1.00 72.56 360 THR A N 1
ATOM 2858 C CA . THR A 1 360 ? -1.711 12.001 -17.372 1.00 72.56 360 THR A CA 1
ATOM 2859 C C . THR A 1 360 ? -2.050 10.822 -18.293 1.00 72.56 360 THR A C 1
ATOM 2861 O O . THR A 1 360 ? -1.484 9.735 -18.192 1.00 72.56 360 THR A O 1
ATOM 2864 N N . LYS A 1 361 ? -3.010 11.021 -19.207 1.00 56.62 361 LYS A N 1
ATOM 2865 C CA . LYS A 1 361 ? -3.185 10.124 -20.357 1.00 56.62 361 LYS A CA 1
ATOM 2866 C C . LYS A 1 361 ? -2.125 10.502 -21.400 1.00 56.62 361 LYS A C 1
ATOM 2868 O O . LYS A 1 361 ? -2.217 11.617 -21.921 1.00 56.62 361 LYS A O 1
ATOM 2873 N N . PRO A 1 362 ? -1.154 9.639 -21.737 1.00 51.16 362 PRO A N 1
ATOM 2874 C CA . PRO A 1 362 ? -0.238 9.940 -22.825 1.00 51.16 362 PRO A CA 1
ATOM 2875 C C . PRO A 1 362 ? -1.003 9.880 -24.155 1.00 51.16 362 PRO A C 1
ATOM 2877 O O . PRO A 1 362 ? -1.821 8.989 -24.371 1.00 51.16 362 PRO A O 1
ATOM 2880 N N . GLN A 1 363 ? -0.765 10.843 -25.046 1.00 38.00 363 GLN A N 1
ATOM 2881 C CA . GLN A 1 363 ? -1.598 11.053 -26.240 1.00 38.00 363 GLN A CA 1
ATOM 2882 C C . GLN A 1 363 ? -1.389 10.015 -27.364 1.00 38.00 363 GLN A C 1
ATOM 2884 O O . GLN A 1 363 ? -2.073 10.096 -28.380 1.00 38.00 363 GLN A O 1
ATOM 2889 N N . SER A 1 364 ? -0.456 9.068 -27.206 1.00 34.59 364 SER A N 1
ATOM 2890 C CA . SER A 1 364 ? 0.048 8.224 -28.302 1.00 34.59 364 SER A CA 1
ATOM 2891 C C . SER A 1 364 ? 0.230 6.730 -27.990 1.00 34.59 364 SER A C 1
ATOM 2893 O O . SER A 1 364 ? 0.609 5.991 -28.893 1.00 34.59 364 SER A O 1
ATOM 2895 N N . PHE A 1 365 ? -0.036 6.249 -26.768 1.00 38.22 365 PHE A N 1
ATOM 2896 C CA . PHE A 1 365 ? -0.007 4.802 -26.496 1.00 38.22 365 PHE A CA 1
ATOM 2897 C C . PHE A 1 365 ? -1.362 4.188 -26.857 1.00 38.22 365 PHE A C 1
ATOM 2899 O O . PHE A 1 365 ? -2.370 4.436 -26.190 1.00 38.22 365 PHE A O 1
ATOM 2906 N N . GLY A 1 366 ? -1.385 3.414 -27.943 1.00 33.12 366 GLY A N 1
ATOM 2907 C CA . GLY A 1 366 ? -2.590 2.757 -28.437 1.00 33.12 366 GLY A CA 1
ATOM 2908 C C . GLY A 1 366 ? -3.140 1.722 -27.453 1.00 33.12 366 GLY A C 1
ATOM 2909 O O . GLY A 1 366 ? -2.389 0.960 -26.859 1.00 33.12 366 GLY A O 1
ATOM 2910 N N . ASN A 1 367 ? -4.467 1.708 -27.306 1.00 34.53 367 ASN A N 1
ATOM 2911 C CA . ASN A 1 367 ? -5.284 0.637 -26.727 1.00 34.53 367 ASN A CA 1
ATOM 2912 C C . ASN A 1 367 ? -4.635 -0.253 -25.642 1.00 34.53 367 ASN A C 1
ATOM 2914 O O . ASN A 1 367 ? -4.286 -1.404 -25.891 1.00 34.53 367 ASN A O 1
ATOM 2918 N N . VAL A 1 368 ? -4.711 0.189 -24.380 1.00 41.47 368 VAL A N 1
ATOM 2919 C CA . VAL A 1 368 ? -4.670 -0.731 -23.215 1.00 41.47 368 VAL A CA 1
ATOM 2920 C C . VAL A 1 368 ? -5.829 -1.750 -23.274 1.00 41.47 368 VAL A C 1
ATOM 2922 O O . VAL A 1 368 ? -5.703 -2.865 -22.787 1.00 41.47 368 VAL A O 1
ATOM 2925 N N . ARG A 1 369 ? -6.931 -1.412 -23.969 1.00 34.94 369 ARG A N 1
ATOM 2926 C CA . ARG A 1 369 ? -8.005 -2.344 -24.388 1.00 34.94 369 ARG A CA 1
ATOM 2927 C C . ARG A 1 369 ? -7.603 -3.342 -25.496 1.00 34.94 369 ARG A C 1
ATOM 2929 O O . ARG A 1 369 ? -8.457 -4.080 -25.969 1.00 34.94 369 ARG A O 1
ATOM 2936 N N . GLY A 1 370 ? -6.357 -3.296 -25.959 1.00 26.72 370 GLY A N 1
ATOM 2937 C CA . GLY A 1 370 ? -5.747 -4.284 -26.843 1.00 26.72 370 GLY A CA 1
ATOM 2938 C C . GLY A 1 370 ? -4.777 -5.139 -26.040 1.00 26.72 370 GLY A C 1
ATOM 2939 O O . GLY A 1 370 ? -5.063 -6.295 -25.773 1.00 26.72 370 GLY A O 1
ATOM 2940 N N . SER A 1 371 ? -3.677 -4.554 -25.558 1.00 32.38 371 SER A N 1
ATOM 2941 C CA . SER A 1 371 ? -2.623 -5.306 -24.856 1.00 32.38 371 SER A CA 1
ATOM 2942 C C . SER A 1 371 ? -3.068 -5.959 -23.540 1.00 32.38 371 SER A C 1
ATOM 2944 O O . SER A 1 371 ? -2.617 -7.059 -23.228 1.00 32.38 371 SER A O 1
ATOM 2946 N N . GLY A 1 372 ? -3.993 -5.336 -22.798 1.00 29.62 372 GLY A N 1
ATOM 2947 C CA . GLY A 1 372 ? -4.596 -5.925 -21.596 1.00 29.62 372 GLY A CA 1
ATOM 2948 C C . GLY A 1 372 ? -5.484 -7.143 -21.879 1.00 29.62 372 GLY A C 1
ATOM 2949 O O . GLY A 1 372 ? -5.754 -7.920 -20.970 1.00 29.62 372 GLY A O 1
ATOM 2950 N N . THR A 1 373 ? -5.909 -7.331 -23.131 1.00 26.00 373 THR A N 1
ATOM 2951 C CA . THR A 1 373 ? -6.534 -8.563 -23.625 1.00 26.00 373 THR A CA 1
ATOM 2952 C C . THR A 1 373 ? -5.530 -9.473 -24.337 1.00 26.00 373 THR A C 1
ATOM 2954 O O . THR A 1 373 ? -5.685 -10.677 -24.231 1.00 26.00 373 THR A O 1
ATOM 2957 N N . THR A 1 374 ? -4.469 -8.965 -24.975 1.00 26.02 374 THR A N 1
ATOM 2958 C CA . THR A 1 374 ? -3.450 -9.797 -25.654 1.00 26.02 374 THR A CA 1
ATOM 2959 C C . THR A 1 374 ? -2.655 -10.685 -24.691 1.00 26.02 374 THR A C 1
ATOM 2961 O O . THR A 1 374 ? -2.361 -11.822 -25.031 1.00 26.02 374 THR A O 1
ATOM 2964 N N . ILE A 1 375 ? -2.346 -10.225 -23.471 1.00 29.28 375 ILE A N 1
ATOM 2965 C CA . ILE A 1 375 ? -1.683 -11.081 -22.459 1.00 29.28 375 ILE A CA 1
ATOM 2966 C C . ILE A 1 375 ? -2.667 -12.104 -21.845 1.00 29.28 375 ILE A C 1
ATOM 2968 O O . ILE A 1 375 ? -2.240 -13.115 -21.297 1.00 29.28 375 ILE A O 1
ATOM 2972 N N . ALA A 1 376 ? -3.980 -11.882 -21.976 1.00 26.91 376 ALA A N 1
ATOM 2973 C CA . ALA A 1 376 ? -5.017 -12.822 -21.542 1.00 26.91 376 ALA A CA 1
ATOM 2974 C C . ALA A 1 376 ? -5.480 -13.791 -22.653 1.00 26.91 376 ALA A C 1
ATOM 2976 O O . ALA A 1 376 ? -5.981 -14.865 -22.339 1.00 26.91 376 ALA A O 1
ATOM 2977 N N . TRP A 1 377 ? -5.317 -13.425 -23.930 1.00 24.55 377 TRP A N 1
ATOM 2978 C CA . TRP A 1 377 ? -5.898 -14.120 -25.083 1.00 24.55 377 TRP A CA 1
ATOM 2979 C C . TRP A 1 377 ? -4.959 -14.130 -26.299 1.00 24.55 377 TRP A C 1
ATOM 2981 O O . TRP A 1 377 ? -5.178 -13.424 -27.280 1.00 24.55 377 TRP A O 1
ATOM 2991 N N . ASP A 1 378 ? -3.942 -14.990 -26.241 1.00 23.33 378 ASP A N 1
ATOM 2992 C CA . ASP A 1 378 ? -3.400 -15.668 -27.437 1.00 23.33 378 ASP A CA 1
ATOM 2993 C C . ASP A 1 378 ? -3.123 -17.171 -27.166 1.00 23.33 378 ASP A C 1
ATOM 2995 O O . ASP A 1 378 ? -2.404 -17.857 -27.889 1.00 23.33 378 ASP A O 1
ATOM 2999 N N . LEU A 1 379 ? -3.726 -17.705 -26.091 1.00 30.00 379 LEU A N 1
ATOM 3000 C CA . LEU A 1 379 ? -3.694 -19.128 -25.721 1.00 30.00 379 LEU A CA 1
ATOM 3001 C C . LEU A 1 379 ? -4.877 -19.932 -26.297 1.00 30.00 379 LEU A C 1
ATOM 3003 O O . LEU A 1 379 ? -4.839 -21.154 -26.259 1.00 30.00 379 LEU A O 1
ATOM 3007 N N . GLU A 1 380 ? -5.891 -19.276 -26.874 1.00 29.52 380 GLU A N 1
ATOM 3008 C CA . GLU A 1 380 ? -6.923 -19.946 -27.692 1.00 29.52 380 GLU A CA 1
ATOM 3009 C C . GLU A 1 380 ? -6.456 -20.211 -29.134 1.00 29.52 380 GLU A C 1
ATOM 3011 O O . GLU A 1 380 ? -6.987 -21.091 -29.806 1.00 29.52 380 GLU A O 1
ATOM 3016 N N . GLY A 1 381 ? -5.478 -19.441 -29.629 1.00 25.38 381 GLY A N 1
ATOM 3017 C CA . GLY A 1 381 ? -5.034 -19.477 -31.027 1.00 25.38 381 GLY A CA 1
ATOM 3018 C C . GLY A 1 381 ? -3.995 -20.552 -31.353 1.00 25.38 381 GLY A C 1
ATOM 3019 O O . GLY A 1 381 ? -3.656 -20.737 -32.522 1.00 25.38 381 GLY A O 1
ATOM 3020 N N . THR A 1 382 ? -3.475 -21.264 -30.350 1.00 25.33 382 THR A N 1
ATOM 3021 C CA . THR A 1 382 ? -2.478 -22.323 -30.542 1.00 25.33 382 THR A CA 1
ATOM 3022 C C . THR A 1 382 ? -3.022 -23.679 -30.115 1.00 25.33 382 THR A C 1
ATOM 3024 O O . THR A 1 382 ? -3.536 -23.832 -29.012 1.00 25.33 382 THR A O 1
ATOM 3027 N N . GLU A 1 383 ? -2.781 -24.712 -30.931 1.00 29.08 383 GLU A N 1
ATOM 3028 C CA . GLU A 1 383 ? -2.763 -26.108 -30.465 1.00 29.08 383 GLU A CA 1
ATOM 3029 C C . GLU A 1 383 ? -1.510 -26.359 -29.601 1.00 29.08 383 GLU A C 1
ATOM 3031 O O . GLU A 1 383 ? -0.707 -27.268 -29.838 1.00 29.08 383 GLU A O 1
ATOM 3036 N N . ALA A 1 384 ? -1.321 -25.525 -28.575 1.00 26.33 384 ALA A N 1
ATOM 3037 C CA . ALA A 1 384 ? -0.494 -25.881 -27.445 1.00 26.33 384 ALA A CA 1
ATOM 3038 C C . ALA A 1 384 ? -1.051 -27.195 -26.888 1.00 26.33 384 ALA A C 1
ATOM 3040 O O . ALA A 1 384 ? -2.247 -27.322 -26.621 1.00 26.33 384 ALA A O 1
ATOM 3041 N N . ARG A 1 385 ? -0.184 -28.204 -26.751 1.00 27.42 385 ARG A N 1
ATOM 3042 C CA . ARG A 1 385 ? -0.565 -29.474 -26.123 1.00 27.42 385 ARG A CA 1
ATOM 3043 C C . ARG A 1 385 ? -1.195 -29.156 -24.770 1.00 27.42 385 ARG A C 1
ATOM 3045 O O . ARG A 1 385 ? -0.675 -28.302 -24.055 1.00 27.42 385 ARG A O 1
ATOM 3052 N N . ASN A 1 386 ? -2.269 -29.863 -24.412 1.00 28.12 386 ASN A N 1
ATOM 3053 C CA . ASN A 1 386 ? -3.033 -29.652 -23.172 1.00 28.12 386 ASN A CA 1
ATOM 3054 C C . ASN A 1 386 ? -2.281 -30.079 -21.886 1.00 28.12 386 ASN A C 1
ATOM 3056 O O . ASN A 1 386 ? -2.881 -30.473 -20.892 1.00 28.12 386 ASN A O 1
ATOM 3060 N N . ASP A 1 387 ? -0.960 -29.916 -21.901 1.00 27.28 387 ASP A N 1
ATOM 3061 C CA . ASP A 1 387 ? -0.045 -29.840 -20.770 1.00 27.28 387 ASP A CA 1
ATOM 3062 C C . ASP A 1 387 ? 0.033 -28.391 -20.230 1.00 27.28 387 ASP A C 1
ATOM 3064 O O . ASP A 1 387 ? 1.044 -27.983 -19.654 1.00 27.28 387 ASP A O 1
ATOM 3068 N N . VAL A 1 388 ? -1.037 -27.593 -20.390 1.00 29.28 388 VAL A N 1
ATOM 3069 C CA . VAL A 1 388 ? -1.252 -26.380 -19.587 1.00 29.28 388 VAL A CA 1
ATOM 3070 C C . VAL A 1 388 ? -1.519 -26.845 -18.162 1.00 29.28 388 VAL A C 1
ATOM 3072 O O . VAL A 1 388 ? -2.659 -27.003 -17.719 1.00 29.28 388 VAL A O 1
ATOM 3075 N N . VAL A 1 389 ? -0.424 -27.098 -17.446 1.00 29.58 389 VAL A N 1
ATOM 3076 C CA . VAL A 1 389 ? -0.433 -27.395 -16.022 1.00 29.58 389 VAL A CA 1
ATOM 3077 C C . VAL A 1 389 ? -0.844 -26.119 -15.296 1.00 29.58 389 VAL A C 1
ATOM 3079 O O . VAL A 1 389 ? -0.029 -25.376 -14.750 1.00 29.58 389 VAL A O 1
ATOM 3082 N N . THR A 1 390 ? -2.159 -25.906 -15.229 1.00 30.95 390 THR A N 1
ATOM 3083 C CA . THR A 1 390 ? -2.738 -25.368 -14.007 1.00 30.95 390 THR A CA 1
ATOM 3084 C C . THR A 1 390 ? -2.121 -26.164 -12.862 1.00 30.95 390 THR A C 1
ATOM 3086 O O . THR A 1 390 ? -2.190 -27.391 -12.823 1.00 30.95 390 THR A O 1
ATOM 3089 N N . LEU A 1 391 ? -1.442 -25.468 -11.955 1.00 29.03 391 LEU A N 1
ATOM 3090 C CA . LEU A 1 391 ? -1.028 -26.035 -10.684 1.00 29.03 391 LEU A CA 1
ATOM 3091 C C . LEU A 1 391 ? -2.126 -25.683 -9.673 1.00 29.03 391 LEU A C 1
ATOM 3093 O O . LEU A 1 391 ? -2.016 -24.636 -9.028 1.00 29.03 391 LEU A O 1
ATOM 3097 N N . PRO A 1 392 ? -3.166 -26.527 -9.478 1.00 38.88 392 PRO A N 1
ATOM 3098 C CA . PRO A 1 392 ? -4.025 -26.476 -8.297 1.00 38.88 392 PRO A CA 1
ATOM 3099 C C . PRO A 1 392 ? -3.203 -26.946 -7.085 1.00 38.88 392 PRO A C 1
ATOM 3101 O O . PRO A 1 392 ? -3.427 -28.002 -6.497 1.00 38.88 392 PRO A O 1
ATOM 3104 N N . GLY A 1 393 ? -2.163 -26.178 -6.774 1.00 37.78 393 GLY A N 1
ATOM 3105 C CA . GLY A 1 393 ? -1.130 -26.496 -5.810 1.00 37.78 393 GLY A CA 1
ATOM 3106 C C . GLY A 1 393 ? -1.351 -25.722 -4.526 1.00 37.78 393 GLY A C 1
ATOM 3107 O O . GLY A 1 393 ? -1.573 -24.511 -4.542 1.00 37.78 393 GLY A O 1
ATOM 3108 N N . THR A 1 394 ? -1.219 -26.413 -3.403 1.00 43.91 394 THR A N 1
ATOM 3109 C CA . THR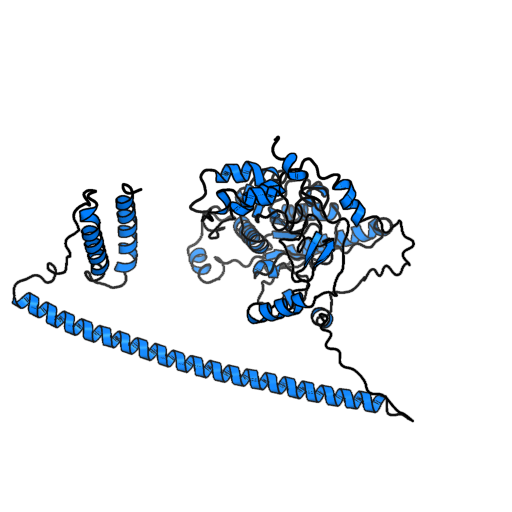 A 1 394 ? -1.130 -25.836 -2.057 1.00 43.91 394 THR A CA 1
ATOM 3110 C C . THR A 1 394 ? -0.082 -24.717 -1.960 1.00 43.91 394 THR A C 1
ATOM 3112 O O . THR A 1 394 ? 0.752 -24.548 -2.857 1.00 43.91 394 THR A O 1
ATOM 3115 N N . GLN A 1 395 ? -0.080 -23.954 -0.854 1.00 44.59 395 GLN A N 1
ATOM 3116 C CA . GLN A 1 395 ? 1.063 -23.083 -0.531 1.00 44.59 395 GLN A CA 1
ATOM 3117 C C . GLN A 1 395 ? 2.375 -23.879 -0.657 1.00 44.59 395 GLN A C 1
ATOM 3119 O O . GLN A 1 395 ? 2.368 -25.070 -0.320 1.00 44.59 395 GLN A O 1
ATOM 3124 N N . PRO A 1 396 ? 3.470 -23.268 -1.156 1.00 46.41 396 PRO A N 1
ATOM 3125 C CA . PRO A 1 396 ? 4.724 -23.988 -1.307 1.00 46.41 396 PRO A CA 1
ATOM 3126 C C . PRO A 1 396 ? 5.158 -24.473 0.073 1.00 46.41 396 PRO A C 1
ATOM 3128 O O . PRO A 1 396 ? 5.063 -23.741 1.062 1.00 46.41 396 PRO A O 1
ATOM 3131 N N . THR A 1 397 ? 5.614 -25.715 0.162 1.00 54.53 397 THR A N 1
ATOM 3132 C CA . THR A 1 397 ? 6.217 -26.202 1.397 1.00 54.53 397 THR A CA 1
ATOM 3133 C C . THR A 1 397 ? 7.444 -25.353 1.721 1.00 54.53 397 THR A C 1
ATOM 3135 O O . THR A 1 397 ? 8.110 -24.827 0.830 1.00 54.53 397 THR A O 1
ATOM 3138 N N . LEU A 1 398 ? 7.818 -25.269 3.000 1.00 50.59 398 LEU A N 1
ATOM 3139 C CA . LEU A 1 398 ? 9.035 -24.556 3.409 1.00 50.59 398 LEU A CA 1
ATOM 3140 C C . LEU A 1 398 ? 10.299 -25.073 2.687 1.00 50.59 398 LEU A C 1
ATOM 3142 O O . LEU A 1 398 ? 11.275 -24.345 2.578 1.00 50.59 398 LEU A O 1
ATOM 3146 N N . LYS A 1 399 ? 10.281 -26.307 2.161 1.00 52.84 399 LYS A N 1
ATOM 3147 C CA . LYS A 1 399 ? 11.340 -26.841 1.298 1.00 52.84 399 LYS A CA 1
ATOM 3148 C C . LYS A 1 399 ? 11.347 -26.176 -0.085 1.00 52.84 399 LYS A C 1
ATOM 3150 O O . LYS A 1 399 ? 12.404 -25.773 -0.543 1.00 52.84 399 LYS A O 1
ATOM 3155 N N . GLU A 1 400 ? 10.191 -26.017 -0.723 1.00 57.41 400 GLU A N 1
ATOM 3156 C CA . GLU A 1 400 ? 10.058 -25.342 -2.025 1.00 57.41 400 GLU A CA 1
ATOM 3157 C C . GLU A 1 400 ? 10.290 -23.824 -1.925 1.00 57.41 400 GLU A C 1
ATOM 3159 O O . GLU A 1 400 ? 10.765 -23.221 -2.879 1.00 57.41 400 GLU A O 1
ATOM 3164 N N . GLU A 1 401 ? 10.038 -23.201 -0.765 1.00 56.28 401 GLU A N 1
ATOM 3165 C CA . GLU A 1 401 ? 10.468 -21.814 -0.505 1.00 56.28 401 GLU A CA 1
ATOM 3166 C C . GLU A 1 401 ? 11.993 -21.672 -0.284 1.00 56.28 401 GLU A C 1
ATOM 3168 O O . GLU A 1 401 ? 12.507 -20.555 -0.338 1.00 56.28 401 GLU A O 1
ATOM 3173 N N . LEU A 1 402 ? 12.716 -22.770 -0.019 1.00 50.47 402 LEU A N 1
ATOM 3174 C CA . LEU A 1 402 ? 14.161 -22.781 0.267 1.00 50.47 402 LEU A CA 1
ATOM 3175 C C . LEU A 1 402 ? 15.026 -23.318 -0.885 1.00 50.47 402 LEU A C 1
ATOM 3177 O O . LEU A 1 402 ? 16.167 -22.877 -1.021 1.00 50.47 402 LEU A O 1
ATOM 3181 N N . ASP A 1 403 ? 14.509 -24.230 -1.712 1.00 46.97 403 ASP A N 1
ATOM 3182 C CA . ASP A 1 403 ? 15.199 -24.800 -2.879 1.00 46.97 403 ASP A CA 1
ATOM 3183 C C . ASP A 1 403 ? 15.185 -23.829 -4.084 1.00 46.97 403 ASP A C 1
ATOM 3185 O O . ASP A 1 403 ? 14.751 -24.168 -5.186 1.00 46.97 403 ASP A O 1
ATOM 3189 N N . LEU A 1 404 ? 15.681 -22.602 -3.883 1.00 42.94 404 LEU A N 1
ATOM 3190 C CA . LEU A 1 404 ? 16.059 -21.721 -4.992 1.00 42.94 404 LEU A CA 1
ATOM 3191 C C . LEU A 1 404 ? 17.228 -22.359 -5.769 1.00 42.94 404 LEU A C 1
ATOM 3193 O O . LEU A 1 404 ? 18.156 -22.878 -5.139 1.00 42.94 404 LEU A O 1
ATOM 3197 N N . PRO A 1 405 ? 17.216 -22.335 -7.115 1.00 32.88 405 PRO A N 1
ATOM 3198 C CA . PRO A 1 405 ? 18.191 -23.065 -7.915 1.00 32.88 405 PRO A CA 1
ATOM 3199 C C . PRO A 1 405 ? 19.601 -22.489 -7.749 1.00 32.88 405 PRO A C 1
ATOM 3201 O O . PRO A 1 405 ? 19.891 -21.365 -8.154 1.00 32.88 405 PRO A O 1
ATOM 3204 N N . ILE A 1 406 ? 20.493 -23.300 -7.181 1.00 31.50 406 ILE A N 1
ATOM 3205 C CA . ILE A 1 406 ? 21.941 -23.090 -7.201 1.00 31.50 406 ILE A CA 1
ATOM 3206 C C . ILE A 1 406 ? 22.553 -24.359 -7.788 1.00 31.50 406 ILE A C 1
ATOM 3208 O O . ILE A 1 406 ? 22.750 -25.350 -7.081 1.00 31.50 406 ILE A O 1
ATOM 3212 N N . GLU A 1 407 ? 22.850 -24.343 -9.086 1.00 32.38 407 GLU A N 1
ATOM 3213 C CA . GLU A 1 407 ? 23.614 -25.422 -9.705 1.00 32.38 407 GLU A CA 1
ATOM 3214 C C . GLU A 1 407 ? 25.089 -25.323 -9.298 1.00 32.38 407 GLU A C 1
ATOM 3216 O O . GLU A 1 407 ? 25.866 -24.545 -9.846 1.00 32.38 407 GLU A O 1
ATOM 3221 N N . THR A 1 408 ? 25.499 -26.152 -8.339 1.00 31.31 408 THR A N 1
ATOM 3222 C CA . THR A 1 408 ? 26.900 -26.567 -8.208 1.00 31.31 408 THR A CA 1
ATOM 3223 C C . THR A 1 408 ? 27.039 -27.955 -8.816 1.00 31.31 408 THR A C 1
ATOM 3225 O O . THR A 1 408 ? 26.882 -28.961 -8.120 1.00 31.31 408 THR A O 1
ATOM 3228 N N . GLY A 1 409 ? 27.272 -28.008 -10.125 1.00 30.33 409 GLY A N 1
ATOM 3229 C CA . GLY A 1 409 ? 27.568 -29.262 -10.806 1.00 30.33 409 GLY A CA 1
ATOM 3230 C C . GLY A 1 409 ? 28.937 -29.808 -10.398 1.00 30.33 409 GLY A C 1
ATOM 3231 O O . GLY A 1 409 ? 29.908 -29.060 -10.324 1.00 30.33 409 GLY A O 1
ATOM 3232 N N . ASP A 1 410 ? 29.012 -31.118 -10.186 1.00 31.05 410 ASP A N 1
ATOM 3233 C CA . ASP A 1 410 ? 30.246 -31.887 -10.347 1.00 31.05 410 ASP A CA 1
ATOM 3234 C C . ASP A 1 410 ? 29.883 -33.303 -10.823 1.00 31.05 410 ASP A C 1
ATOM 3236 O O . ASP A 1 410 ? 28.749 -33.754 -10.616 1.00 31.05 410 ASP A O 1
ATOM 3240 N N . LYS A 1 411 ? 30.794 -33.976 -11.530 1.00 31.72 411 LYS A N 1
ATOM 3241 C CA . LYS A 1 411 ? 30.460 -35.131 -12.380 1.00 31.72 411 LYS A CA 1
ATOM 3242 C C . LYS A 1 411 ? 31.330 -36.371 -12.153 1.00 31.72 411 LYS A C 1
ATOM 3244 O O . LYS A 1 411 ? 32.463 -36.299 -11.697 1.00 31.72 411 LYS A O 1
ATOM 3249 N N . ASP A 1 412 ? 30.751 -37.493 -12.574 1.00 32.75 412 ASP A N 1
ATOM 3250 C CA . ASP A 1 412 ? 31.373 -38.771 -12.930 1.00 32.75 412 ASP A CA 1
ATOM 3251 C C . ASP A 1 412 ? 32.124 -39.568 -11.841 1.00 32.75 412 ASP A C 1
ATOM 3253 O O . ASP A 1 412 ? 33.242 -39.253 -11.428 1.00 32.75 412 ASP A O 1
ATOM 3257 N N . LYS A 1 413 ? 31.575 -40.753 -11.526 1.00 30.59 413 LYS A N 1
ATOM 3258 C CA . LYS A 1 413 ? 32.210 -42.034 -11.906 1.00 30.59 413 LYS A CA 1
ATOM 3259 C C . LYS A 1 413 ? 31.252 -43.222 -11.788 1.00 30.59 413 LYS A C 1
ATOM 3261 O O . LYS A 1 413 ? 30.382 -43.248 -10.922 1.00 30.59 413 LYS A O 1
ATOM 3266 N N . GLU A 1 414 ? 31.439 -44.192 -12.677 1.00 28.98 414 GLU A N 1
ATOM 3267 C CA . GLU A 1 414 ? 30.546 -45.328 -12.933 1.00 28.98 414 GLU A CA 1
ATOM 3268 C C . GLU A 1 414 ? 31.360 -46.635 -13.100 1.00 28.98 414 GLU A C 1
ATOM 3270 O O . GLU A 1 414 ? 32.587 -46.577 -13.162 1.00 28.98 414 GLU A O 1
ATOM 3275 N N . GLU A 1 415 ? 30.654 -47.775 -13.183 1.00 29.89 415 GLU A N 1
ATOM 3276 C CA . GLU A 1 415 ? 31.121 -49.182 -13.255 1.00 29.89 415 GLU A CA 1
ATOM 3277 C C . GLU A 1 415 ? 31.589 -49.857 -11.932 1.00 29.89 415 GLU A C 1
ATOM 3279 O O . GLU A 1 415 ? 32.365 -49.292 -11.167 1.00 29.89 415 GLU A O 1
ATOM 3284 N N . ILE A 1 416 ? 31.175 -51.097 -11.596 1.00 27.31 416 ILE A N 1
ATOM 3285 C CA . ILE A 1 416 ? 29.996 -51.864 -12.069 1.00 27.31 416 ILE A CA 1
ATOM 3286 C C . ILE A 1 416 ? 29.483 -52.888 -11.011 1.00 27.31 416 ILE A C 1
ATOM 3288 O O . ILE A 1 416 ? 29.911 -52.910 -9.860 1.00 27.31 416 ILE A O 1
ATOM 3292 N N . ALA A 1 417 ? 28.494 -53.684 -11.422 1.00 27.64 417 ALA A N 1
ATOM 3293 C CA . ALA A 1 417 ? 27.712 -54.730 -10.760 1.00 27.64 417 ALA A CA 1
ATOM 3294 C C . ALA A 1 417 ? 28.448 -56.102 -10.650 1.00 27.64 417 ALA A C 1
ATOM 3296 O O . ALA A 1 417 ? 29.621 -56.192 -10.989 1.00 27.64 417 ALA A O 1
ATOM 3297 N N . LEU A 1 418 ? 27.886 -57.235 -10.196 1.00 28.88 418 LEU A N 1
ATOM 3298 C CA . LEU A 1 418 ? 26.517 -57.722 -9.907 1.00 28.88 418 LEU A CA 1
ATOM 3299 C C . LEU A 1 418 ? 26.560 -58.598 -8.620 1.00 28.88 418 LEU A C 1
ATOM 3301 O O . LEU A 1 418 ? 27.652 -58.999 -8.231 1.00 28.88 418 LEU A O 1
ATOM 3305 N N . THR A 1 419 ? 25.514 -59.085 -7.928 1.00 35.22 419 THR A N 1
ATOM 3306 C CA . THR A 1 419 ? 24.071 -58.816 -7.634 1.00 35.22 419 THR A CA 1
ATOM 3307 C C . THR A 1 419 ? 23.701 -59.887 -6.576 1.00 35.22 419 THR A C 1
ATOM 3309 O O . THR A 1 419 ? 24.227 -60.992 -6.668 1.00 35.22 419 THR A O 1
ATOM 3312 N N . TYR A 1 420 ? 22.827 -59.766 -5.572 1.00 38.41 420 TYR A N 1
ATOM 3313 C CA . TYR A 1 420 ? 21.839 -58.775 -5.095 1.00 38.41 420 TYR A CA 1
ATOM 3314 C C . TYR A 1 420 ? 22.136 -58.544 -3.567 1.00 38.41 420 TYR A C 1
ATOM 3316 O O . TYR A 1 420 ? 23.301 -58.709 -3.210 1.00 38.41 420 TYR A O 1
ATOM 3324 N N . PRO A 1 421 ? 21.216 -58.250 -2.604 1.00 45.09 421 PRO A N 1
ATOM 3325 C CA . PRO A 1 421 ? 19.829 -57.758 -2.652 1.00 45.09 421 PRO A CA 1
ATOM 3326 C C . PRO A 1 421 ? 19.508 -56.577 -1.699 1.00 45.09 421 PRO A C 1
ATOM 3328 O O . PRO A 1 421 ? 18.336 -56.254 -1.517 1.00 45.09 421 PRO A O 1
ATOM 3331 N N . ASP A 1 422 ? 20.497 -55.955 -1.051 1.00 44.62 422 ASP A N 1
ATOM 3332 C CA . ASP A 1 422 ? 20.368 -55.161 0.193 1.00 44.62 422 ASP A CA 1
ATOM 3333 C C . ASP A 1 422 ? 19.529 -53.851 0.172 1.00 44.62 422 ASP A C 1
ATOM 3335 O O . ASP A 1 422 ? 19.631 -53.038 1.092 1.00 44.62 422 ASP A O 1
ATOM 3339 N N . PHE A 1 423 ? 18.652 -53.624 -0.810 1.00 43.50 423 PHE A N 1
ATOM 3340 C CA . PHE A 1 423 ? 17.966 -52.348 -1.085 1.00 43.50 423 PHE A CA 1
ATOM 3341 C C . PHE A 1 423 ? 17.292 -51.675 0.132 1.00 43.50 423 PHE A C 1
ATOM 3343 O O . PHE A 1 423 ? 17.404 -50.461 0.322 1.00 43.50 423 PHE A O 1
ATOM 3350 N N . TYR A 1 424 ? 16.624 -52.444 0.999 1.00 40.72 424 TYR A N 1
ATOM 3351 C CA . TYR A 1 424 ? 16.022 -51.914 2.234 1.00 40.72 424 TYR A CA 1
ATOM 3352 C C . TYR A 1 424 ? 17.043 -51.707 3.361 1.00 40.72 424 TYR A C 1
ATOM 3354 O O . TYR A 1 424 ? 16.930 -50.757 4.138 1.00 40.72 424 TYR A O 1
ATOM 3362 N N . LYS A 1 425 ? 18.061 -52.567 3.442 1.00 41.59 425 LYS A N 1
ATOM 3363 C CA . LYS A 1 425 ? 19.110 -52.537 4.470 1.00 41.59 425 LYS A CA 1
ATOM 3364 C C . LYS A 1 425 ? 20.022 -51.326 4.279 1.00 41.59 425 LYS A C 1
ATOM 3366 O O . LYS A 1 425 ? 20.334 -50.631 5.246 1.00 41.59 425 LYS A O 1
ATOM 3371 N N . ASP A 1 426 ? 20.368 -51.023 3.030 1.00 46.75 426 ASP A N 1
ATOM 3372 C CA . ASP A 1 426 ? 21.106 -49.823 2.644 1.00 46.75 426 ASP A CA 1
ATOM 3373 C C . ASP A 1 426 ? 20.276 -48.548 2.867 1.00 46.75 426 ASP A C 1
ATOM 3375 O O . ASP A 1 426 ? 20.753 -47.637 3.540 1.00 46.75 426 ASP A O 1
ATOM 3379 N N . LYS A 1 427 ? 18.996 -48.496 2.452 1.00 46.12 427 LYS A N 1
ATOM 3380 C CA . LYS A 1 427 ? 18.114 -47.350 2.770 1.00 46.12 427 LYS A CA 1
ATOM 3381 C C . LYS A 1 427 ? 18.025 -47.078 4.276 1.00 46.12 427 LYS A C 1
ATOM 3383 O O . LYS A 1 427 ? 18.185 -45.932 4.696 1.00 46.12 427 LYS A O 1
ATOM 3388 N N . VAL A 1 428 ? 17.835 -48.108 5.106 1.00 47.91 428 VAL A N 1
ATOM 3389 C CA . VAL A 1 428 ? 17.823 -47.965 6.575 1.00 47.91 428 VAL A CA 1
ATOM 3390 C C . VAL A 1 428 ? 19.190 -47.528 7.115 1.00 47.91 428 VAL A C 1
ATOM 3392 O O . VAL A 1 428 ? 19.247 -46.718 8.039 1.00 47.91 428 VAL A O 1
ATOM 3395 N N . THR A 1 429 ? 20.295 -48.002 6.538 1.00 49.69 429 THR A N 1
ATOM 3396 C CA . THR A 1 429 ? 21.655 -47.626 6.959 1.00 49.69 429 THR A CA 1
ATOM 3397 C C . THR A 1 429 ? 21.982 -46.178 6.588 1.00 49.69 429 THR A C 1
ATOM 3399 O O . THR A 1 429 ? 22.439 -45.423 7.446 1.00 49.69 429 THR A O 1
ATOM 3402 N N . LYS A 1 430 ? 21.651 -45.745 5.365 1.00 49.16 430 LYS A N 1
ATOM 3403 C CA . LYS A 1 430 ? 21.759 -44.355 4.895 1.00 49.16 430 LYS A CA 1
ATOM 3404 C C . LYS A 1 430 ? 20.888 -43.409 5.721 1.00 49.16 430 LYS A C 1
ATOM 3406 O O . LYS A 1 430 ? 21.374 -42.356 6.127 1.00 49.16 430 LYS A O 1
ATOM 3411 N N . LEU A 1 431 ? 19.658 -43.796 6.073 1.00 49.22 431 LEU A N 1
ATOM 3412 C CA . LEU A 1 431 ? 18.810 -43.025 6.994 1.00 49.22 431 LEU A CA 1
ATOM 3413 C C . LEU A 1 431 ? 19.411 -42.949 8.408 1.00 49.22 431 LEU A C 1
ATOM 3415 O O . LEU A 1 431 ? 19.517 -41.856 8.959 1.00 49.22 431 LEU A O 1
ATOM 3419 N N . LYS A 1 432 ? 19.895 -44.063 8.977 1.00 50.50 432 LYS A N 1
ATOM 3420 C CA . LYS A 1 432 ? 20.584 -44.080 10.285 1.00 50.50 432 LYS A CA 1
ATOM 3421 C C . LYS A 1 432 ? 21.919 -43.325 10.282 1.00 50.50 432 LYS A C 1
ATOM 3423 O O . LYS A 1 432 ? 22.382 -42.916 11.343 1.00 50.50 432 LYS A O 1
ATOM 3428 N N . HIS A 1 433 ? 22.574 -43.161 9.135 1.00 55.38 433 HIS A N 1
ATOM 3429 C CA . HIS A 1 433 ? 23.754 -42.307 8.996 1.00 55.38 433 HIS A CA 1
ATOM 3430 C C . HIS A 1 433 ? 23.344 -40.828 8.912 1.00 55.38 433 HIS A C 1
ATOM 3432 O O . HIS A 1 433 ? 23.790 -40.029 9.731 1.00 55.38 433 HIS A O 1
ATOM 3438 N N . LYS A 1 434 ? 22.399 -40.483 8.026 1.00 52.84 434 LYS A N 1
ATOM 3439 C CA . LYS A 1 434 ? 21.873 -39.118 7.857 1.00 52.84 434 LYS A CA 1
ATOM 3440 C C . LYS A 1 434 ? 21.258 -38.560 9.148 1.00 52.84 434 LYS A C 1
ATOM 3442 O O . LYS A 1 434 ? 21.466 -37.391 9.451 1.00 52.84 434 LYS A O 1
ATOM 3447 N N . LEU A 1 435 ? 20.583 -39.395 9.944 1.00 50.72 435 LEU A N 1
ATOM 3448 C CA . LEU A 1 435 ? 20.070 -39.029 11.268 1.00 50.72 435 LEU A CA 1
ATOM 3449 C C . LEU A 1 435 ? 21.201 -38.679 12.251 1.00 50.72 435 LEU A C 1
ATOM 3451 O O . LEU A 1 435 ? 21.127 -37.646 12.907 1.00 50.72 435 LEU A O 1
ATOM 3455 N N . ARG A 1 436 ? 22.274 -39.482 12.304 1.00 57.25 436 ARG A N 1
ATOM 3456 C CA . ARG A 1 436 ? 23.438 -39.224 13.174 1.00 57.25 436 ARG A CA 1
ATOM 3457 C C . ARG A 1 436 ? 24.228 -37.982 12.751 1.00 57.25 436 ARG A C 1
ATOM 3459 O O . ARG A 1 436 ? 24.709 -37.254 13.614 1.00 57.25 436 ARG A O 1
ATOM 3466 N N . GLU A 1 437 ? 24.324 -37.685 11.455 1.00 58.09 437 GLU A N 1
ATOM 3467 C CA . GLU A 1 437 ? 24.926 -36.425 10.989 1.00 58.09 437 GLU A CA 1
ATOM 3468 C C . GLU A 1 437 ? 24.042 -35.203 11.290 1.00 58.09 437 GLU A C 1
ATOM 3470 O O . GLU A 1 437 ? 24.558 -34.162 11.699 1.00 58.09 437 GLU A O 1
ATOM 3475 N N . LEU A 1 438 ? 22.713 -35.320 11.179 1.00 54.66 438 LEU A N 1
ATOM 3476 C CA . LEU A 1 438 ? 21.786 -34.270 11.621 1.00 54.66 438 LEU A CA 1
ATOM 3477 C C . LEU A 1 438 ? 21.870 -34.038 13.137 1.00 54.66 438 LEU A C 1
ATOM 3479 O O . LEU A 1 438 ? 21.916 -32.891 13.573 1.00 54.66 438 LEU A O 1
ATOM 3483 N N . GLU A 1 439 ? 21.968 -35.101 13.934 1.00 55.00 439 GLU A N 1
ATOM 3484 C CA . GLU A 1 439 ? 22.124 -35.038 1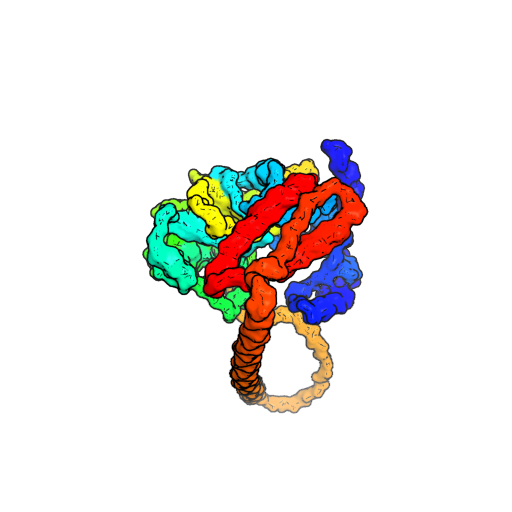5.391 1.00 55.00 439 GLU A CA 1
ATOM 3485 C C . GLU A 1 439 ? 23.462 -34.400 15.806 1.00 55.00 439 GLU A C 1
ATOM 3487 O O . GLU A 1 439 ? 23.485 -33.531 16.681 1.00 55.00 439 GLU A O 1
ATOM 3492 N N . LYS A 1 440 ? 24.575 -34.735 15.135 1.00 64.25 440 LYS A N 1
ATOM 3493 C CA . LYS A 1 440 ? 25.854 -34.017 15.290 1.00 64.25 440 LYS A CA 1
ATOM 3494 C C . LYS A 1 440 ? 25.709 -32.533 14.952 1.00 64.25 440 LYS A C 1
ATOM 3496 O O . LYS A 1 440 ? 26.190 -31.689 15.705 1.00 64.25 440 LYS A O 1
ATOM 3501 N N . ARG A 1 441 ? 25.054 -32.201 13.832 1.00 57.44 441 ARG A N 1
ATOM 3502 C CA . ARG A 1 441 ? 24.900 -30.816 13.352 1.00 57.44 441 ARG A CA 1
ATOM 3503 C C . ARG A 1 441 ? 24.018 -29.989 14.292 1.00 57.44 441 ARG A C 1
ATOM 3505 O O . ARG A 1 441 ? 24.386 -28.861 14.610 1.00 57.44 441 ARG A O 1
ATOM 3512 N N . TYR A 1 442 ? 22.937 -30.572 14.812 1.00 58.41 442 TYR A N 1
ATOM 3513 C CA . TYR A 1 442 ? 22.100 -29.995 15.867 1.00 58.41 442 TYR A CA 1
ATOM 3514 C C . TYR A 1 442 ? 22.895 -29.748 17.154 1.00 58.41 442 TYR A C 1
ATOM 3516 O O . TYR A 1 442 ? 22.900 -28.632 17.666 1.00 58.41 442 TYR A O 1
ATOM 3524 N N . ASN A 1 443 ? 23.625 -30.751 17.654 1.00 61.44 443 ASN A N 1
ATOM 3525 C CA . ASN A 1 443 ? 24.422 -30.606 18.873 1.00 61.44 443 ASN A CA 1
ATOM 3526 C C . ASN A 1 443 ? 25.562 -29.585 18.714 1.00 61.44 443 ASN A C 1
ATOM 3528 O O . ASN A 1 443 ? 25.852 -28.846 19.654 1.00 61.44 443 ASN A O 1
ATOM 3532 N N . ASN A 1 444 ? 26.171 -29.489 17.528 1.00 63.84 444 ASN A N 1
ATOM 3533 C CA . ASN A 1 444 ? 27.165 -28.462 17.223 1.00 63.84 444 ASN A CA 1
ATOM 3534 C C . ASN A 1 444 ? 26.530 -27.060 17.251 1.00 63.84 444 ASN A C 1
ATOM 3536 O O . ASN A 1 444 ? 26.977 -26.218 18.023 1.00 63.84 444 ASN A O 1
ATOM 3540 N N . LEU A 1 445 ? 25.416 -26.840 16.538 1.00 51.38 445 LEU A N 1
ATOM 3541 C CA . LEU A 1 445 ? 24.667 -25.574 16.572 1.00 51.38 445 LEU A CA 1
ATOM 3542 C C . LEU A 1 445 ? 24.221 -25.191 17.993 1.00 51.38 445 LEU A C 1
ATOM 3544 O O . LEU A 1 445 ? 24.383 -24.042 18.404 1.00 51.38 445 LEU A O 1
ATOM 3548 N N . LEU A 1 446 ? 23.723 -26.151 18.775 1.00 52.09 446 LEU A N 1
ATOM 3549 C CA . LEU A 1 446 ? 23.317 -25.950 20.167 1.00 52.09 446 LEU A CA 1
ATOM 3550 C C . LEU A 1 446 ? 24.507 -25.566 21.064 1.00 52.09 446 LEU A C 1
ATOM 3552 O O . LEU A 1 446 ? 24.371 -24.716 21.946 1.00 52.09 446 LEU A O 1
ATOM 3556 N N . ASN A 1 447 ? 25.682 -26.156 20.839 1.00 64.19 447 ASN A N 1
ATOM 3557 C CA . ASN A 1 447 ? 26.902 -25.815 21.569 1.00 64.19 447 ASN A CA 1
ATOM 3558 C C . ASN A 1 447 ? 27.485 -24.466 21.121 1.00 64.19 447 ASN A C 1
ATOM 3560 O O . ASN A 1 447 ? 27.896 -23.688 21.980 1.00 64.19 447 ASN A O 1
ATOM 3564 N N . THR A 1 448 ? 27.430 -24.122 19.830 1.00 60.16 448 THR A N 1
ATOM 3565 C CA . THR A 1 448 ? 27.753 -22.779 19.321 1.00 60.16 448 THR A CA 1
ATOM 3566 C C . THR A 1 448 ? 26.819 -21.723 19.916 1.00 60.16 448 THR A C 1
ATOM 3568 O O . THR A 1 448 ? 27.290 -20.689 20.378 1.00 60.16 448 THR A O 1
ATOM 3571 N N . ALA A 1 449 ? 25.512 -21.987 20.007 1.00 50.12 449 ALA A N 1
ATOM 3572 C CA . ALA A 1 449 ? 24.551 -21.080 20.636 1.00 50.12 449 ALA A CA 1
ATOM 3573 C C . ALA A 1 449 ? 24.832 -20.884 22.140 1.00 50.12 449 ALA A C 1
ATOM 3575 O O . ALA A 1 449 ? 24.859 -19.751 22.626 1.00 50.12 449 ALA A O 1
ATOM 3576 N N . LYS A 1 450 ? 25.126 -21.967 22.877 1.00 59.22 450 LYS A N 1
ATOM 3577 C CA . LYS A 1 450 ? 25.554 -21.905 24.290 1.00 59.22 450 LYS A CA 1
ATOM 3578 C C . LYS A 1 450 ? 26.869 -21.133 24.461 1.00 59.22 450 LYS A C 1
ATOM 3580 O O . LYS A 1 450 ? 26.983 -20.325 25.383 1.00 59.22 450 LYS A O 1
ATOM 3585 N N . PHE A 1 451 ? 27.842 -21.343 23.572 1.00 69.19 451 PHE A N 1
ATOM 3586 C CA . PHE A 1 451 ? 29.116 -20.622 23.565 1.00 69.19 451 PHE A CA 1
ATOM 3587 C C . PHE A 1 451 ? 28.910 -19.127 23.298 1.00 69.19 451 PHE A C 1
ATOM 3589 O O . PHE A 1 451 ? 29.336 -18.306 24.106 1.00 69.19 451 PHE A O 1
ATOM 3596 N N . ASN A 1 452 ? 28.168 -18.769 22.249 1.00 59.41 452 ASN A N 1
ATOM 3597 C CA . ASN A 1 452 ? 27.853 -17.382 21.905 1.00 59.41 452 ASN A CA 1
ATOM 3598 C C . ASN A 1 452 ? 27.065 -16.682 23.024 1.00 59.41 452 ASN A C 1
ATOM 3600 O O . ASN A 1 452 ? 27.361 -15.537 23.351 1.00 59.41 452 ASN A O 1
ATOM 3604 N N . SER A 1 453 ? 26.134 -17.377 23.690 1.00 58.06 453 SER A N 1
ATOM 3605 C CA . SER A 1 453 ? 25.438 -16.861 24.879 1.00 58.06 453 SER A CA 1
ATOM 3606 C C . SER A 1 453 ? 26.400 -16.586 26.047 1.00 58.06 453 SER A C 1
ATOM 3608 O O . SER A 1 453 ? 26.298 -15.549 26.706 1.00 58.06 453 SER A O 1
ATOM 3610 N N . LYS A 1 454 ? 27.385 -17.466 26.281 1.00 69.88 454 LYS A N 1
ATOM 3611 C CA . LYS A 1 454 ? 28.431 -17.270 27.300 1.00 69.88 454 LYS A CA 1
ATOM 3612 C C . LYS A 1 454 ? 29.368 -16.108 26.944 1.00 69.88 454 LYS A C 1
ATOM 3614 O O . LYS A 1 454 ? 29.664 -15.289 27.809 1.00 69.88 454 LYS A O 1
ATOM 3619 N N . VAL A 1 455 ? 29.780 -15.990 25.680 1.00 62.09 455 VAL A N 1
ATOM 3620 C CA . VAL A 1 455 ? 30.583 -14.863 25.174 1.00 62.09 455 VAL A CA 1
ATOM 3621 C C . VAL A 1 455 ? 29.817 -13.545 25.311 1.00 62.09 455 VAL A C 1
ATOM 3623 O O . VAL A 1 455 ? 30.376 -12.579 25.824 1.00 62.09 455 VAL A O 1
ATOM 3626 N N . ALA A 1 456 ? 28.532 -13.507 24.947 1.00 43.09 456 ALA A N 1
ATOM 3627 C CA . ALA A 1 456 ? 27.684 -12.326 25.093 1.00 43.09 456 ALA A CA 1
ATOM 3628 C C . ALA A 1 456 ? 27.527 -11.902 26.564 1.00 43.09 456 ALA A C 1
ATOM 3630 O O . ALA A 1 456 ? 27.697 -10.725 26.874 1.00 43.09 456 ALA A O 1
ATOM 3631 N N . LYS A 1 457 ? 27.292 -12.846 27.489 1.00 54.44 457 LYS A N 1
ATOM 3632 C CA . LYS A 1 457 ? 27.261 -12.559 28.936 1.00 54.44 457 LYS A CA 1
ATOM 3633 C C . LYS A 1 457 ? 28.589 -11.982 29.433 1.00 54.44 457 LYS A C 1
ATOM 3635 O O . LYS A 1 457 ? 28.584 -10.941 30.083 1.00 54.44 457 LYS A O 1
ATOM 3640 N N . ASN A 1 458 ? 29.719 -12.586 29.062 1.00 63.91 458 ASN A N 1
ATOM 3641 C CA . ASN A 1 458 ? 31.040 -12.059 29.412 1.00 63.91 458 ASN A CA 1
ATOM 3642 C C . ASN A 1 458 ? 31.261 -10.643 28.845 1.00 63.91 458 ASN A C 1
ATOM 3644 O O . ASN A 1 458 ? 31.793 -9.782 29.541 1.00 63.91 458 ASN A O 1
ATOM 3648 N N . LYS A 1 459 ? 30.806 -10.373 27.612 1.00 50.88 459 LYS A N 1
ATOM 3649 C CA . LYS A 1 459 ? 30.892 -9.049 26.976 1.00 50.88 459 LYS A CA 1
ATOM 3650 C C . LYS A 1 459 ? 30.023 -8.003 27.682 1.00 50.88 459 LYS A C 1
ATOM 3652 O O . LYS A 1 459 ? 30.438 -6.855 27.807 1.00 50.88 459 LYS A O 1
ATOM 3657 N N . ILE A 1 460 ? 28.848 -8.393 28.175 1.00 48.44 460 ILE A N 1
ATOM 3658 C CA . ILE A 1 460 ? 27.953 -7.526 28.955 1.00 48.44 460 ILE A CA 1
ATOM 3659 C C . ILE A 1 460 ? 28.585 -7.154 30.303 1.00 48.44 460 ILE A C 1
ATOM 3661 O O . ILE A 1 460 ? 28.553 -5.980 30.668 1.00 48.44 460 ILE A O 1
ATOM 3665 N N . GLU A 1 461 ? 29.215 -8.093 31.017 1.00 55.00 461 GLU A N 1
ATOM 3666 C CA . GLU A 1 461 ? 29.931 -7.767 32.263 1.00 55.00 461 GLU A CA 1
ATOM 3667 C C . GLU A 1 461 ? 31.205 -6.933 32.012 1.00 55.00 461 GLU A C 1
ATOM 3669 O O . GLU A 1 461 ? 31.463 -5.979 32.745 1.00 55.00 461 GLU A O 1
ATOM 3674 N N . GLU A 1 462 ? 31.951 -7.193 30.928 1.00 55.00 462 GLU A N 1
ATOM 3675 C CA . GLU A 1 462 ? 33.072 -6.339 30.488 1.00 55.00 462 GLU A CA 1
ATOM 3676 C C . GLU A 1 462 ? 32.611 -4.889 30.238 1.00 55.00 462 GLU A C 1
ATOM 3678 O O . GLU A 1 462 ? 33.263 -3.931 30.664 1.00 55.00 462 GLU A O 1
ATOM 3683 N N . LEU A 1 463 ? 31.463 -4.714 29.573 1.00 47.34 463 LEU A N 1
ATOM 3684 C CA . LEU A 1 463 ? 30.881 -3.402 29.286 1.00 47.34 463 LEU A CA 1
ATOM 3685 C C . LEU A 1 463 ? 30.340 -2.714 30.546 1.00 47.34 463 LEU A C 1
ATOM 3687 O O . LEU A 1 463 ? 30.599 -1.526 30.726 1.00 47.34 463 LEU A O 1
ATOM 3691 N N . LYS A 1 464 ? 29.674 -3.436 31.458 1.00 47.88 464 LYS A N 1
ATOM 3692 C CA . LYS A 1 464 ? 29.272 -2.904 32.776 1.00 47.88 464 LYS A CA 1
ATOM 3693 C C . LYS A 1 464 ? 30.476 -2.403 33.575 1.00 47.88 464 LYS A C 1
ATOM 3695 O O . LYS A 1 464 ? 30.424 -1.304 34.123 1.00 47.88 464 LYS A O 1
ATOM 3700 N N . GLY A 1 465 ? 31.572 -3.167 33.596 1.00 54.78 465 GLY A N 1
ATOM 3701 C CA . GLY A 1 465 ? 32.826 -2.761 34.236 1.00 54.78 465 GLY A CA 1
ATOM 3702 C C . GLY A 1 465 ? 33.384 -1.462 33.646 1.00 54.78 465 GLY A C 1
ATOM 3703 O O . GLY A 1 465 ? 33.734 -0.545 34.388 1.00 54.78 465 GLY A O 1
ATOM 3704 N N . LYS A 1 466 ? 33.388 -1.333 32.312 1.00 47.31 466 LYS A N 1
ATOM 3705 C CA . LYS A 1 466 ? 33.814 -0.106 31.615 1.00 47.31 466 LYS A CA 1
ATOM 3706 C C . LYS A 1 466 ? 32.904 1.091 31.910 1.00 47.31 466 LYS A C 1
ATOM 3708 O O . LYS A 1 466 ? 33.420 2.167 32.197 1.00 47.31 466 LYS A O 1
ATOM 3713 N N . VAL A 1 467 ? 31.582 0.910 31.905 1.00 42.22 467 VAL A N 1
ATOM 3714 C CA . VAL A 1 467 ? 30.610 1.966 32.253 1.00 42.22 467 VAL A CA 1
ATOM 3715 C C . VAL A 1 467 ? 30.795 2.435 33.701 1.00 42.22 467 VAL A C 1
ATOM 3717 O O . VAL A 1 467 ? 30.845 3.638 33.943 1.00 42.22 467 VAL A O 1
ATOM 3720 N N . SER A 1 468 ? 30.976 1.509 34.647 1.00 45.47 468 SER A N 1
ATOM 3721 C CA . SER A 1 468 ? 31.240 1.832 36.058 1.00 45.47 468 SER A CA 1
ATOM 3722 C C . SER A 1 468 ? 32.558 2.603 36.241 1.00 45.47 468 SER A C 1
ATOM 3724 O O . SER A 1 468 ? 32.608 3.608 36.949 1.00 45.47 468 SER A O 1
ATOM 3726 N N . ASN A 1 469 ? 33.617 2.210 35.525 1.00 48.38 469 ASN A N 1
ATOM 3727 C CA . ASN A 1 469 ? 34.900 2.915 35.569 1.00 48.38 469 ASN A CA 1
ATOM 3728 C C . ASN A 1 469 ? 34.807 4.338 34.976 1.00 48.38 469 ASN A C 1
ATOM 3730 O O . ASN A 1 469 ? 35.336 5.286 35.552 1.00 48.38 469 ASN A O 1
ATOM 3734 N N . ILE A 1 470 ? 34.073 4.518 33.870 1.00 42.84 470 ILE A N 1
ATOM 3735 C CA . ILE A 1 470 ? 33.808 5.843 33.279 1.00 42.84 470 ILE A CA 1
ATOM 3736 C C . ILE A 1 470 ? 32.983 6.723 34.233 1.00 42.84 470 ILE A C 1
ATOM 3738 O O . ILE A 1 470 ? 33.271 7.916 34.359 1.00 42.84 470 ILE A O 1
ATOM 3742 N N . ALA A 1 471 ? 32.002 6.156 34.944 1.00 39.38 471 ALA A N 1
ATOM 3743 C CA . ALA A 1 471 ? 31.230 6.881 35.954 1.00 39.38 471 ALA A CA 1
ATOM 3744 C C . ALA A 1 471 ? 32.128 7.387 37.098 1.00 39.38 471 ALA A C 1
ATOM 3746 O O . ALA A 1 471 ? 32.123 8.582 37.389 1.00 39.38 471 ALA A O 1
ATOM 3747 N N . ASN A 1 472 ? 32.977 6.519 37.660 1.00 47.94 472 ASN A N 1
ATOM 3748 C CA . ASN A 1 472 ? 33.940 6.885 38.705 1.00 47.94 472 ASN A CA 1
ATOM 3749 C C . ASN A 1 472 ? 34.947 7.953 38.238 1.00 47.94 472 ASN A C 1
ATOM 3751 O O . ASN A 1 472 ? 35.228 8.900 38.973 1.00 47.94 472 ASN A O 1
ATOM 3755 N N . LEU A 1 473 ? 35.467 7.842 37.010 1.00 44.47 473 LEU A N 1
ATOM 3756 C CA . LEU A 1 473 ? 36.347 8.855 36.412 1.00 44.47 473 LEU A CA 1
ATOM 3757 C C . LEU A 1 473 ? 35.640 10.208 36.265 1.00 44.47 473 LEU A C 1
ATOM 3759 O O . LEU A 1 473 ? 36.216 11.240 36.602 1.00 44.47 473 LEU A O 1
ATOM 3763 N N . THR A 1 474 ? 34.380 10.205 35.822 1.00 38.22 474 THR A N 1
ATOM 3764 C CA . THR A 1 474 ? 33.561 11.421 35.677 1.00 38.22 474 THR A CA 1
ATOM 3765 C C . THR A 1 474 ? 33.281 12.073 37.032 1.00 38.22 474 THR A C 1
ATOM 3767 O O . THR A 1 474 ? 33.388 13.292 37.173 1.00 38.22 474 THR A O 1
ATOM 3770 N N . GLU A 1 475 ? 32.970 11.274 38.056 1.00 42.69 475 GLU A N 1
ATOM 3771 C CA . GLU A 1 475 ? 32.724 11.780 39.406 1.00 42.69 475 GLU A CA 1
ATOM 3772 C C . GLU A 1 475 ? 34.005 12.362 40.033 1.00 42.69 475 GLU A C 1
ATOM 3774 O O . GLU A 1 475 ? 33.960 13.423 40.660 1.00 42.69 475 GLU A O 1
ATOM 3779 N N . ASN A 1 476 ? 35.163 11.736 39.806 1.00 46.84 476 ASN A N 1
ATOM 3780 C CA . ASN A 1 476 ? 36.453 12.237 40.286 1.00 46.84 476 ASN A CA 1
ATOM 3781 C C . ASN A 1 476 ? 36.892 13.522 39.563 1.00 46.84 476 ASN A C 1
ATOM 3783 O O . ASN A 1 476 ? 37.255 14.480 40.246 1.00 46.84 476 ASN A O 1
ATOM 3787 N N . LEU A 1 477 ? 36.739 13.612 38.232 1.00 41.31 477 LEU A N 1
ATOM 3788 C CA . LEU A 1 477 ? 36.950 14.866 37.491 1.00 41.31 477 LEU A CA 1
ATOM 3789 C C . LEU A 1 477 ? 36.087 16.004 38.053 1.00 41.31 477 LEU A C 1
ATOM 3791 O O . LEU A 1 477 ? 36.567 17.125 38.222 1.00 41.31 477 LEU A O 1
ATOM 3795 N N . SER A 1 478 ? 34.822 15.720 38.393 1.00 40.53 478 SER A N 1
ATOM 3796 C CA . SER A 1 478 ? 33.933 16.735 38.971 1.00 40.53 478 SER A CA 1
ATOM 3797 C C . SER A 1 478 ? 34.437 17.250 40.330 1.00 40.53 478 SER A C 1
ATOM 3799 O O . SER A 1 478 ? 34.332 18.443 40.609 1.00 40.53 478 SER A O 1
ATOM 3801 N N . LYS A 1 479 ? 35.055 16.385 41.148 1.00 43.41 479 LYS A N 1
ATOM 3802 C CA . LYS A 1 479 ? 35.626 16.732 42.462 1.00 43.41 479 LYS A CA 1
ATOM 3803 C C . LYS A 1 479 ? 36.939 17.514 42.356 1.00 43.41 479 LYS A C 1
ATOM 3805 O O . LYS A 1 479 ? 37.215 18.326 43.238 1.00 43.41 479 LYS A O 1
ATOM 3810 N N . GLU A 1 480 ? 37.740 17.303 41.314 1.00 46.22 480 GLU A N 1
ATOM 3811 C CA . GLU A 1 480 ? 38.959 18.088 41.068 1.00 46.22 480 GLU A CA 1
ATOM 3812 C C . GLU A 1 480 ? 38.638 19.474 40.502 1.00 46.22 480 GLU A C 1
ATOM 3814 O O . GLU A 1 480 ? 39.061 20.474 41.083 1.00 46.22 480 GLU A O 1
ATOM 3819 N N . LEU A 1 481 ? 37.781 19.557 39.478 1.00 42.88 481 LEU A N 1
ATOM 3820 C CA . LEU A 1 481 ? 37.300 20.832 38.927 1.00 42.88 481 LEU A CA 1
ATOM 3821 C C . LEU A 1 481 ? 36.639 21.716 40.001 1.00 42.88 481 LEU A C 1
ATOM 3823 O O . LEU A 1 481 ? 36.852 22.927 40.026 1.00 42.88 481 LEU A O 1
ATOM 3827 N N . TYR A 1 482 ? 35.891 21.123 40.939 1.00 42.69 482 TYR A N 1
ATOM 3828 C CA . TYR A 1 482 ? 35.292 21.864 42.054 1.00 42.69 482 TYR A CA 1
ATOM 3829 C C . TYR A 1 482 ? 36.336 22.378 43.066 1.00 42.69 482 TYR A C 1
ATOM 3831 O O . TYR A 1 482 ? 36.182 23.474 43.607 1.00 42.69 482 TYR A O 1
ATOM 3839 N N . LYS A 1 483 ? 37.434 21.641 43.297 1.00 46.31 483 LYS A N 1
ATOM 3840 C CA . LYS A 1 483 ? 38.554 22.098 44.144 1.00 46.31 483 LYS A CA 1
ATOM 3841 C C . LYS A 1 483 ? 39.327 23.252 43.503 1.00 46.31 483 LYS A C 1
ATOM 3843 O O . LYS A 1 483 ? 39.700 24.186 44.213 1.00 46.31 483 LYS A O 1
ATOM 3848 N N . GLU A 1 484 ? 39.558 23.212 42.192 1.00 47.59 484 GLU A N 1
ATOM 3849 C CA . GLU A 1 484 ? 40.193 24.327 41.476 1.00 47.59 484 GLU A CA 1
ATOM 3850 C C . GLU A 1 484 ? 39.297 25.567 41.458 1.00 47.59 484 GLU A C 1
ATOM 3852 O O . GLU A 1 484 ? 39.763 26.659 41.787 1.00 47.59 484 GLU A O 1
ATOM 3857 N N . TYR A 1 485 ? 37.998 25.394 41.196 1.00 44.53 485 TYR A N 1
ATOM 3858 C CA . TYR A 1 485 ? 37.014 26.475 41.261 1.00 44.53 485 TYR A CA 1
ATOM 3859 C C . TYR A 1 485 ? 37.011 27.178 42.630 1.00 44.53 485 TYR A C 1
ATOM 3861 O O . TYR A 1 485 ? 37.039 28.409 42.688 1.00 44.53 485 TYR A O 1
ATOM 3869 N N . ILE A 1 486 ? 37.054 26.423 43.737 1.00 46.47 486 ILE A N 1
ATOM 3870 C CA . ILE A 1 486 ? 37.131 26.988 45.096 1.00 46.47 486 ILE A CA 1
ATOM 3871 C C . ILE A 1 486 ? 38.426 27.791 45.297 1.00 46.47 486 ILE A C 1
ATOM 3873 O O . ILE A 1 486 ? 38.362 28.928 45.767 1.00 46.47 486 ILE A O 1
ATOM 3877 N N . LYS A 1 487 ? 39.592 27.248 44.910 1.00 49.09 487 LYS A N 1
ATOM 3878 C CA . LYS A 1 487 ? 40.882 27.959 45.015 1.00 49.09 487 LYS A CA 1
ATOM 3879 C C . LYS A 1 487 ? 40.888 29.263 44.211 1.00 49.09 487 LYS A C 1
ATOM 3881 O O . LYS A 1 487 ? 41.319 30.294 44.721 1.00 49.09 487 LYS A O 1
ATOM 3886 N N . TYR A 1 488 ? 40.391 29.222 42.976 1.00 46.59 488 TYR A N 1
ATOM 3887 C CA . TYR A 1 488 ? 40.341 30.379 42.082 1.00 46.59 488 TYR A CA 1
ATOM 3888 C C . TYR A 1 488 ? 39.381 31.462 42.602 1.00 46.59 488 TYR A C 1
ATOM 3890 O O . TYR A 1 488 ? 39.734 32.638 42.656 1.00 46.59 488 TYR A O 1
ATOM 3898 N N . THR A 1 489 ? 38.201 31.060 43.084 1.00 47.56 489 THR A N 1
ATOM 3899 C CA . THR A 1 489 ? 37.208 31.976 43.673 1.00 47.56 489 THR A CA 1
ATOM 3900 C C . THR A 1 489 ? 37.745 32.659 44.938 1.00 47.56 489 THR A C 1
ATOM 3902 O O . THR A 1 489 ? 37.561 33.863 45.111 1.00 47.56 489 THR A O 1
ATOM 3905 N N . ALA A 1 490 ? 38.467 31.926 45.796 1.00 48.72 490 ALA A N 1
ATOM 3906 C CA . ALA A 1 490 ? 39.103 32.488 46.990 1.00 48.72 490 ALA A CA 1
ATOM 3907 C C . ALA A 1 490 ? 40.202 33.517 46.651 1.00 48.72 490 ALA A C 1
ATOM 3909 O O . ALA A 1 490 ? 40.285 34.563 47.295 1.00 48.72 490 ALA A O 1
ATOM 3910 N N . ALA A 1 491 ? 41.005 33.261 45.612 1.00 51.56 491 ALA A N 1
ATOM 3911 C CA . ALA A 1 491 ? 42.025 34.200 45.142 1.00 51.56 491 ALA A CA 1
ATOM 3912 C C . ALA A 1 491 ? 41.422 35.502 44.571 1.00 51.56 491 ALA A C 1
ATOM 3914 O O . ALA A 1 491 ? 41.982 36.576 44.780 1.00 51.56 491 ALA A O 1
ATOM 3915 N N . LEU A 1 492 ? 40.267 35.426 43.898 1.00 45.38 492 LEU A N 1
ATOM 3916 C CA . LEU A 1 492 ? 39.545 36.603 43.395 1.00 45.38 492 LEU A CA 1
ATOM 3917 C C . LEU A 1 492 ? 38.941 37.453 44.524 1.00 45.38 492 LEU A C 1
ATOM 3919 O O . LEU A 1 492 ? 39.068 38.679 44.506 1.00 45.38 492 LEU A O 1
ATOM 3923 N N . ALA A 1 493 ? 38.356 36.813 45.541 1.00 48.91 493 ALA A N 1
ATOM 3924 C CA . ALA A 1 493 ? 37.829 37.511 46.713 1.00 48.91 493 ALA A CA 1
ATOM 3925 C C . ALA A 1 493 ? 38.929 38.278 47.478 1.00 48.91 493 ALA A C 1
ATOM 3927 O O . ALA A 1 493 ? 38.709 39.410 47.905 1.00 48.91 493 ALA A O 1
ATOM 3928 N N . ALA A 1 494 ? 40.134 37.704 47.585 1.00 49.00 494 ALA A N 1
ATOM 3929 C CA . ALA A 1 494 ? 41.278 38.327 48.257 1.00 49.00 494 ALA A CA 1
ATOM 3930 C C . ALA A 1 494 ? 41.793 39.617 47.580 1.00 49.00 494 ALA A C 1
ATOM 3932 O O . ALA A 1 494 ? 42.461 40.415 48.234 1.00 49.00 494 ALA A O 1
ATOM 3933 N N . ILE A 1 495 ? 41.471 39.846 46.300 1.00 55.84 495 ILE A N 1
ATOM 3934 C CA . ILE A 1 495 ? 41.804 41.082 45.563 1.00 55.84 495 ILE A CA 1
ATOM 3935 C C . ILE A 1 495 ? 40.602 42.026 45.386 1.00 55.84 495 ILE A C 1
ATOM 3937 O O . ILE A 1 495 ? 40.647 42.934 44.555 1.00 55.84 495 ILE A O 1
ATOM 3941 N N . GLY A 1 496 ? 39.519 41.816 46.145 1.00 44.50 496 GLY A N 1
ATOM 3942 C CA . GLY A 1 496 ? 38.368 42.722 46.198 1.00 44.50 496 GLY A CA 1
ATOM 3943 C C . GLY A 1 496 ? 37.523 42.785 44.921 1.00 44.50 496 GLY A C 1
ATOM 3944 O O . GLY A 1 496 ? 36.809 43.766 44.724 1.00 44.50 496 GLY A O 1
ATOM 3945 N N . LYS A 1 497 ? 37.599 41.775 44.043 1.00 46.75 497 LYS A N 1
ATOM 3946 C CA . LYS A 1 497 ? 36.801 41.705 42.807 1.00 46.75 497 LYS A CA 1
ATOM 3947 C C . LYS A 1 497 ? 35.730 40.627 42.912 1.00 46.75 497 LYS A C 1
ATOM 3949 O O . LYS A 1 497 ? 36.034 39.502 43.300 1.00 46.75 497 LYS A O 1
ATOM 3954 N N . ASP A 1 498 ? 34.504 40.953 42.508 1.00 48.25 498 ASP A N 1
ATOM 3955 C CA . ASP A 1 498 ? 33.422 39.972 42.395 1.00 48.25 498 ASP A CA 1
ATOM 3956 C C . ASP A 1 498 ? 33.772 38.915 41.320 1.00 48.25 498 ASP A C 1
ATOM 3958 O O . ASP A 1 498 ? 33.957 39.268 40.146 1.00 48.25 498 ASP A O 1
ATOM 3962 N N . PRO A 1 499 ? 33.831 37.612 41.669 1.00 43.97 499 PRO A N 1
ATOM 3963 C CA . PRO A 1 499 ? 33.983 36.527 40.698 1.00 43.97 499 PRO A CA 1
ATOM 3964 C C . PRO A 1 499 ? 32.907 36.522 39.594 1.00 43.97 499 PRO A C 1
ATOM 3966 O O . PRO A 1 499 ? 33.131 35.971 38.513 1.00 43.97 499 PRO A O 1
ATOM 3969 N N . GLY A 1 500 ? 31.751 37.148 39.837 1.00 47.69 500 GLY A N 1
ATOM 3970 C CA . GLY A 1 500 ? 30.662 37.321 38.879 1.00 47.69 500 GLY A CA 1
ATOM 3971 C C . GLY A 1 500 ? 30.948 38.281 37.717 1.00 47.69 500 GLY A C 1
ATOM 3972 O O . GLY A 1 500 ? 30.295 38.163 36.675 1.00 47.69 500 GLY A O 1
ATOM 3973 N N . GLU A 1 501 ? 31.908 39.206 37.837 1.00 43.62 501 GLU A N 1
ATOM 3974 C CA . GLU A 1 501 ? 32.155 40.226 36.802 1.00 43.62 501 GLU A CA 1
ATOM 3975 C C . GLU A 1 501 ? 33.144 39.795 35.715 1.00 43.62 501 GLU A C 1
ATOM 3977 O O . GLU A 1 501 ? 32.927 40.092 34.541 1.00 43.62 501 GLU A O 1
ATOM 3982 N N . ILE A 1 502 ? 34.207 39.068 36.070 1.00 42.56 502 ILE A N 1
ATOM 3983 C CA . ILE A 1 502 ? 35.326 38.786 35.148 1.00 42.56 502 ILE A CA 1
ATOM 3984 C C . ILE A 1 502 ? 34.973 37.696 34.115 1.00 42.56 502 ILE A C 1
ATOM 3986 O O . ILE A 1 502 ? 35.529 37.675 33.020 1.00 42.56 502 ILE A O 1
ATOM 3990 N N . LEU A 1 503 ? 34.006 36.822 34.418 1.00 43.09 503 LEU A N 1
ATOM 3991 C CA . LEU A 1 503 ? 33.567 35.734 33.528 1.00 43.09 503 LEU A CA 1
ATOM 3992 C C . LEU A 1 503 ? 32.450 36.136 32.544 1.00 43.09 503 LEU A C 1
ATOM 3994 O O . LEU A 1 503 ? 31.914 35.277 31.842 1.00 43.09 503 LEU A O 1
ATOM 3998 N N . LYS A 1 504 ? 32.103 37.427 32.456 1.00 44.81 504 LYS A N 1
ATOM 3999 C CA . LYS A 1 504 ? 31.230 37.966 31.404 1.00 44.81 504 LYS A CA 1
ATOM 4000 C C . LYS A 1 504 ? 32.083 38.368 30.191 1.00 44.81 504 LYS A C 1
ATOM 4002 O O . LYS A 1 504 ? 32.669 39.453 30.218 1.00 44.81 504 LYS A O 1
ATOM 4007 N N . PRO A 1 505 ? 32.146 37.580 29.096 1.00 42.88 505 PRO A N 1
ATOM 4008 C CA . PRO A 1 505 ? 32.624 38.132 27.833 1.00 42.88 505 PRO A CA 1
ATOM 4009 C C . PRO A 1 505 ? 31.734 39.328 27.463 1.00 42.88 505 PRO A C 1
ATOM 4011 O O . PRO A 1 505 ? 30.512 39.268 27.627 1.00 42.88 505 PRO A O 1
ATOM 4014 N N . ARG A 1 506 ? 32.321 40.427 26.969 1.00 47.50 506 ARG A N 1
ATOM 4015 C CA . ARG A 1 506 ? 31.511 41.540 26.452 1.00 47.50 506 ARG A CA 1
ATOM 4016 C C . ARG A 1 506 ? 30.650 41.032 25.299 1.00 47.50 506 ARG A C 1
ATOM 4018 O O . ARG A 1 506 ? 31.140 40.321 24.423 1.00 47.50 506 ARG A O 1
ATOM 4025 N N . GLN A 1 507 ? 29.370 41.399 25.314 1.00 46.81 507 GLN A N 1
ATOM 4026 C CA . GLN A 1 507 ? 28.487 41.184 24.174 1.00 46.81 507 GLN A CA 1
ATOM 4027 C C . GLN A 1 507 ? 29.107 41.901 22.963 1.00 46.81 507 GLN A C 1
ATOM 4029 O O . GLN A 1 507 ? 29.441 43.078 23.099 1.00 46.81 507 GLN A O 1
ATOM 4034 N N . PRO A 1 508 ? 29.335 41.218 21.825 1.00 50.09 508 PRO A N 1
ATOM 4035 C CA . PRO A 1 508 ? 29.967 41.848 20.674 1.00 50.09 508 PRO A CA 1
ATOM 4036 C C . PRO A 1 508 ? 29.069 42.956 20.118 1.00 50.09 508 PRO A C 1
ATOM 4038 O O . PRO A 1 508 ? 27.851 42.779 20.019 1.00 50.09 508 PRO A O 1
ATOM 4041 N N . ASP A 1 509 ? 29.683 44.081 19.751 1.00 51.94 509 ASP A N 1
ATOM 4042 C CA . ASP A 1 509 ? 28.986 45.218 19.151 1.00 51.94 509 ASP A CA 1
ATOM 4043 C C . ASP A 1 509 ? 28.270 44.813 17.844 1.00 51.94 509 ASP A C 1
ATOM 4045 O O . ASP A 1 509 ? 28.733 43.897 17.150 1.00 51.94 509 ASP A O 1
ATOM 4049 N N . PRO A 1 510 ? 27.155 45.476 17.473 1.00 50.94 510 PRO A N 1
ATOM 4050 C CA . PRO A 1 510 ? 26.444 45.192 16.229 1.00 50.94 510 PRO A CA 1
ATOM 4051 C C . PRO A 1 510 ? 27.366 45.273 15.006 1.00 50.94 510 PRO A C 1
ATOM 4053 O O . PRO A 1 510 ? 28.106 46.243 14.832 1.00 50.94 510 PRO A O 1
ATOM 4056 N N . TYR A 1 511 ? 27.315 44.260 14.137 1.00 53.91 511 TYR A N 1
ATOM 4057 C CA . TYR A 1 511 ? 28.161 44.218 12.945 1.00 53.91 511 TYR A CA 1
ATOM 4058 C C . TYR A 1 511 ? 27.775 45.329 11.957 1.00 53.91 511 TYR A C 1
ATOM 4060 O O . TYR A 1 511 ? 26.692 45.321 11.378 1.00 53.91 511 TYR A O 1
ATOM 4068 N N . SER A 1 512 ? 28.689 46.275 11.736 1.00 60.09 512 SER A N 1
ATOM 4069 C CA . SER A 1 512 ? 28.464 47.503 10.963 1.00 60.09 512 SER A CA 1
ATOM 4070 C C . SER A 1 512 ? 28.565 47.331 9.437 1.00 60.09 512 SER A C 1
ATOM 4072 O O . SER A 1 512 ? 28.949 48.269 8.742 1.00 60.09 512 SER A O 1
ATOM 4074 N N . GLY A 1 513 ? 28.329 46.126 8.908 1.00 45.62 513 GLY A N 1
ATOM 4075 C CA . GLY A 1 513 ? 28.399 45.809 7.471 1.00 45.62 513 GLY A CA 1
ATOM 4076 C C . GLY A 1 513 ? 29.803 45.781 6.838 1.00 45.62 513 GLY A C 1
ATOM 4077 O O . GLY A 1 513 ? 29.959 45.223 5.757 1.00 45.62 513 GLY A O 1
ATOM 4078 N N . GLN A 1 514 ? 30.824 46.331 7.503 1.00 57.59 514 GLN A N 1
ATOM 4079 C CA . GLN A 1 514 ? 32.193 46.492 6.986 1.00 57.59 514 GLN A CA 1
ATOM 4080 C C . GLN A 1 514 ? 32.972 45.159 6.876 1.00 57.59 514 GLN A C 1
ATOM 4082 O O . GLN A 1 514 ? 33.314 44.587 7.921 1.00 57.59 514 GLN A O 1
ATOM 4087 N N . PRO A 1 515 ? 33.310 44.673 5.657 1.00 47.44 515 PRO A N 1
ATOM 4088 C CA . PRO A 1 515 ? 33.909 43.348 5.437 1.00 47.44 515 PRO A CA 1
ATOM 4089 C C . PRO A 1 515 ? 35.183 43.086 6.248 1.00 47.44 515 PRO A C 1
ATOM 4091 O O . PRO A 1 515 ? 35.347 42.021 6.845 1.00 47.44 515 PRO A O 1
ATOM 4094 N N . GLU A 1 516 ? 36.062 44.080 6.342 1.00 49.84 516 GLU A N 1
ATOM 4095 C CA . GLU A 1 516 ? 37.313 44.051 7.100 1.00 49.84 516 GLU A CA 1
ATOM 4096 C C . GLU A 1 516 ? 37.119 43.795 8.608 1.00 49.84 516 GLU A C 1
ATOM 4098 O O . GLU A 1 516 ? 38.023 43.279 9.269 1.00 49.84 516 GLU A O 1
ATOM 4103 N N . ARG A 1 517 ? 35.927 44.067 9.162 1.00 50.78 517 ARG A N 1
ATOM 4104 C CA . ARG A 1 517 ? 35.586 43.791 10.571 1.00 50.78 517 ARG A CA 1
ATOM 4105 C C . ARG A 1 517 ? 34.946 42.416 10.793 1.00 50.78 517 ARG A C 1
ATOM 4107 O O . ARG A 1 517 ? 34.930 41.935 11.929 1.00 50.78 517 ARG A O 1
ATOM 4114 N N . LEU A 1 518 ? 34.466 41.750 9.737 1.00 49.28 518 LEU A N 1
ATOM 4115 C CA . LEU A 1 518 ? 33.704 40.495 9.822 1.00 49.28 518 LEU A CA 1
ATOM 4116 C C . LEU A 1 518 ? 34.472 39.384 10.555 1.00 49.28 518 LEU A C 1
ATOM 4118 O O . LEU A 1 518 ? 33.918 38.693 11.410 1.00 49.28 518 LEU A O 1
ATOM 4122 N N . ARG A 1 519 ? 35.773 39.238 10.274 1.00 45.47 519 ARG A N 1
ATOM 4123 C CA . ARG A 1 519 ? 36.623 38.203 10.891 1.00 45.47 519 ARG A CA 1
ATOM 4124 C C . ARG A 1 519 ? 36.791 38.406 12.403 1.00 45.47 519 ARG A C 1
ATOM 4126 O O . ARG A 1 519 ? 36.808 37.424 13.146 1.00 45.47 519 ARG A O 1
ATOM 4133 N N . GLY A 1 520 ? 36.870 39.656 12.864 1.00 53.34 520 GLY A N 1
ATOM 4134 C CA . GLY A 1 520 ? 36.909 39.992 14.291 1.00 53.34 520 GLY A CA 1
ATOM 4135 C C . GLY A 1 520 ? 35.569 39.722 14.978 1.00 53.34 520 GLY A C 1
ATOM 4136 O O . GLY A 1 520 ? 35.529 39.045 16.005 1.00 53.34 520 GLY A O 1
ATOM 4137 N N . PHE A 1 521 ? 34.467 40.159 14.358 1.00 59.56 521 PHE A N 1
ATOM 4138 C CA . PHE A 1 521 ? 33.107 39.914 14.845 1.00 59.56 521 PHE A CA 1
ATOM 4139 C C . PHE A 1 521 ? 32.812 38.413 15.012 1.00 59.56 521 PHE A C 1
ATOM 4141 O O . PHE A 1 521 ? 32.440 37.980 16.101 1.00 59.56 521 PHE A O 1
ATOM 4148 N N . LEU A 1 522 ? 33.067 37.597 13.982 1.00 48.72 522 LEU A N 1
ATOM 4149 C CA . LEU A 1 522 ? 32.848 36.144 14.026 1.00 48.72 522 LEU A CA 1
ATOM 4150 C C . LEU A 1 522 ? 33.735 35.429 15.060 1.00 48.72 522 LEU A C 1
ATOM 4152 O O . LEU A 1 522 ? 33.305 34.444 15.665 1.00 48.72 522 LEU A O 1
ATOM 4156 N N . THR A 1 523 ? 34.953 35.927 15.297 1.00 50.31 523 THR A N 1
ATOM 4157 C CA . THR A 1 523 ? 35.853 35.384 16.329 1.00 50.31 523 THR A CA 1
ATOM 4158 C C . THR A 1 523 ? 35.301 35.663 17.729 1.00 50.31 523 THR A C 1
ATOM 4160 O O . THR A 1 523 ? 35.173 34.739 18.531 1.00 50.31 523 THR A O 1
ATOM 4163 N N . ASN A 1 524 ? 34.877 36.902 18.001 1.00 52.53 524 ASN A N 1
ATOM 4164 C CA . ASN A 1 524 ? 34.255 37.268 19.276 1.00 52.53 524 ASN A CA 1
ATOM 4165 C C . ASN A 1 524 ? 32.919 36.540 19.502 1.00 52.53 524 ASN A C 1
ATOM 4167 O O . ASN A 1 524 ? 32.649 36.093 20.615 1.00 52.53 524 ASN A O 1
ATOM 4171 N N . LEU A 1 525 ? 32.114 36.355 18.450 1.00 50.97 525 LEU A N 1
ATOM 4172 C CA . LEU A 1 525 ? 30.847 35.624 18.516 1.00 50.97 525 LEU A CA 1
ATOM 4173 C C . LEU A 1 525 ? 31.056 34.149 18.903 1.00 50.97 525 LEU A C 1
ATOM 4175 O O . LEU A 1 525 ? 30.340 33.641 19.766 1.00 50.97 525 LEU A O 1
ATOM 4179 N N . ARG A 1 526 ? 32.076 33.479 18.340 1.00 45.31 526 ARG A N 1
ATOM 4180 C CA . ARG A 1 526 ? 32.478 32.121 18.755 1.00 45.31 526 ARG A CA 1
ATOM 4181 C C . ARG A 1 526 ? 32.913 32.075 20.220 1.00 45.31 526 ARG A C 1
ATOM 4183 O O . ARG A 1 526 ? 32.425 31.227 20.963 1.00 45.31 526 ARG A O 1
ATOM 4190 N N . SER A 1 527 ? 33.775 32.996 20.653 1.00 43.69 527 SER A N 1
ATOM 4191 C CA . SER A 1 527 ? 34.217 33.075 22.054 1.00 43.69 527 SER A CA 1
ATOM 4192 C C . SER A 1 527 ? 33.042 33.271 23.021 1.00 43.69 527 SER A C 1
ATOM 4194 O O . SER A 1 527 ? 32.990 32.626 24.066 1.00 43.69 527 SER A O 1
ATOM 4196 N N . TYR A 1 528 ? 32.057 34.096 22.648 1.00 49.16 528 TYR A N 1
ATOM 4197 C CA . TYR A 1 528 ? 30.844 34.331 23.436 1.00 49.16 528 TYR A CA 1
ATOM 4198 C C . TYR A 1 528 ? 29.952 33.079 23.527 1.00 49.16 528 TYR A C 1
ATOM 4200 O O . TYR A 1 528 ? 29.479 32.731 24.609 1.00 49.16 528 TYR A O 1
ATOM 4208 N N . GLN A 1 529 ? 29.759 32.362 22.411 1.00 45.00 529 GLN A N 1
ATOM 4209 C CA . GLN A 1 529 ? 28.982 31.113 22.365 1.00 45.00 529 GLN A CA 1
ATOM 4210 C C . GLN A 1 529 ? 29.589 29.996 23.229 1.00 45.00 529 GLN A C 1
ATOM 4212 O O . GLN A 1 529 ? 28.847 29.205 23.808 1.00 45.00 529 GLN A O 1
ATOM 4217 N N . ILE A 1 530 ? 30.919 29.940 23.341 1.00 40.22 530 ILE A N 1
ATOM 4218 C CA . ILE A 1 530 ? 31.632 28.923 24.131 1.00 40.22 530 ILE A CA 1
ATOM 4219 C C . ILE A 1 530 ? 31.520 29.185 25.647 1.00 40.22 530 ILE A C 1
ATOM 4221 O O . ILE A 1 530 ? 31.491 28.236 26.428 1.00 40.22 530 ILE A O 1
ATOM 4225 N N . TYR A 1 531 ? 31.427 30.448 26.081 1.00 41.91 531 TYR A N 1
ATOM 4226 C CA . TYR A 1 531 ? 31.550 30.821 27.501 1.00 41.91 531 TYR A CA 1
ATOM 4227 C C . TYR A 1 531 ? 30.258 30.735 28.333 1.00 41.91 531 TYR A C 1
ATOM 4229 O O . TYR A 1 531 ? 30.315 30.585 29.555 1.00 41.91 531 TYR A O 1
ATOM 4237 N N . TYR A 1 532 ? 29.080 30.807 27.707 1.00 42.22 532 TYR A N 1
ATOM 4238 C CA . TYR A 1 532 ? 27.807 30.928 28.436 1.00 42.22 532 TYR A CA 1
ATOM 4239 C C . TYR A 1 532 ? 27.242 29.685 29.188 1.00 42.22 532 TYR A C 1
ATOM 4241 O O . TYR A 1 532 ? 26.242 29.858 29.889 1.00 42.22 532 TYR A O 1
ATOM 4249 N N . PRO A 1 533 ? 27.804 28.451 29.158 1.00 40.47 533 PRO A N 1
ATOM 4250 C CA . PRO A 1 533 ? 27.268 27.344 29.973 1.00 40.47 533 PRO A CA 1
ATOM 4251 C C . PRO A 1 533 ? 27.390 27.519 31.502 1.00 40.47 533 PRO A C 1
ATOM 4253 O O . PRO A 1 533 ? 26.654 26.881 32.265 1.00 40.47 533 PRO A O 1
ATOM 4256 N N . ILE A 1 534 ? 28.354 28.324 31.965 1.00 41.25 534 ILE A N 1
ATOM 4257 C CA . ILE A 1 534 ? 29.003 28.092 33.268 1.00 41.25 534 ILE A CA 1
ATOM 4258 C C . ILE A 1 534 ? 28.270 28.724 34.468 1.00 41.25 534 ILE A C 1
ATOM 4260 O O . ILE A 1 534 ? 28.182 28.085 35.514 1.00 41.25 534 ILE A O 1
ATOM 4264 N N . GLN A 1 535 ? 27.675 29.916 34.354 1.00 39.38 535 GLN A N 1
ATOM 4265 C CA . GLN A 1 535 ? 27.043 30.590 35.508 1.00 39.38 535 GLN A CA 1
ATOM 4266 C C . GLN A 1 535 ? 25.588 30.144 35.781 1.00 39.38 535 GLN A C 1
ATOM 4268 O O . GLN A 1 535 ? 24.888 29.674 34.883 1.00 39.38 535 GLN A O 1
ATOM 4273 N N . PHE A 1 536 ? 25.145 30.313 37.036 1.00 38.88 536 PHE A N 1
ATOM 4274 C CA . PHE A 1 536 ? 23.851 29.922 37.641 1.00 38.88 536 PHE A CA 1
ATOM 4275 C C . PHE A 1 536 ? 23.656 28.436 37.999 1.00 38.88 536 PHE A C 1
ATOM 4277 O O . PHE A 1 536 ? 24.191 27.528 37.357 1.00 38.88 536 PHE A O 1
ATOM 4284 N N . SER A 1 537 ? 22.894 28.217 39.076 1.00 42.88 537 SER A N 1
ATOM 4285 C CA . SER A 1 537 ? 22.887 27.018 39.923 1.00 42.88 537 SER A CA 1
ATOM 4286 C C . SER A 1 537 ? 21.604 26.170 39.819 1.00 42.88 537 SER A C 1
ATOM 4288 O O . SER A 1 537 ? 20.549 26.635 39.393 1.00 42.88 537 SER A O 1
ATOM 4290 N N . SER A 1 538 ? 21.710 24.906 40.256 1.00 52.75 538 SER A N 1
ATOM 4291 C CA . SER A 1 538 ? 20.731 23.803 40.137 1.00 52.75 538 SER A CA 1
ATOM 4292 C C . SER A 1 538 ? 20.584 23.195 38.723 1.00 52.75 538 SER A C 1
ATOM 4294 O O . SER A 1 538 ? 20.278 23.853 37.730 1.00 52.75 538 SER A O 1
ATOM 4296 N N . ASN A 1 539 ? 20.829 21.882 38.621 1.00 46.62 539 ASN A N 1
ATOM 4297 C CA . ASN A 1 539 ? 21.258 21.262 37.356 1.00 46.62 539 ASN A CA 1
ATOM 4298 C C . ASN A 1 539 ? 20.139 20.844 36.382 1.00 46.62 539 ASN A C 1
ATOM 4300 O O . ASN A 1 539 ? 20.444 20.533 35.233 1.00 46.62 539 ASN A O 1
ATOM 4304 N N . LYS A 1 540 ? 18.859 20.819 36.785 1.00 39.88 540 LYS A N 1
ATOM 4305 C CA . LYS A 1 540 ? 17.759 20.345 35.909 1.00 39.88 540 LYS A CA 1
ATOM 4306 C C . LYS A 1 540 ? 17.016 21.447 35.139 1.00 39.88 540 LYS A C 1
ATOM 4308 O O . LYS A 1 540 ? 16.410 21.142 34.116 1.00 39.88 540 LYS A O 1
ATOM 4313 N N . ALA A 1 541 ? 17.085 22.710 35.568 1.00 41.78 541 ALA A N 1
ATOM 4314 C CA . ALA A 1 541 ? 16.363 23.809 34.912 1.00 41.78 541 ALA A CA 1
ATOM 4315 C C . ALA A 1 541 ? 17.091 24.376 33.673 1.00 41.78 541 ALA A C 1
ATOM 4317 O O . ALA A 1 541 ? 16.449 24.689 32.667 1.00 41.78 541 ALA A O 1
ATOM 4318 N N . LYS A 1 542 ? 18.432 24.471 33.719 1.00 42.09 542 LYS A N 1
ATOM 4319 C CA . LYS A 1 542 ? 19.248 25.208 32.727 1.00 42.09 542 LYS A CA 1
ATOM 4320 C C . LYS A 1 542 ? 19.038 24.746 31.277 1.00 42.09 542 LYS A C 1
ATOM 4322 O O . LYS A 1 542 ? 18.934 25.582 30.383 1.00 42.09 542 LYS A O 1
ATOM 4327 N N . VAL A 1 543 ? 18.945 23.433 31.041 1.00 42.22 543 VAL A N 1
ATOM 4328 C CA . VAL A 1 543 ? 18.931 22.855 29.681 1.00 42.22 543 VAL A CA 1
ATOM 4329 C C . VAL A 1 543 ? 17.662 23.216 28.899 1.00 42.22 543 VAL A C 1
ATOM 4331 O O . VAL A 1 543 ? 17.756 23.587 27.732 1.00 42.22 543 VAL A O 1
ATOM 4334 N N . ARG A 1 544 ? 16.473 23.139 29.517 1.00 39.84 544 ARG A N 1
ATOM 4335 C CA . ARG A 1 544 ? 15.206 23.366 28.795 1.00 39.84 544 ARG A CA 1
ATOM 4336 C C . ARG A 1 544 ? 14.930 24.844 28.511 1.00 39.84 544 ARG A C 1
ATOM 4338 O O . ARG A 1 544 ? 14.438 25.150 27.432 1.00 39.84 544 ARG A O 1
ATOM 4345 N N . TYR A 1 545 ? 15.253 25.749 29.438 1.00 39.12 545 TYR A N 1
ATOM 4346 C CA . TYR A 1 545 ? 14.904 27.170 29.291 1.00 39.12 545 TYR A CA 1
ATOM 4347 C C . TYR A 1 545 ? 15.921 27.970 28.457 1.00 39.12 545 TYR A C 1
ATOM 4349 O O . TYR A 1 545 ? 15.543 28.879 27.724 1.00 39.12 545 TYR A O 1
ATOM 4357 N N . GLY A 1 546 ? 17.213 27.620 28.515 1.00 38.22 546 GLY A N 1
ATOM 4358 C CA . GLY A 1 546 ? 18.239 28.298 27.711 1.00 38.22 546 GLY A CA 1
ATOM 4359 C C . GLY A 1 546 ? 18.092 28.048 26.204 1.00 38.22 546 GLY A C 1
ATOM 4360 O O . GLY A 1 546 ? 18.293 28.959 25.401 1.00 38.22 546 GLY A O 1
ATOM 4361 N N . LEU A 1 547 ? 17.697 26.829 25.814 1.00 39.78 547 LEU A N 1
ATOM 4362 C CA . LEU A 1 547 ? 17.583 26.431 24.407 1.00 39.78 547 LEU A CA 1
ATOM 4363 C C . LEU A 1 547 ? 16.420 27.099 23.659 1.00 39.78 547 LEU A C 1
ATOM 4365 O O . LEU A 1 547 ? 16.557 27.340 22.462 1.00 39.78 547 LEU A O 1
ATOM 4369 N N . SER A 1 548 ? 15.304 27.430 24.319 1.00 41.16 548 SER A N 1
ATOM 4370 C CA . SER A 1 548 ? 14.214 28.178 23.671 1.00 41.16 548 SER A CA 1
ATOM 4371 C C . SER A 1 548 ? 14.605 29.641 23.444 1.00 41.16 548 SER A C 1
ATOM 4373 O O . SER A 1 548 ? 14.543 30.130 22.317 1.00 41.16 548 SER A O 1
ATOM 4375 N N . LEU A 1 549 ? 15.098 30.317 24.488 1.00 39.81 549 LEU A N 1
ATOM 4376 C CA . LEU A 1 549 ? 15.402 31.750 24.445 1.00 39.81 549 LEU A CA 1
ATOM 4377 C C . LEU A 1 549 ? 16.519 32.104 23.444 1.00 39.81 549 LEU A C 1
ATOM 4379 O O . LEU A 1 549 ? 16.472 33.158 22.805 1.00 39.81 549 LEU A O 1
ATOM 4383 N N . LEU A 1 550 ? 17.518 31.225 23.291 1.00 42.59 550 LEU A N 1
ATOM 4384 C CA . LEU A 1 550 ? 18.598 31.397 22.314 1.00 42.59 550 LEU A CA 1
ATOM 4385 C C . LEU A 1 550 ? 18.132 31.166 20.871 1.00 42.59 550 LEU A C 1
ATOM 4387 O O . LEU A 1 550 ? 18.566 31.893 19.979 1.00 42.59 550 LEU A O 1
ATOM 4391 N N . LYS A 1 551 ? 17.240 30.194 20.633 1.00 44.12 551 LYS A N 1
ATOM 4392 C CA . LYS A 1 551 ? 16.764 29.852 19.284 1.00 44.12 551 LYS A CA 1
ATOM 4393 C C . LYS A 1 551 ? 15.990 31.010 18.648 1.00 44.12 551 LYS A C 1
ATOM 4395 O O . LYS A 1 551 ? 16.257 31.357 17.499 1.00 44.12 551 LYS A O 1
ATOM 4400 N N . ASP A 1 552 ? 15.117 31.662 19.414 1.00 46.78 552 ASP A N 1
ATOM 4401 C CA . ASP A 1 552 ? 14.315 32.787 18.919 1.00 46.78 552 ASP A CA 1
ATOM 4402 C C . ASP A 1 552 ? 15.140 34.067 18.716 1.00 46.78 552 ASP A C 1
ATOM 4404 O O . ASP A 1 552 ? 14.932 34.780 17.732 1.00 46.78 552 ASP A O 1
ATOM 4408 N N . LYS A 1 553 ? 16.112 34.359 19.595 1.00 42.38 553 LYS A N 1
ATOM 4409 C CA . LYS A 1 553 ? 16.995 35.529 19.422 1.00 42.38 553 LYS A CA 1
ATOM 4410 C C . LYS A 1 553 ? 18.020 35.351 18.303 1.00 42.38 553 LYS A C 1
ATOM 4412 O O . LYS A 1 553 ? 18.282 36.316 17.593 1.00 42.38 553 LYS A O 1
ATOM 4417 N N . ALA A 1 554 ? 18.556 34.145 18.102 1.00 43.00 554 ALA A N 1
ATOM 4418 C CA . ALA A 1 554 ? 19.413 33.862 16.952 1.00 43.00 554 ALA A CA 1
ATOM 4419 C C . ALA A 1 554 ? 18.655 34.066 15.630 1.00 43.00 554 ALA A C 1
ATOM 4421 O O . ALA A 1 554 ? 19.191 34.673 14.708 1.00 43.00 554 ALA A O 1
ATOM 4422 N N . LYS A 1 555 ? 17.386 33.635 15.562 1.00 43.25 555 LYS A N 1
ATOM 4423 C CA . LYS A 1 555 ? 16.553 33.775 14.361 1.00 43.25 555 LYS A CA 1
ATOM 4424 C C . LYS A 1 555 ? 16.347 35.244 13.957 1.00 43.25 555 LYS A C 1
ATOM 4426 O O . LYS A 1 555 ? 16.618 35.587 12.812 1.00 43.25 555 LYS A O 1
ATOM 4431 N N . ARG A 1 556 ? 15.988 36.121 14.906 1.00 48.06 556 ARG A N 1
ATOM 4432 C CA . ARG A 1 556 ? 15.784 37.570 14.659 1.00 48.06 556 ARG A CA 1
ATOM 4433 C C . ARG A 1 556 ? 17.062 38.351 14.317 1.00 48.06 556 ARG A C 1
ATOM 4435 O O . ARG A 1 556 ? 16.979 39.443 13.773 1.00 48.06 556 ARG A O 1
ATOM 4442 N N . LEU A 1 557 ? 18.242 37.826 14.657 1.00 39.66 557 LEU A N 1
ATOM 4443 C CA . LEU A 1 557 ? 19.536 38.450 14.330 1.00 39.66 557 LEU A CA 1
ATOM 4444 C C . LEU A 1 557 ? 20.093 38.025 12.962 1.00 39.66 557 LEU A C 1
ATOM 4446 O O . LEU A 1 557 ? 21.007 38.670 12.457 1.00 39.66 557 LEU A O 1
ATOM 4450 N N . ILE A 1 558 ? 19.551 36.958 12.370 1.00 39.50 558 ILE A N 1
ATOM 4451 C CA . ILE A 1 558 ? 19.872 36.493 11.009 1.00 39.50 558 ILE A CA 1
ATOM 4452 C C . ILE A 1 558 ? 18.896 37.095 9.980 1.00 39.50 558 ILE A C 1
ATOM 4454 O O . ILE A 1 558 ? 19.231 37.222 8.809 1.00 39.50 558 ILE A O 1
ATOM 4458 N N . GLU A 1 559 ? 17.714 37.514 10.432 1.00 36.69 559 GLU A N 1
ATOM 4459 C CA . GLU A 1 559 ? 16.620 38.102 9.643 1.00 36.69 559 GLU A CA 1
ATOM 4460 C C . GLU A 1 559 ? 16.999 39.319 8.757 1.00 36.69 559 GLU A C 1
ATOM 4462 O O . GLU A 1 559 ? 16.361 39.473 7.723 1.00 36.69 559 GLU A O 1
ATOM 4467 N N . PRO A 1 560 ? 18.029 40.145 9.072 1.00 36.56 560 PRO A N 1
ATOM 4468 C CA . PRO A 1 560 ? 18.539 41.201 8.177 1.00 36.56 560 PRO A CA 1
ATOM 4469 C C . PRO A 1 560 ? 19.783 40.812 7.344 1.00 36.56 560 PRO A C 1
ATOM 4471 O O . PRO A 1 560 ? 20.428 41.688 6.769 1.00 36.56 560 PRO A O 1
ATOM 4474 N N . ILE A 1 561 ? 20.194 39.538 7.361 1.00 39.28 561 ILE A N 1
ATOM 4475 C CA . ILE A 1 561 ? 21.388 39.005 6.664 1.00 39.28 561 ILE A CA 1
ATOM 4476 C C . ILE A 1 561 ? 20.988 38.046 5.518 1.00 39.28 561 ILE A C 1
ATOM 4478 O O . ILE A 1 561 ? 21.830 37.680 4.696 1.00 39.28 561 ILE A O 1
ATOM 4482 N N . ILE A 1 562 ? 19.707 37.665 5.462 1.00 34.69 562 ILE A N 1
ATOM 4483 C CA . ILE A 1 562 ? 19.040 36.980 4.343 1.00 34.69 562 ILE A CA 1
ATOM 4484 C C . ILE A 1 562 ? 18.369 38.041 3.465 1.00 34.69 562 ILE A C 1
ATOM 4486 O O . ILE A 1 562 ? 18.507 37.922 2.229 1.00 34.69 562 ILE A O 1
#

Sequence (562 aa):
MGSLATLINSFAEPNGPEAKTEILGPKGIVLQKELNTHLDSRTVNIMCDYEKSQGNYLVDVDGNTFLDAYSQIASIPVGYNNPVLKKAAQSPEMINRPATGFFPRGDYAKLLEEGILKVAPRGAPYVWMALSCTDVNEGVYKAAFIWYRCRKDWTEEELRTCMLNQATGSPDLAVLSFKSGFHGRLFASLATTRTKTLHKLDIPTFNWPQAPFPLLKYPLEDHIEDNKKEEQRYLDEVKRLHDSWHCPVAAIIVEPIQSEGRDNHASPGFFKSLQQITKDRGIVFIVDEIQTGVRSTGKFWAYEHWDLPSPLDIITFSKKFQAAGYYFSNPELRPEAALRLFNTWLGDPCRAVLAELAATKPQSFGNVRGSGTTIAWDLEGTEARNDVVTLPGTQPTLKEELDLPIETGDKDKEEIALTYPDFYKDKVTKLKHKLRELEKRYNNLLNTAKFNSKVAKNKIEELKGKVSNIANLTENLSKELYKEYIKYTAALAAIGKDPGEILKPRQPDPYSGQPERLRGFLTNLRSYQIYYPIQFSSNKAKVRYGLSLLKDKAKRLIEPII

Radius of gyration: 32.81 Å; chains: 1; bounding box: 65×106×81 Å

InterPro domains:
  IPR005814 Aminotransferase class-III [PF00202] (42-355)
  IPR015421 Pyridoxal phosphate-dependent transferase, major domain [G3DSA:3.40.640.10] (82-355)
  IPR015422 Pyridoxal phosphate-dependent transferase, small domain [G3DSA:3.90.1150.10] (51-81)
  IPR015424 Pyridoxal phosphate-dependent transferase [SSF53383] (43-382)
  IPR049704 Aminotransferases class-III pyridoxal-phosphate attachment site [PS00600] (285-324)

Organism: Fusarium culmorum (NCBI:txid5516)